Protein AF-R7L5X4-F1 (afdb_monomer)

Secondary structure (DSSP, 8-state):
--HHHHHHHHHHHHHTS-TTSHHHHHHHTTTS----EETT-GGG---TTS-SS--EEEEEEEE--SSSEEE--SEEEEEEEEE-TTTTSSS-EEEEEE-TT-STTSPPPEEEEEGGG-TTS--EEEEE-------S----EEEEEESSEEEEE-SS-TTS-EEEEEEE-----SS-EEEEEEE-TT-EEEESS-EEEEEEE-S-S-EEEEEEE-SEEEEB----SS--PBPPEEEEE--S-STTEEEEEEE---TT----EES-EEEESSEEEEESSEEEESS-EEEE-SSSSPEEEEE-TT-EEE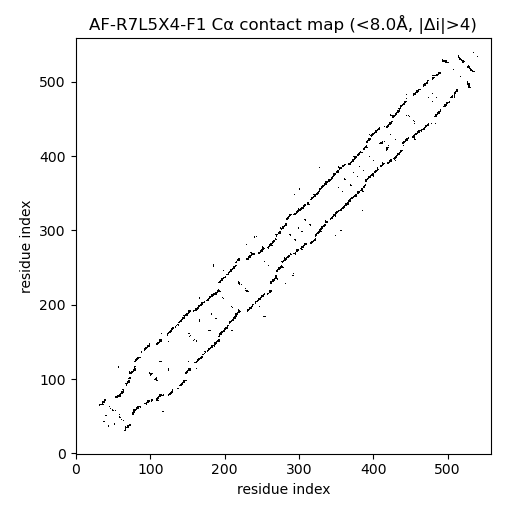EE-SSTT----EEEESEEEEESSEEEEEE-TT-SS-EEEEES-EEEE-TT-EEEEEESSS---EEEE-TT-EEEE-TT-EEEESSEEEE-STTEEEEE-STT-EEETTTTTPEEEEEESTTEEEEEEESS-EEEEEEEEES--TT---EEEEEEE-TT---EEEEESB-TT----TTEEEEEET--TTSEEEEE--TT--GGGEEETTEEEEEEEEETTEEEEEEEE---HHHHHHHHHHHHHHHHHHHHHH-

Foldseek 3Di:
DCPPVVVVVVVVVVVVDDPPCVVVVVVVCVVAPPDQAELQDPVQADDPVAPHSHADLDGEAADPPSDQEYEQQAEGEYQAYEYEQCRQVVHAGEYEHFQQLNHPVRHGHEYEHANQNVPVPALERYYYERDDDDDDDGEAEEYEYHADEYEYAHPNDLAREHEHEHEYQDADDPDEYEYEYEYALRYEYEYQYEYEYEYEYNHHAHYEYEYEQAHAYAAWHDDDDDATGFHEYEYYYYPCPHVHYEAEYENHHHPVDHAAEGAEYEYEDQYAYEFHAHHEYQAEYEYDYDDQDAHEYEQAANGEYEYHHSDAPDAYEAEHARHEYEFQEEYYYEAEPPDAPHEHEYHLYEYEFDANGEAEAEYPHQHPYEHEYAANYEYEYAANGAHEHQAAYEYEYANYEYHYQYELSYAYNVPHGAHEYEYEYFQHEYEYEDQEEYAHAEYEYYYDPPVVGAHEYEYEYHPPQQAHEYQEHYDPPDEADCRYAYEYEPDDWPHYWYLDYDPRHPCQSYHYPQWDDWDWDDDDRTTTTDTDGNDDVVVVVVVVVVVVVVVVVVVVVVD

pLDDT: mean 78.75, std 17.52, range [26.36, 97.94]

Solvent-accessible surface area (backbone atoms only — not comparable to full-atom values): 27121 Å² total; per-residue (Å²): 140,64,63,76,64,53,54,51,54,49,52,58,54,43,76,76,58,68,86,75,53,58,70,63,49,50,63,57,52,69,75,46,67,86,52,76,32,44,50,74,40,71,88,61,59,92,57,92,90,43,61,78,46,65,63,33,37,73,25,62,44,67,46,76,71,76,40,55,37,35,31,32,44,40,80,34,37,25,13,27,44,36,39,39,46,73,56,45,64,86,46,73,45,60,37,30,44,34,10,60,49,37,17,92,87,50,44,54,8,34,43,36,32,28,37,56,59,47,80,80,81,58,48,54,42,31,37,47,34,39,63,80,80,93,72,84,60,67,44,41,38,34,42,33,40,34,29,28,39,40,36,39,36,28,88,75,43,59,80,46,62,35,26,42,34,43,36,40,50,60,59,78,76,83,60,70,35,43,39,37,44,31,34,32,48,60,13,34,40,40,24,40,18,28,38,32,48,32,31,46,62,52,73,40,62,54,40,38,38,37,41,34,42,19,11,34,36,41,26,30,46,83,67,87,92,78,67,93,46,56,19,43,38,35,37,40,26,33,90,61,84,53,98,44,52,46,28,35,38,38,33,24,58,23,93,80,73,42,34,36,41,29,10,29,41,39,40,29,43,42,31,32,38,36,30,49,10,36,36,36,29,41,33,36,38,39,37,47,49,97,62,100,58,63,24,35,42,33,26,34,68,84,5,31,39,37,32,36,48,80,49,87,77,45,83,54,44,47,37,34,30,33,26,41,34,41,30,25,10,38,41,37,38,41,44,37,49,72,43,75,66,47,52,35,35,31,30,49,14,39,40,39,28,31,55,65,6,37,38,38,40,39,41,77,50,90,22,57,30,26,50,30,28,26,38,55,8,34,46,34,32,33,55,64,13,39,38,35,30,26,38,33,43,36,39,50,16,42,60,14,35,39,38,32,50,19,62,59,27,50,30,8,65,70,53,83,46,16,32,36,40,35,40,28,40,81,60,17,47,32,38,40,36,33,48,27,40,39,58,34,39,22,36,28,82,46,66,71,61,92,78,76,37,43,32,35,40,40,38,36,41,31,92,78,37,65,40,42,40,23,48,19,66,54,29,94,88,52,65,39,36,100,39,40,34,38,39,32,45,69,75,55,72,70,26,41,36,22,53,38,84,66,92,74,39,40,49,84,28,51,46,36,87,61,47,44,77,57,46,79,45,81,54,99,76,32,30,27,51,34,57,45,72,50,80,52,71,65,56,55,50,49,54,52,50,50,50,50,50,52,54,53,55,51,54,67,71,77,106

Radius of gyration: 30.6 Å; Cα contacts (8 Å, |Δi|>4): 1609; chains: 1; bounding box: 92×60×89 Å

Nearest PDB structures (foldseek):
  2iou-assembly1_H  TM=3.203E-01  e=4.215E+00  Bordetella bronchiseptica RB50
  5awf-assembly1_A  TM=1.779E-01  e=5.057E+00  Escherichia coli K-12

Sequence (559 aa):
MKYCASKYLFVIAYAAASSSLFAALEDVNKMYGNENILWSSSGSWQNKEVPLPPNSNTAYIANEWNSISMSVDGDYTVGKIGSNSDTGYNNNGVFTYNMSGTAADGANGSINIDAAQNDSGSNAAIDIGLQGRSKAEIYDQNVVFSGGTVTIFDSSNPDRQLGVFVNSNITDLTQDYTKSLTFDSQTTLNSYNDIEFGTNTGGAEYRTLCINLFGNTNVLKQGDDSSIEYKTVEFSGGDGSSAYTNAVINIGDSAAGTKFLSGSVKQYAAVDVNVLGTMNVMGDYFINQASGIRTKFNVASGGKFEMATPAAGTEIKFTANNADIEIAGNFIITHDTSTKGAADGLYNSKMTVKNGGNVLITSGNNGDVSLALGANSVLEVEEGGLVTVSKQLRIYGNNARVILHQENGLRSQEYNGKWKIIIGGVYSDVYVDLYANQDLYGISFWGDESAGNTTTLHLTLGENLTSLTLDTLVADGDTLTEYRLIDITGFKNNTIFVKSKNDEDLLSSISADGFKDFYWEETDGGWYLNAIAVPEPAFFASAFGLLALALALGRRRAS

Mean predicted aligned error: 11.63 Å

Structure (mmCIF, N/CA/C/O backbone):
data_AF-R7L5X4-F1
#
_entry.id   AF-R7L5X4-F1
#
loop_
_atom_site.group_PDB
_atom_site.id
_atom_site.type_symbol
_atom_site.label_atom_id
_atom_site.label_alt_id
_atom_site.label_comp_id
_atom_site.label_asym_id
_atom_site.label_entity_id
_atom_site.label_seq_id
_atom_site.pdbx_PDB_ins_code
_atom_site.Cartn_x
_atom_site.Cartn_y
_atom_site.Cartn_z
_atom_site.occupancy
_atom_site.B_iso_or_equiv
_atom_site.auth_seq_id
_atom_site.auth_comp_id
_atom_site.auth_asym_id
_atom_site.auth_atom_id
_atom_site.pdbx_PDB_model_num
ATOM 1 N N . MET A 1 1 ? 4.802 -15.191 11.061 1.00 34.78 1 MET A N 1
ATOM 2 C CA . MET A 1 1 ? 3.865 -14.240 10.414 1.00 34.78 1 MET A CA 1
ATOM 3 C C . MET A 1 1 ? 2.457 -14.787 10.113 1.00 34.78 1 MET A C 1
ATOM 5 O O . MET A 1 1 ? 1.611 -13.999 9.734 1.00 34.78 1 MET A O 1
ATOM 9 N N . LYS A 1 2 ? 2.126 -16.074 10.349 1.00 30.50 2 LYS A N 1
ATOM 10 C CA . LYS A 1 2 ? 0.755 -16.620 10.164 1.00 30.50 2 LYS A CA 1
ATOM 11 C C . LYS A 1 2 ? -0.125 -16.647 11.435 1.00 30.50 2 LYS A C 1
ATOM 13 O O . LYS A 1 2 ? -1.227 -17.177 11.382 1.00 30.50 2 LYS A O 1
ATOM 18 N N . TYR A 1 3 ? 0.322 -16.130 12.583 1.00 36.34 3 TYR A N 1
ATOM 19 C CA . TYR A 1 3 ? -0.271 -16.506 13.880 1.00 36.34 3 TYR A CA 1
ATOM 20 C C . TYR A 1 3 ? -1.573 -15.772 14.286 1.00 36.34 3 TYR A C 1
ATOM 22 O O . TYR A 1 3 ? -2.475 -16.463 14.751 1.00 36.34 3 TYR A O 1
ATOM 30 N N . CYS A 1 4 ? -1.745 -14.452 14.070 1.00 44.97 4 CYS A N 1
ATOM 31 C CA . CYS A 1 4 ? -2.979 -13.747 14.506 1.00 44.97 4 CYS A CA 1
ATOM 32 C C . CYS A 1 4 ? -4.217 -14.107 13.648 1.00 44.97 4 CYS A C 1
ATOM 34 O O . CYS A 1 4 ? -5.265 -14.424 14.202 1.00 44.97 4 CYS A O 1
ATOM 36 N N . ALA A 1 5 ? -4.099 -14.161 12.313 1.00 36.09 5 ALA A N 1
ATOM 37 C CA . ALA A 1 5 ? -5.235 -14.491 11.439 1.00 36.09 5 ALA A CA 1
ATOM 38 C C . ALA A 1 5 ? -5.557 -15.999 11.383 1.00 36.09 5 ALA A C 1
ATOM 40 O O . ALA A 1 5 ? -6.729 -16.366 11.367 1.00 36.09 5 ALA A O 1
ATOM 41 N N . SER A 1 6 ? -4.554 -16.896 11.388 1.00 32.44 6 SER A N 1
ATOM 42 C CA . SER A 1 6 ? -4.825 -18.343 11.265 1.00 32.44 6 SER A CA 1
ATOM 43 C C . SER A 1 6 ? -5.441 -18.958 12.520 1.00 32.44 6 SER A C 1
ATOM 45 O O . SER A 1 6 ? -6.264 -19.858 12.381 1.00 32.44 6 SER A O 1
ATOM 47 N N . LYS A 1 7 ? -5.124 -18.451 13.724 1.00 37.09 7 LYS A N 1
ATOM 48 C CA . LYS A 1 7 ? -5.811 -18.870 14.956 1.00 37.09 7 LYS A CA 1
ATOM 49 C C . LYS A 1 7 ? -7.262 -18.366 14.983 1.00 37.09 7 LYS A C 1
ATOM 51 O O . LYS A 1 7 ? -8.141 -19.145 15.326 1.00 37.09 7 LYS A O 1
ATOM 56 N N . TYR A 1 8 ? -7.539 -17.132 14.543 1.00 38.22 8 TYR A N 1
ATOM 57 C CA . TYR A 1 8 ? -8.913 -16.602 14.472 1.00 38.22 8 TYR A CA 1
ATOM 58 C C . TYR A 1 8 ? -9.770 -17.285 13.392 1.00 38.22 8 TYR A C 1
ATOM 60 O O . TYR A 1 8 ? -10.923 -17.618 13.658 1.00 38.22 8 TYR A O 1
ATOM 68 N N . LEU A 1 9 ? -9.210 -17.582 12.210 1.00 33.88 9 LEU A N 1
ATOM 69 C CA . LEU A 1 9 ? -9.925 -18.339 11.174 1.00 33.88 9 LEU A CA 1
ATOM 70 C C . LEU A 1 9 ? -10.199 -19.784 11.621 1.00 33.88 9 LEU A C 1
ATOM 72 O O . LEU A 1 9 ? -11.257 -20.322 11.308 1.00 33.88 9 LEU A O 1
ATOM 76 N N . PHE A 1 10 ? -9.293 -20.396 12.398 1.00 29.20 10 PHE A N 1
ATOM 77 C CA . PHE A 1 10 ? -9.545 -21.697 13.026 1.00 29.20 10 PHE A CA 1
ATOM 78 C C . PHE A 1 10 ? -10.659 -21.622 14.073 1.00 29.20 10 PHE A C 1
ATOM 80 O O . PHE A 1 10 ? -11.467 -22.538 14.120 1.00 29.20 10 PHE A O 1
ATOM 87 N N . VAL A 1 11 ? -10.756 -20.551 14.869 1.00 31.09 11 VAL A N 1
ATOM 88 C CA . VAL A 1 11 ? -11.808 -20.395 15.894 1.00 31.09 11 VAL A CA 1
ATOM 89 C C . VAL A 1 11 ? -13.184 -20.130 15.268 1.00 31.09 11 VAL A C 1
ATOM 91 O O . VAL A 1 11 ? -14.164 -20.738 15.694 1.00 31.09 11 VAL A O 1
ATOM 94 N N . ILE A 1 12 ? -13.271 -19.320 14.206 1.00 31.97 12 ILE A N 1
ATOM 95 C CA . ILE A 1 12 ? -14.538 -19.066 13.491 1.00 31.97 12 ILE A CA 1
ATOM 96 C C . ILE A 1 12 ? -14.971 -20.302 12.678 1.00 31.97 12 ILE A C 1
ATOM 98 O O . ILE A 1 12 ? -16.149 -20.655 12.676 1.00 31.97 12 ILE A O 1
ATOM 102 N N . ALA A 1 13 ? -14.030 -21.025 12.053 1.00 26.36 13 ALA A N 1
ATOM 103 C CA . ALA A 1 13 ? -14.335 -22.275 11.350 1.00 26.36 13 ALA A CA 1
ATOM 104 C C . ALA A 1 13 ? -14.674 -23.441 12.304 1.00 26.36 13 ALA A C 1
ATOM 106 O O . ALA A 1 13 ? -15.500 -24.283 11.954 1.00 26.36 13 ALA A O 1
ATOM 107 N N . TYR A 1 14 ? -14.104 -23.488 13.517 1.00 27.83 14 TYR A N 1
ATOM 108 C CA . TYR A 1 14 ? -14.447 -24.499 14.530 1.00 27.83 14 TYR A CA 1
ATOM 109 C C . TYR A 1 14 ? -15.771 -24.221 15.245 1.00 27.83 14 TYR A C 1
ATOM 111 O O . TYR A 1 14 ? -16.466 -25.172 15.598 1.00 27.83 14 TYR A O 1
ATOM 119 N N . ALA A 1 15 ? -16.170 -22.955 15.409 1.00 29.17 15 ALA A N 1
ATOM 120 C CA . ALA A 1 15 ? -17.496 -22.614 15.933 1.00 29.17 15 ALA A CA 1
ATOM 121 C C . ALA A 1 15 ? -18.631 -23.063 14.988 1.00 29.17 15 ALA A C 1
ATOM 123 O O . ALA A 1 15 ? -19.743 -23.329 15.439 1.00 29.17 15 ALA A O 1
ATOM 124 N N . ALA A 1 16 ? -18.338 -23.222 13.691 1.00 28.50 16 ALA A N 1
ATOM 125 C CA . ALA A 1 16 ? -19.276 -23.732 12.694 1.00 28.50 16 ALA A CA 1
ATOM 126 C C . ALA A 1 16 ? -19.252 -25.269 12.525 1.00 28.50 16 ALA A C 1
ATOM 128 O O . ALA A 1 16 ? -20.137 -25.819 11.868 1.00 28.50 16 ALA A O 1
ATOM 129 N N . ALA A 1 17 ? -18.279 -25.987 13.104 1.00 28.28 17 ALA A N 1
ATOM 130 C CA . ALA A 1 17 ? -18.142 -27.432 12.919 1.00 28.28 17 ALA A CA 1
ATOM 131 C C . ALA A 1 17 ? -17.491 -28.145 14.121 1.00 28.28 17 ALA A C 1
ATOM 133 O O . ALA A 1 17 ? -16.277 -28.313 14.178 1.00 28.28 17 ALA A O 1
ATOM 134 N N . SER A 1 18 ? -18.315 -28.640 15.053 1.00 28.30 18 SER A N 1
ATOM 135 C CA . SER A 1 18 ? -18.269 -30.007 15.622 1.00 28.30 18 SER A CA 1
ATOM 136 C C . SER A 1 18 ? -18.816 -30.068 17.054 1.00 28.30 18 SER A C 1
ATOM 138 O O . SER A 1 18 ? -18.429 -29.333 17.957 1.00 28.30 18 SER A O 1
ATOM 140 N N . SER A 1 19 ? -19.707 -31.030 17.275 1.00 31.62 19 SER A N 1
ATOM 141 C CA . SER A 1 19 ? -20.368 -31.347 18.544 1.00 31.62 19 SER A CA 1
ATOM 142 C C . SER A 1 19 ? -19.466 -32.041 19.579 1.00 31.62 19 SER A C 1
ATOM 144 O O . SER A 1 19 ? -19.928 -32.365 20.668 1.00 31.62 19 SER A O 1
ATOM 146 N N . SER A 1 20 ? -18.189 -32.290 19.271 1.00 30.72 20 SER A N 1
ATOM 147 C CA . SER A 1 20 ? -17.266 -33.059 20.122 1.00 30.72 20 SER A CA 1
ATOM 148 C C . SER A 1 20 ? -16.342 -32.209 21.003 1.00 30.72 20 SER A C 1
ATOM 150 O O . SER A 1 20 ? -15.672 -32.768 21.867 1.00 30.72 20 SER A O 1
ATOM 152 N N . LEU A 1 21 ? -16.321 -30.879 20.840 1.00 32.75 21 LEU A N 1
ATOM 153 C CA . LEU A 1 21 ? -15.585 -29.970 21.736 1.00 32.75 21 LEU A CA 1
ATOM 154 C C . LEU A 1 21 ? -16.393 -29.582 22.989 1.00 32.75 21 LEU A C 1
ATOM 156 O O . LEU A 1 21 ? -15.812 -29.147 23.979 1.00 32.75 21 LEU A O 1
ATOM 160 N N . PHE A 1 22 ? -17.715 -29.798 22.987 1.00 34.16 22 PHE A N 1
ATOM 161 C CA . PHE A 1 22 ? -18.585 -29.501 24.133 1.00 34.16 22 PHE A CA 1
ATOM 162 C C . PHE A 1 22 ? -18.187 -30.261 25.407 1.00 34.16 22 PHE A C 1
ATOM 164 O O . PHE A 1 22 ? -18.347 -29.721 26.493 1.00 34.16 22 PHE A O 1
ATOM 171 N N . ALA A 1 23 ? -17.585 -31.447 25.283 1.00 30.00 23 ALA A N 1
ATOM 172 C CA . ALA A 1 23 ? -17.114 -32.222 26.431 1.00 30.00 23 ALA A CA 1
ATOM 173 C C . ALA A 1 23 ? -15.812 -31.670 27.052 1.00 30.00 23 ALA A C 1
ATOM 175 O O . ALA A 1 23 ? -15.599 -31.808 28.250 1.00 30.00 23 ALA A O 1
ATOM 176 N N . ALA A 1 24 ? -14.951 -31.017 26.259 1.00 30.80 24 ALA A N 1
ATOM 177 C CA . ALA A 1 24 ? -13.729 -30.375 26.760 1.00 30.80 24 ALA A CA 1
ATOM 178 C C . ALA A 1 24 ? -13.989 -28.935 27.243 1.00 30.80 24 ALA A C 1
ATOM 180 O O . ALA A 1 24 ? -13.347 -28.476 28.185 1.00 30.80 24 ALA A O 1
ATOM 181 N N . LEU A 1 25 ? -14.974 -28.245 26.649 1.00 33.50 25 LEU A N 1
ATOM 182 C CA . LEU A 1 25 ? -15.497 -26.977 27.168 1.00 33.50 25 LEU A CA 1
ATOM 183 C C . LEU A 1 25 ? -16.270 -27.173 28.483 1.00 33.50 25 LEU A C 1
ATOM 185 O O . LEU A 1 25 ? -16.209 -26.307 29.347 1.00 33.50 25 LEU A O 1
ATOM 189 N N . GLU A 1 26 ? -16.955 -28.308 28.670 1.00 34.25 26 GLU A N 1
ATOM 190 C CA . GLU A 1 26 ? -17.659 -28.638 29.919 1.00 34.25 26 GLU A CA 1
ATOM 191 C C . GLU A 1 26 ? -16.733 -28.692 31.138 1.00 34.25 26 GLU A C 1
ATOM 193 O O . GLU A 1 26 ? -17.149 -28.302 32.226 1.00 34.25 26 GLU A O 1
ATOM 198 N N . ASP A 1 27 ? -15.486 -29.140 30.980 1.00 33.03 27 ASP A N 1
ATOM 199 C CA . ASP A 1 27 ? -14.544 -29.237 32.101 1.00 33.03 27 ASP A CA 1
ATOM 200 C C . ASP A 1 27 ? -13.803 -27.915 32.386 1.00 33.03 27 ASP A C 1
ATOM 202 O O . ASP A 1 27 ? -13.403 -27.680 33.526 1.00 33.03 27 ASP A O 1
ATOM 206 N N . VAL A 1 28 ? -13.722 -26.994 31.415 1.00 35.81 28 VAL A N 1
ATOM 207 C CA . VAL A 1 28 ? -13.279 -25.600 31.640 1.00 35.81 28 VAL A CA 1
ATOM 208 C C . VAL A 1 28 ? -14.408 -24.757 32.258 1.00 35.81 28 VAL A C 1
ATOM 210 O O . VAL A 1 28 ? -14.172 -24.020 33.216 1.00 35.81 28 VAL A O 1
ATOM 213 N N . ASN A 1 29 ? -15.653 -24.953 31.812 1.00 35.84 29 ASN A N 1
ATOM 214 C CA . ASN A 1 29 ? -16.861 -24.317 32.363 1.00 35.84 29 ASN A CA 1
ATOM 215 C C . ASN A 1 29 ? -17.212 -24.783 33.791 1.00 35.84 29 ASN A C 1
ATOM 217 O O . ASN A 1 29 ? -18.018 -24.151 34.471 1.00 35.84 29 ASN A O 1
ATOM 221 N N . LYS A 1 30 ? -16.625 -25.885 34.277 1.00 35.34 30 LYS A N 1
ATOM 222 C CA . LYS A 1 30 ? -16.788 -26.343 35.669 1.00 35.34 30 LYS A CA 1
ATOM 223 C C . LYS A 1 30 ? -15.853 -25.652 36.664 1.00 35.34 30 LYS A C 1
ATOM 225 O O . LYS A 1 30 ? -16.105 -25.759 37.863 1.00 35.34 30 LYS A O 1
ATOM 230 N N . MET A 1 31 ? -14.796 -24.967 36.214 1.00 36.47 31 MET A N 1
ATOM 231 C CA . MET A 1 31 ? -13.823 -24.321 37.113 1.00 36.47 31 MET A CA 1
ATOM 232 C C . MET A 1 31 ? -14.077 -22.826 37.357 1.00 36.47 31 MET A C 1
ATOM 234 O O . MET A 1 31 ? -13.592 -22.302 38.356 1.00 36.47 31 MET A O 1
ATOM 238 N N . TYR A 1 32 ? -14.878 -22.154 36.522 1.00 41.06 32 TYR A N 1
ATOM 239 C CA . TYR A 1 32 ? -15.247 -20.742 36.680 1.00 41.06 32 TYR A CA 1
ATOM 240 C C . TYR A 1 32 ? -16.728 -20.563 36.328 1.00 41.06 32 TYR A C 1
ATOM 242 O O . TYR A 1 32 ? -17.199 -21.141 35.355 1.00 41.06 32 TYR A O 1
ATOM 250 N N . GLY A 1 33 ? -17.478 -19.836 37.162 1.00 41.28 33 GLY A N 1
ATOM 251 C CA . GLY A 1 33 ? -18.939 -19.760 37.084 1.00 41.28 33 GLY A CA 1
ATOM 252 C C . GLY A 1 33 ? -19.455 -19.382 35.691 1.00 41.28 33 GLY A C 1
ATOM 253 O O . GLY A 1 33 ? -19.012 -18.401 35.104 1.00 41.28 33 GLY A O 1
ATOM 254 N N . ASN A 1 34 ? -20.435 -20.149 35.204 1.00 42.09 34 ASN A N 1
ATOM 255 C CA . ASN A 1 34 ? -21.217 -19.947 33.972 1.00 42.09 34 ASN A CA 1
ATOM 256 C C . ASN A 1 34 ? -22.073 -18.658 33.964 1.00 42.09 34 ASN A C 1
ATOM 258 O O . ASN A 1 34 ? -23.148 -18.623 33.363 1.00 42.09 34 ASN A O 1
ATOM 262 N N . GLU A 1 35 ? -21.681 -17.606 34.670 1.00 53.69 35 GLU A N 1
ATOM 263 C CA . GLU A 1 35 ? -22.516 -16.419 34.789 1.00 53.69 35 GLU A CA 1
ATOM 264 C C . GLU A 1 35 ? -22.191 -15.467 33.637 1.00 53.69 35 GLU A C 1
ATOM 266 O O . GLU A 1 35 ? -21.206 -14.737 33.664 1.00 53.69 35 GLU A O 1
ATOM 271 N N . ASN A 1 36 ? -23.032 -15.485 32.597 1.00 62.41 36 ASN A N 1
ATOM 272 C CA . ASN A 1 36 ? -23.214 -14.315 31.742 1.00 62.41 36 ASN A CA 1
ATOM 273 C C . ASN A 1 36 ? -23.693 -13.184 32.652 1.00 62.41 36 ASN A C 1
ATOM 275 O O . ASN A 1 36 ? -24.840 -13.183 33.105 1.00 62.41 36 ASN A O 1
ATOM 279 N N . ILE A 1 37 ? -22.800 -12.253 32.953 1.00 77.88 37 ILE A N 1
ATOM 280 C CA . ILE A 1 37 ? -23.093 -11.176 33.884 1.00 77.88 37 ILE A CA 1
ATOM 281 C C . ILE A 1 37 ? -23.734 -10.006 33.117 1.00 77.88 37 ILE A C 1
ATOM 283 O O . ILE A 1 37 ? -23.221 -9.604 32.077 1.00 77.88 37 ILE A O 1
ATOM 287 N N . LEU A 1 38 ? -24.844 -9.449 33.612 1.00 83.44 38 LEU A N 1
ATOM 288 C CA . LEU A 1 38 ? -25.488 -8.254 33.037 1.00 83.44 38 LEU A CA 1
ATOM 289 C C . LEU A 1 38 ? -24.774 -6.973 33.481 1.00 83.44 38 LEU A C 1
ATOM 291 O O . LEU A 1 38 ? -24.490 -6.821 34.669 1.00 83.44 38 LEU A O 1
ATOM 295 N N . TRP A 1 39 ? -24.546 -6.021 32.577 1.00 86.38 39 TRP A N 1
ATOM 296 C CA . TRP A 1 39 ? -23.937 -4.726 32.905 1.00 86.38 39 TRP A CA 1
ATOM 297 C C . TRP A 1 39 ? -24.727 -3.977 33.983 1.00 86.38 39 TRP A C 1
ATOM 299 O O . TRP A 1 39 ? -24.144 -3.416 34.911 1.00 86.38 39 TRP A O 1
ATOM 309 N N . SER A 1 40 ? -26.058 -4.010 33.918 1.00 85.19 40 SER A N 1
ATOM 310 C CA . SER A 1 40 ? -26.928 -3.351 34.898 1.00 85.19 40 SER A CA 1
ATOM 311 C C . SER A 1 40 ? -26.856 -3.924 36.323 1.00 85.19 40 SER A C 1
ATOM 313 O O . SER A 1 40 ? -27.265 -3.250 37.272 1.00 85.19 40 SER A O 1
ATOM 315 N N . SER A 1 41 ? -26.344 -5.146 36.511 1.00 79.38 41 SER A N 1
ATOM 316 C CA . SER A 1 41 ? -26.369 -5.819 37.813 1.00 79.38 41 SER A CA 1
ATOM 317 C C . SER A 1 41 ? -25.278 -5.302 38.759 1.00 79.38 41 SER A C 1
ATOM 319 O O . SER A 1 41 ? -24.108 -5.163 38.413 1.00 79.38 41 SER A O 1
ATOM 321 N N . SER A 1 42 ? -25.643 -5.047 40.019 1.00 67.75 42 SER A N 1
ATOM 322 C CA . SER A 1 42 ? -24.690 -4.600 41.046 1.00 67.75 42 SER A CA 1
ATOM 323 C C . SER A 1 42 ? -23.658 -5.672 41.415 1.00 67.75 42 SER A C 1
ATOM 325 O O . SER A 1 42 ? -22.623 -5.345 41.985 1.00 67.75 42 SER A O 1
ATOM 327 N N . GLY A 1 43 ? -23.940 -6.948 41.124 1.00 65.88 43 GLY A N 1
ATOM 328 C CA . GLY A 1 43 ? -23.006 -8.062 41.332 1.00 65.88 43 GLY A CA 1
ATOM 329 C C . GLY A 1 43 ? -21.903 -8.145 40.274 1.00 65.88 43 GLY A C 1
ATOM 330 O O . GLY A 1 43 ? -20.951 -8.901 40.441 1.00 65.88 43 GLY A O 1
ATOM 331 N N . SER A 1 44 ? -22.023 -7.362 39.203 1.00 68.56 44 SER A N 1
ATOM 332 C CA . SER A 1 44 ? -21.165 -7.431 38.019 1.00 68.56 44 SER A CA 1
ATOM 333 C C . SER A 1 44 ? -19.858 -6.671 38.142 1.00 68.56 44 SER A C 1
ATOM 335 O O . SER A 1 44 ? -18.946 -6.859 37.341 1.00 68.56 44 SER A O 1
ATOM 337 N N . TRP A 1 45 ? -19.768 -5.807 39.145 1.00 71.00 45 TRP A N 1
ATOM 338 C CA . TRP A 1 45 ? -18.715 -4.817 39.278 1.00 71.00 45 TRP A CA 1
ATOM 339 C C . TRP A 1 45 ? -18.051 -4.990 40.637 1.00 71.00 45 TRP A C 1
ATOM 341 O O . TRP A 1 45 ? -18.666 -4.785 41.682 1.00 71.00 45 TRP A O 1
ATOM 351 N N . GLN A 1 46 ? -16.787 -5.403 40.629 1.00 55.19 46 GLN A N 1
ATOM 352 C CA . GLN A 1 46 ? -16.065 -5.753 41.856 1.00 55.19 46 GLN A CA 1
ATOM 353 C C . GLN A 1 46 ? -15.395 -4.555 42.538 1.00 55.19 46 GLN A C 1
ATOM 355 O O . GLN A 1 46 ? -14.946 -4.669 43.679 1.00 55.19 46 GLN A O 1
ATOM 360 N N . ASN A 1 47 ? -15.357 -3.392 41.880 1.00 56.78 47 ASN A N 1
ATOM 361 C CA . ASN A 1 47 ? -14.559 -2.261 42.333 1.00 56.78 47 ASN A CA 1
ATOM 362 C C . ASN A 1 47 ? -15.406 -1.191 43.050 1.00 56.78 47 ASN A C 1
ATOM 364 O O . ASN A 1 47 ? -16.328 -0.621 42.472 1.00 56.78 47 ASN A O 1
ATOM 368 N N . LYS A 1 48 ? -15.080 -0.906 44.320 1.00 48.53 48 LYS A N 1
ATOM 369 C CA . LYS A 1 48 ? -15.842 0.002 45.209 1.00 48.53 48 LYS A CA 1
ATOM 370 C C . LYS A 1 48 ? -15.729 1.488 44.846 1.00 48.53 48 LYS A C 1
ATOM 372 O O . LYS A 1 48 ? -16.445 2.297 45.430 1.00 48.53 48 LYS A O 1
ATOM 377 N N . GLU A 1 49 ? -14.831 1.845 43.932 1.00 55.44 49 GLU A N 1
ATOM 378 C CA . GLU A 1 49 ? -14.581 3.233 43.517 1.00 55.44 49 GLU A CA 1
ATOM 379 C C . GLU A 1 49 ? -15.404 3.664 42.288 1.00 55.44 49 GLU A C 1
ATOM 381 O O . GLU A 1 49 ? -15.370 4.834 41.913 1.00 55.44 49 GLU A O 1
ATOM 386 N N . VAL A 1 50 ? -16.182 2.756 41.680 1.00 62.41 50 VAL A N 1
ATOM 387 C CA . VAL A 1 50 ? -17.006 3.035 40.491 1.00 62.41 50 VAL A CA 1
ATOM 388 C C . VAL A 1 50 ? -18.502 3.040 40.864 1.00 62.41 50 VAL A C 1
ATOM 390 O O . VAL A 1 50 ? -18.946 2.131 41.571 1.00 62.41 50 VAL A O 1
ATOM 393 N N . PRO A 1 51 ? -19.313 4.025 40.416 1.00 65.62 51 PRO A N 1
ATOM 394 C CA . PRO A 1 51 ? -20.767 4.005 40.609 1.00 65.62 51 PRO A CA 1
ATOM 395 C C . PRO A 1 51 ? -21.401 2.761 39.973 1.00 65.62 51 PRO A C 1
ATOM 397 O O . PRO A 1 51 ? -20.985 2.358 38.891 1.00 65.62 51 PRO A O 1
ATOM 400 N N . LEU A 1 52 ? -22.415 2.168 40.617 1.00 73.50 52 LEU A N 1
ATOM 401 C CA . LEU A 1 52 ? -23.092 0.962 40.121 1.00 73.50 52 LEU A CA 1
ATOM 402 C C . LEU A 1 52 ? -24.509 1.254 39.589 1.00 73.50 52 LEU A C 1
ATOM 404 O O . LEU A 1 52 ? -25.298 1.846 40.331 1.00 73.50 52 LEU A O 1
ATOM 408 N N . PRO A 1 53 ? -24.866 0.768 38.379 1.00 77.19 53 PRO A N 1
ATOM 409 C CA . PRO A 1 53 ? -23.943 0.343 37.320 1.00 77.19 53 PRO A CA 1
ATOM 410 C C . PRO A 1 53 ? -23.148 1.552 36.779 1.00 77.19 53 PRO A C 1
ATOM 412 O O . PRO A 1 53 ? -23.636 2.685 36.863 1.00 77.19 53 PRO A O 1
ATOM 415 N N . PRO A 1 54 ? -21.943 1.350 36.220 1.00 78.06 54 PRO A N 1
ATOM 416 C CA . PRO A 1 54 ? -21.158 2.437 35.655 1.00 78.06 54 PRO A CA 1
ATOM 417 C C . PRO A 1 54 ? -21.901 3.039 34.462 1.00 78.06 54 PRO A C 1
ATOM 419 O O . PRO A 1 54 ? -22.106 2.378 33.443 1.00 78.06 54 PRO A O 1
ATOM 422 N N . ASN A 1 55 ? -22.337 4.290 34.627 1.00 87.25 55 ASN A N 1
ATOM 423 C CA . ASN A 1 55 ? -23.009 5.084 33.600 1.00 87.25 55 ASN A CA 1
ATOM 424 C C . ASN A 1 55 ? -22.757 6.588 33.823 1.00 87.25 55 ASN A C 1
ATOM 426 O O . ASN A 1 55 ? -23.647 7.351 34.197 1.00 87.25 55 ASN A O 1
ATOM 430 N N . SER A 1 56 ? -21.497 6.989 33.705 1.00 85.62 56 SER A N 1
ATOM 431 C CA . SER A 1 56 ? -21.031 8.369 33.806 1.00 85.62 56 SER A CA 1
ATOM 432 C C . SER A 1 56 ? -19.723 8.518 33.036 1.00 85.62 56 SER A C 1
ATOM 434 O O . SER A 1 56 ? -18.873 7.634 33.101 1.00 85.62 56 SER A O 1
ATOM 436 N N . ASN A 1 57 ? -19.488 9.668 32.408 1.00 82.69 57 ASN A N 1
ATOM 437 C CA . ASN A 1 57 ? -18.199 9.990 31.781 1.00 82.69 57 ASN A CA 1
ATOM 438 C C . ASN A 1 57 ? -17.031 10.139 32.785 1.00 82.69 57 ASN A C 1
ATOM 440 O O . ASN A 1 57 ? -15.880 10.284 32.393 1.00 82.69 57 ASN A O 1
ATOM 444 N N . THR A 1 58 ? -17.306 10.051 34.089 1.00 83.44 58 THR A N 1
ATOM 445 C CA . THR A 1 58 ? -16.296 9.923 35.154 1.00 83.44 58 THR A CA 1
ATOM 446 C C . THR A 1 58 ? -15.984 8.471 35.528 1.00 83.44 58 THR A C 1
ATOM 448 O O . THR A 1 58 ? -15.051 8.215 36.287 1.00 83.44 58 THR A O 1
ATOM 451 N N . ALA A 1 59 ? -16.767 7.501 35.044 1.00 82.00 59 ALA A N 1
ATOM 452 C CA . ALA A 1 59 ? -16.598 6.098 35.398 1.00 82.00 59 ALA A CA 1
ATOM 453 C C . ALA A 1 59 ? -15.383 5.501 34.673 1.00 82.00 59 ALA A C 1
ATOM 455 O O . ALA A 1 59 ? -15.356 5.426 33.444 1.00 82.00 59 ALA A O 1
ATOM 456 N N . TYR A 1 60 ? -14.397 5.032 35.439 1.00 81.12 60 TYR A N 1
ATOM 457 C CA . TYR A 1 60 ? -13.304 4.211 34.924 1.00 81.12 60 TYR A CA 1
ATOM 458 C C . TYR A 1 60 ? -13.627 2.734 35.127 1.00 81.12 60 TYR A C 1
ATOM 460 O O . TYR A 1 60 ? -13.736 2.261 36.258 1.00 81.12 60 TYR A O 1
ATOM 468 N N . ILE A 1 61 ? -13.755 1.995 34.030 1.00 78.12 61 ILE A N 1
ATOM 469 C CA . ILE A 1 61 ? -14.002 0.559 34.089 1.00 78.12 61 ILE A CA 1
ATOM 470 C C . ILE A 1 61 ? -12.668 -0.169 34.079 1.00 78.12 61 ILE A C 1
ATOM 472 O O . ILE A 1 61 ? -12.067 -0.349 33.026 1.00 78.12 61 ILE A O 1
ATOM 476 N N . ALA A 1 62 ? -12.231 -0.627 35.249 1.00 71.25 62 ALA A N 1
ATOM 477 C CA . ALA A 1 62 ? -11.160 -1.606 35.372 1.00 71.25 62 ALA A CA 1
ATOM 478 C C . ALA A 1 62 ? -11.776 -2.998 35.495 1.00 71.25 62 ALA A C 1
ATOM 480 O O . ALA A 1 62 ? -12.356 -3.334 36.528 1.00 71.25 62 ALA A O 1
ATOM 481 N N . ASN A 1 63 ? -11.668 -3.808 34.446 1.00 63.69 63 ASN A N 1
ATOM 482 C CA . ASN A 1 63 ? -12.240 -5.145 34.497 1.00 63.69 63 ASN A CA 1
ATOM 483 C C . ASN A 1 63 ? -11.294 -6.126 35.186 1.00 63.69 63 ASN A C 1
ATOM 485 O O . ASN A 1 63 ? -10.191 -6.401 34.701 1.00 63.69 63 ASN A O 1
ATOM 489 N N . GLU A 1 64 ? -11.779 -6.683 36.290 1.00 59.72 64 GLU A N 1
ATOM 490 C CA . GLU A 1 64 ? -11.232 -7.868 36.942 1.00 59.72 64 GLU A CA 1
ATOM 491 C C . GLU A 1 64 ? -12.089 -9.058 36.498 1.00 59.72 64 GLU A C 1
ATOM 493 O O . GLU A 1 64 ? -13.212 -9.254 36.966 1.00 59.72 64 GLU A O 1
ATOM 498 N N . TRP A 1 65 ? -11.619 -9.795 35.488 1.00 57.59 65 TRP A N 1
ATOM 499 C CA . TRP A 1 65 ? -12.411 -10.854 34.859 1.00 57.59 65 TRP A CA 1
ATOM 500 C C . TRP A 1 65 ? -12.457 -12.108 35.732 1.00 57.59 65 TRP A C 1
ATOM 502 O O . TRP A 1 65 ? -11.613 -12.993 35.612 1.00 57.59 65 TRP A O 1
ATOM 512 N N . ASN A 1 66 ? -13.488 -12.209 36.569 1.00 55.78 66 ASN A N 1
ATOM 513 C CA . ASN A 1 66 ? -13.905 -13.487 37.161 1.00 55.78 66 ASN A CA 1
ATOM 514 C C . ASN A 1 66 ? -14.969 -14.204 36.303 1.00 55.78 66 ASN A C 1
ATOM 516 O O . ASN A 1 66 ? -15.427 -15.282 36.674 1.00 55.78 66 ASN A O 1
ATOM 520 N N . SER A 1 67 ? -15.349 -13.611 35.165 1.00 62.19 67 SER A N 1
ATOM 521 C CA . SER A 1 67 ? -16.254 -14.156 34.150 1.00 62.19 67 SER A CA 1
ATOM 522 C C . SER A 1 67 ? -15.606 -14.109 32.764 1.00 62.19 67 SER A C 1
ATOM 524 O O . SER A 1 67 ? -14.640 -13.383 32.537 1.00 62.19 67 SER A O 1
ATOM 526 N N . ILE A 1 68 ? -16.147 -14.886 31.825 1.00 71.38 68 ILE A N 1
ATOM 527 C CA . ILE A 1 68 ? -15.702 -14.917 30.419 1.00 71.38 68 ILE A CA 1
ATOM 528 C C . ILE A 1 68 ? -16.444 -13.899 29.535 1.00 71.38 68 ILE A C 1
ATOM 530 O O . ILE A 1 68 ? -16.059 -13.646 28.393 1.00 71.38 68 ILE A O 1
ATOM 534 N N . SER A 1 69 ? -17.522 -13.309 30.048 1.00 77.69 69 SER A N 1
ATOM 535 C CA . SER A 1 69 ? -18.397 -12.419 29.291 1.00 77.69 69 SER A CA 1
ATOM 536 C C . SER A 1 69 ? -19.178 -11.463 30.191 1.00 77.69 69 SER A C 1
ATOM 538 O O . SER A 1 69 ? -19.445 -11.736 31.366 1.00 77.69 69 SER A O 1
ATOM 540 N N . MET A 1 70 ? -19.577 -10.341 29.596 1.00 82.81 70 MET A N 1
ATOM 541 C CA . MET A 1 70 ? -20.511 -9.368 30.145 1.00 82.81 70 MET A CA 1
ATOM 542 C C . MET A 1 70 ? -21.516 -8.985 29.061 1.00 82.81 70 MET A C 1
ATOM 544 O O . MET A 1 70 ? -21.125 -8.609 27.959 1.00 82.81 70 MET A O 1
ATOM 548 N N . SER A 1 71 ? -22.806 -9.098 29.365 1.00 88.75 71 SER A N 1
ATOM 549 C CA . SER A 1 71 ? -23.889 -8.659 28.485 1.00 88.75 71 SER A CA 1
ATOM 550 C C . SER A 1 71 ? -24.189 -7.187 28.746 1.00 88.75 71 SER A C 1
ATOM 552 O O . SER A 1 71 ? -24.586 -6.824 29.851 1.00 88.75 71 SER A O 1
ATOM 554 N N . VAL A 1 72 ? -23.985 -6.346 27.738 1.00 90.19 72 VAL A N 1
ATOM 555 C CA . VAL A 1 72 ? -24.259 -4.907 27.777 1.00 90.19 72 VAL A CA 1
ATOM 556 C C . VAL A 1 72 ? -25.747 -4.713 27.493 1.00 90.19 72 VAL A C 1
ATOM 558 O O . VAL A 1 72 ? -26.172 -4.668 26.343 1.00 90.19 72 VAL A O 1
ATOM 561 N N . ASP A 1 73 ? -26.568 -4.684 28.536 1.00 89.56 73 ASP A N 1
ATOM 562 C CA . ASP A 1 73 ? -28.033 -4.766 28.460 1.00 89.56 73 ASP A CA 1
ATOM 563 C C . ASP A 1 73 ? -28.747 -3.411 28.291 1.00 89.56 73 ASP A C 1
ATOM 565 O O . ASP A 1 73 ? -29.933 -3.270 28.594 1.00 89.56 73 ASP A O 1
ATOM 569 N N . GLY A 1 74 ? -28.033 -2.415 27.767 1.00 90.44 74 GLY A N 1
ATOM 570 C CA . GLY A 1 74 ? -28.533 -1.068 27.518 1.00 90.44 74 GLY A CA 1
ATOM 571 C C . GLY A 1 74 ? -27.477 -0.168 26.878 1.00 90.44 74 GLY A C 1
ATOM 572 O O . GLY A 1 74 ? -26.471 -0.649 26.354 1.00 90.44 74 GLY A O 1
ATOM 573 N N . ASP A 1 75 ? -27.718 1.139 26.951 1.00 93.06 75 ASP A N 1
ATOM 574 C CA . ASP A 1 75 ? -26.806 2.177 26.477 1.00 93.06 75 ASP A CA 1
ATOM 575 C C . ASP A 1 75 ? -26.089 2.814 27.668 1.00 93.06 75 ASP A C 1
ATOM 577 O O . ASP A 1 75 ? -26.723 3.422 28.539 1.00 93.06 75 ASP A O 1
ATOM 581 N N . TYR A 1 76 ? -24.765 2.680 27.712 1.00 92.38 76 TYR A N 1
ATOM 582 C CA . TYR A 1 76 ? -23.962 3.130 28.847 1.00 92.38 76 TYR A CA 1
ATOM 583 C C . TYR A 1 76 ? -22.878 4.107 28.415 1.00 92.38 76 TYR A C 1
ATOM 585 O O . TYR A 1 76 ? -22.166 3.869 27.443 1.00 92.38 76 TYR A O 1
ATOM 593 N N . THR A 1 77 ? -22.718 5.188 29.174 1.00 92.62 77 THR A N 1
ATOM 594 C CA . THR A 1 77 ? -21.631 6.155 29.009 1.00 92.62 77 THR A CA 1
ATOM 595 C C . THR A 1 77 ? -20.592 5.962 30.104 1.00 92.62 77 THR A C 1
ATOM 597 O O . THR A 1 77 ? -20.929 5.902 31.282 1.00 92.62 77 THR A O 1
ATOM 600 N N . VAL A 1 78 ? -19.320 5.876 29.736 1.00 90.38 78 VAL A N 1
ATOM 601 C CA . VAL A 1 78 ? -18.175 5.685 30.637 1.00 90.38 78 VAL A CA 1
ATOM 602 C C . VAL A 1 78 ? -17.059 6.659 30.272 1.00 90.38 78 VAL A C 1
ATOM 604 O O . VAL A 1 78 ? -17.038 7.185 29.165 1.00 90.38 78 VAL A O 1
ATOM 607 N N . GLY A 1 79 ? -16.124 6.915 31.183 1.00 87.25 79 GLY A N 1
ATOM 608 C CA . GLY A 1 79 ? -14.973 7.784 30.914 1.00 87.25 79 GLY A CA 1
ATOM 609 C C . GLY A 1 79 ? -13.807 7.071 30.233 1.00 87.25 79 GLY A C 1
ATOM 610 O O . GLY A 1 79 ? -13.120 7.638 29.384 1.00 87.25 79 GLY A O 1
ATOM 611 N N . LYS A 1 80 ? -13.560 5.815 30.620 1.00 86.75 80 LYS A N 1
ATOM 612 C CA . LYS A 1 80 ? -12.474 4.977 30.090 1.00 86.75 80 LYS A CA 1
ATOM 613 C C . LYS A 1 80 ? -12.741 3.504 30.385 1.00 86.75 80 LYS A C 1
ATOM 615 O O . LYS A 1 80 ? -13.275 3.168 31.443 1.00 86.75 80 LYS A O 1
ATOM 620 N N . ILE A 1 81 ? -12.285 2.629 29.491 1.00 86.19 81 ILE A N 1
ATOM 621 C CA . ILE A 1 81 ? -12.213 1.181 29.720 1.00 86.19 81 ILE A CA 1
ATOM 622 C C . ILE A 1 81 ? -10.750 0.755 29.837 1.00 86.19 81 ILE A C 1
ATOM 624 O O . ILE A 1 81 ? -9.915 1.120 29.013 1.00 86.19 81 ILE A O 1
ATOM 628 N N . GLY A 1 82 ? -10.439 -0.054 30.843 1.00 79.69 82 GLY A N 1
ATOM 629 C CA . GLY A 1 82 ? -9.140 -0.682 31.018 1.00 79.69 82 GLY A CA 1
ATOM 630 C C . GLY A 1 82 ? -9.223 -2.133 31.495 1.00 79.69 82 GLY A C 1
ATOM 631 O O . GLY A 1 82 ? -10.250 -2.602 32.002 1.00 79.69 82 GLY A O 1
ATOM 632 N N . SER A 1 83 ? -8.117 -2.858 31.336 1.00 69.75 83 SER A N 1
ATOM 633 C CA . SER A 1 83 ? -7.886 -4.155 31.990 1.00 69.75 83 SER A CA 1
ATOM 634 C C . SER A 1 83 ? -6.850 -4.014 33.109 1.00 69.75 83 SER A C 1
ATOM 636 O O . SER A 1 83 ? -5.849 -3.318 32.935 1.00 69.75 83 SER A O 1
ATOM 638 N N . ASN A 1 84 ? -7.081 -4.663 34.255 1.00 55.62 84 ASN A N 1
ATOM 639 C CA . ASN A 1 84 ? -6.118 -4.694 35.362 1.00 55.62 84 ASN A CA 1
ATOM 640 C C . ASN A 1 84 ? -4.915 -5.623 35.043 1.00 55.62 84 ASN A C 1
ATOM 642 O O . ASN A 1 84 ? -4.935 -6.423 34.109 1.00 55.62 84 ASN A O 1
ATOM 646 N N . SER A 1 85 ? -3.838 -5.509 35.819 1.00 51.06 85 SER A N 1
ATOM 647 C CA . SER A 1 85 ? -2.595 -6.271 35.703 1.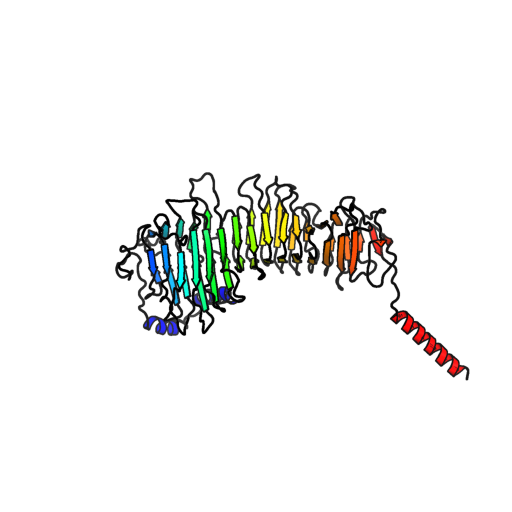00 51.06 85 SER A CA 1
ATOM 648 C C . SER A 1 85 ? -2.669 -7.733 36.121 1.00 51.06 85 SER A C 1
ATOM 650 O O . SER A 1 85 ? -1.831 -8.523 35.692 1.00 51.06 85 SER A O 1
ATOM 652 N N . ASP A 1 86 ? -3.652 -8.093 36.941 1.00 48.78 86 ASP A N 1
ATOM 653 C CA . ASP A 1 86 ? -3.856 -9.468 37.406 1.00 48.78 86 ASP A CA 1
ATOM 654 C C . ASP A 1 86 ? -4.767 -10.264 36.439 1.00 48.78 86 ASP A C 1
ATOM 656 O O . ASP A 1 86 ? -4.966 -11.475 36.579 1.00 48.78 86 ASP A O 1
ATOM 660 N N . THR A 1 87 ? -5.295 -9.599 35.407 1.00 49.53 87 THR A N 1
ATOM 661 C CA . THR A 1 87 ? -6.177 -10.189 34.404 1.00 49.53 87 THR A CA 1
ATOM 662 C C . THR A 1 87 ? -5.383 -11.146 33.506 1.00 49.53 87 THR A C 1
ATOM 664 O O . THR A 1 87 ? -4.444 -10.739 32.825 1.00 49.53 87 THR A O 1
ATOM 667 N N . GLY A 1 88 ? -5.735 -12.438 33.518 1.00 46.53 88 GLY A N 1
ATOM 668 C CA . GLY A 1 88 ? -5.066 -13.491 32.736 1.00 46.53 88 GLY A CA 1
ATOM 669 C C . GLY A 1 88 ? -3.840 -14.137 33.396 1.00 46.53 88 GLY A C 1
ATOM 670 O O . GLY A 1 88 ? -3.157 -14.922 32.745 1.00 46.53 88 GLY A O 1
ATOM 671 N N . TYR A 1 89 ? -3.573 -13.858 34.678 1.00 46.50 89 TYR A N 1
ATOM 672 C CA . TYR A 1 89 ? -2.513 -14.544 35.433 1.00 46.50 89 TYR A CA 1
ATOM 673 C C . TYR A 1 89 ? -2.809 -16.041 35.644 1.00 46.50 89 TYR A C 1
ATOM 675 O O . TYR A 1 89 ? -1.896 -16.843 35.795 1.00 46.50 89 TYR A O 1
ATOM 683 N N . ASN A 1 90 ? -4.092 -16.423 35.633 1.00 47.69 90 ASN A N 1
ATOM 684 C CA . ASN A 1 90 ? -4.520 -17.763 36.033 1.00 47.69 90 ASN A CA 1
ATOM 685 C C . ASN A 1 90 ? -5.076 -18.641 34.900 1.00 47.69 90 ASN A C 1
ATOM 687 O O . ASN A 1 90 ? -5.376 -19.785 35.208 1.00 47.69 90 ASN A O 1
ATOM 691 N N . ASN A 1 91 ? -5.248 -18.156 33.654 1.00 49.12 91 ASN A N 1
ATOM 692 C CA . ASN A 1 91 ? -5.689 -18.965 32.496 1.00 49.12 91 ASN A CA 1
ATOM 693 C C . ASN A 1 91 ? -5.587 -18.222 31.143 1.00 49.12 91 ASN A C 1
ATOM 695 O O . ASN A 1 91 ? -5.747 -17.002 31.088 1.00 49.12 91 ASN A O 1
ATOM 699 N N . ASN A 1 92 ? -5.435 -18.980 30.043 1.00 55.03 92 ASN A N 1
ATOM 700 C CA . ASN A 1 92 ? -5.754 -18.534 28.672 1.00 55.03 92 ASN A CA 1
ATOM 701 C C . ASN A 1 92 ? -7.222 -18.093 28.621 1.00 55.03 92 ASN A C 1
ATOM 703 O O . ASN A 1 92 ? -8.108 -18.907 28.885 1.00 55.03 92 ASN A O 1
ATOM 707 N N . GLY A 1 93 ? -7.490 -16.832 28.272 1.00 66.50 93 GLY A N 1
ATOM 708 C CA . GLY A 1 93 ? -8.838 -16.277 28.380 1.00 66.50 93 GLY A CA 1
ATOM 709 C C . GLY A 1 93 ? -9.220 -15.329 27.250 1.00 66.50 93 GLY A C 1
ATOM 710 O O . GLY A 1 93 ? -8.424 -14.505 26.793 1.00 66.50 93 GLY A O 1
ATOM 711 N N . VAL A 1 94 ? -10.478 -15.440 26.830 1.00 74.81 94 VAL A N 1
ATOM 712 C CA . VAL A 1 94 ? -11.180 -14.448 26.015 1.00 74.81 94 VAL A CA 1
ATOM 713 C C . VAL A 1 94 ? -12.247 -13.829 26.909 1.00 74.81 94 VAL A C 1
ATOM 715 O O . VAL A 1 94 ? -13.072 -14.562 27.452 1.00 74.81 94 VAL A O 1
ATOM 718 N N . PHE A 1 95 ? -12.233 -12.508 27.062 1.00 78.50 95 PHE A N 1
ATOM 719 C CA . PHE A 1 95 ? -13.324 -11.773 27.690 1.00 78.50 95 PHE A CA 1
ATOM 720 C C . PHE A 1 95 ? -14.144 -11.056 26.629 1.00 78.50 95 PHE A C 1
ATOM 722 O O . PHE A 1 95 ? -13.588 -10.351 25.785 1.00 78.50 95 PHE A O 1
ATOM 729 N N . THR A 1 96 ? -15.463 -11.220 26.692 1.00 84.00 96 THR A N 1
ATOM 730 C CA . THR A 1 96 ? -16.376 -10.669 25.687 1.00 84.00 96 THR A CA 1
ATOM 731 C C . THR A 1 96 ? -17.346 -9.663 26.296 1.00 84.00 96 THR A C 1
ATOM 733 O O . THR A 1 96 ? -18.167 -10.026 27.137 1.00 84.00 96 THR A O 1
ATOM 736 N N . TYR A 1 97 ? -17.320 -8.423 25.813 1.00 87.81 97 TYR A N 1
ATOM 737 C CA . TYR A 1 97 ? -18.458 -7.513 25.914 1.00 87.81 97 TYR A CA 1
ATOM 738 C C . TYR A 1 97 ? -19.470 -7.898 24.842 1.00 87.81 97 TYR A C 1
ATOM 740 O O . TYR A 1 97 ? -19.321 -7.538 23.674 1.00 87.81 97 TYR A O 1
ATOM 748 N N . ASN A 1 98 ? -20.474 -8.674 25.234 1.00 89.38 98 ASN A N 1
ATOM 749 C CA . ASN A 1 98 ? -21.565 -9.046 24.355 1.00 89.38 98 ASN A CA 1
ATOM 750 C C . ASN A 1 98 ? -22.606 -7.923 24.353 1.00 89.38 98 ASN A C 1
ATOM 752 O O . ASN A 1 98 ? -23.250 -7.674 25.367 1.00 89.38 98 ASN A O 1
ATOM 756 N N . MET A 1 99 ? -22.760 -7.251 23.222 1.00 92.81 99 MET A N 1
ATOM 757 C CA . MET A 1 99 ? -23.773 -6.225 22.990 1.00 92.81 99 MET A CA 1
ATOM 758 C C . MET A 1 99 ? -24.868 -6.722 22.039 1.00 92.81 99 MET A C 1
ATOM 760 O O . MET A 1 99 ? -25.797 -5.979 21.749 1.00 92.81 99 MET A O 1
ATOM 764 N N . SER A 1 100 ? -24.771 -7.937 21.491 1.00 88.81 100 SER A N 1
ATOM 765 C CA . SER A 1 100 ? -25.716 -8.401 20.474 1.00 88.81 100 SER A CA 1
ATOM 766 C C . SER A 1 100 ? -27.027 -8.881 21.095 1.00 88.81 100 SER A C 1
ATOM 768 O O . SER A 1 100 ? -27.052 -9.880 21.813 1.00 88.81 100 SER A O 1
ATOM 770 N N . GLY A 1 101 ? -28.124 -8.180 20.795 1.00 85.88 101 GLY A N 1
ATOM 771 C CA . GLY A 1 101 ? -29.469 -8.533 21.260 1.00 85.88 101 GLY A CA 1
ATOM 772 C C . GLY A 1 101 ? -29.619 -8.602 22.782 1.00 85.88 101 GLY A C 1
ATOM 773 O O . GLY A 1 101 ? -30.454 -9.354 23.283 1.00 85.88 101 GLY A O 1
ATOM 774 N N . THR A 1 102 ? -28.767 -7.890 23.519 1.00 84.38 102 THR A N 1
ATOM 775 C CA . THR A 1 102 ? -28.670 -7.967 24.981 1.00 84.38 102 THR A CA 1
ATOM 776 C C . THR A 1 102 ? -29.581 -6.987 25.710 1.00 84.38 102 THR A C 1
ATOM 778 O O . THR A 1 102 ? -29.809 -7.175 26.905 1.00 84.38 102 THR A O 1
ATOM 781 N N . ALA A 1 103 ? -30.113 -5.964 25.035 1.00 83.38 103 ALA A N 1
ATOM 782 C CA . ALA A 1 103 ? -31.079 -5.049 25.634 1.00 83.38 103 ALA A CA 1
ATOM 783 C C . ALA A 1 103 ? -32.417 -5.754 25.925 1.00 83.38 103 ALA A C 1
ATOM 785 O O . ALA A 1 103 ? -32.758 -6.771 25.319 1.00 83.38 103 ALA A O 1
ATOM 786 N N . ALA A 1 104 ? -33.208 -5.205 26.853 1.00 81.81 104 ALA A N 1
ATOM 787 C CA . ALA A 1 104 ? -34.461 -5.823 27.305 1.00 81.81 104 ALA A CA 1
ATOM 788 C C . ALA A 1 104 ? -35.512 -6.022 26.191 1.00 81.81 104 ALA A C 1
ATOM 790 O O . ALA A 1 104 ? -36.359 -6.910 26.287 1.00 81.81 104 ALA A O 1
ATOM 791 N N . ASP A 1 105 ? -35.467 -5.200 25.143 1.00 83.44 105 ASP A N 1
ATOM 792 C CA . ASP A 1 105 ? -36.315 -5.276 23.949 1.00 83.44 105 ASP A CA 1
ATOM 793 C C . ASP A 1 105 ? -35.709 -6.137 22.822 1.00 83.44 105 ASP A C 1
ATOM 795 O O . ASP A 1 105 ? -36.305 -6.265 21.751 1.00 83.44 105 ASP A O 1
ATOM 799 N N . GLY A 1 106 ? -34.548 -6.754 23.064 1.00 82.75 106 GLY A N 1
ATOM 800 C CA . GLY A 1 106 ? -33.796 -7.535 22.086 1.00 82.75 106 GLY A CA 1
ATOM 801 C C . GLY A 1 106 ? -32.948 -6.691 21.132 1.00 82.75 106 GLY A C 1
ATOM 802 O O . GLY A 1 106 ? -32.403 -7.245 20.176 1.00 82.75 106 GLY A O 1
ATOM 803 N N . ALA A 1 107 ? -32.828 -5.376 21.354 1.00 88.06 107 ALA A N 1
ATOM 804 C CA . ALA A 1 107 ? -31.896 -4.533 20.616 1.00 88.06 107 ALA A CA 1
ATOM 805 C C . ALA A 1 107 ? -30.437 -4.799 21.029 1.00 88.06 107 ALA A C 1
ATOM 807 O O . ALA A 1 107 ? -30.146 -5.409 22.063 1.00 88.06 107 ALA A O 1
ATOM 808 N N . ASN A 1 108 ? -29.501 -4.335 20.200 1.00 89.69 108 ASN A N 1
ATOM 809 C CA . ASN A 1 108 ? -28.094 -4.354 20.573 1.00 89.69 108 ASN A CA 1
ATOM 810 C C . ASN A 1 108 ? -27.808 -3.275 21.629 1.00 89.69 108 ASN A C 1
ATOM 812 O O . ASN A 1 108 ? -28.294 -2.156 21.491 1.00 89.69 108 ASN A O 1
ATOM 816 N N . GLY A 1 109 ? -26.987 -3.591 22.629 1.00 91.31 109 GLY A N 1
ATOM 817 C CA . GLY A 1 109 ? -26.461 -2.602 23.571 1.00 91.31 109 GLY A CA 1
ATOM 818 C C . GLY A 1 109 ? -25.403 -1.687 22.947 1.00 91.31 109 GLY A C 1
ATOM 819 O O . GLY A 1 109 ? -24.879 -1.953 21.855 1.00 91.31 109 GLY A O 1
ATOM 820 N N . SER A 1 110 ? -25.054 -0.617 23.662 1.00 94.25 110 SER A N 1
ATOM 821 C CA . SER A 1 110 ? -23.997 0.304 23.246 1.00 94.25 110 SER A CA 1
ATOM 822 C C . SER A 1 110 ? -23.136 0.795 24.407 1.00 94.25 110 SER A C 1
ATOM 824 O O . SER A 1 110 ? -23.584 0.914 25.551 1.00 94.25 110 SER A O 1
ATOM 826 N N . ILE A 1 111 ? -21.871 1.086 24.095 1.00 95.12 111 ILE A N 1
ATOM 827 C CA . ILE A 1 111 ? -20.928 1.696 25.030 1.00 95.12 111 ILE A CA 1
ATOM 828 C C . ILE A 1 111 ? -20.393 2.997 24.431 1.00 95.12 111 ILE A C 1
ATOM 830 O O . ILE A 1 111 ? -19.725 3.005 23.398 1.00 95.12 111 ILE A O 1
ATOM 834 N N . ASN A 1 112 ? -20.644 4.102 25.120 1.00 95.06 112 ASN A N 1
ATOM 835 C CA . ASN A 1 112 ? -20.116 5.422 24.811 1.00 95.06 112 ASN A CA 1
ATOM 836 C C . ASN A 1 112 ? -18.951 5.726 25.759 1.00 95.06 112 ASN A C 1
ATOM 838 O O . ASN A 1 112 ? -19.116 5.691 26.973 1.00 95.06 112 ASN A O 1
ATOM 842 N N . ILE A 1 113 ? -17.776 6.027 25.222 1.00 93.81 113 ILE A N 1
ATOM 843 C CA . ILE A 1 113 ? -16.586 6.411 25.979 1.00 93.81 113 ILE A CA 1
ATOM 844 C C . ILE A 1 113 ? -16.379 7.912 25.777 1.00 93.81 113 ILE A C 1
ATOM 846 O O . ILE A 1 113 ? -15.888 8.329 24.729 1.00 93.81 113 ILE A O 1
ATOM 850 N N . ASP A 1 114 ? -16.784 8.702 26.771 1.00 92.69 114 ASP A N 1
ATOM 851 C CA . ASP A 1 114 ? -16.627 10.157 26.805 1.00 92.69 114 ASP A CA 1
ATOM 852 C C . ASP A 1 114 ? -15.436 10.541 27.696 1.00 92.69 114 ASP A C 1
ATOM 854 O O . ASP A 1 114 ? -15.527 10.548 28.923 1.00 92.69 114 ASP A O 1
ATOM 858 N N . ALA A 1 115 ? -14.306 10.880 27.078 1.00 89.25 115 ALA A N 1
ATOM 859 C CA . ALA A 1 115 ? -13.046 11.160 27.765 1.00 89.25 115 ALA A CA 1
ATOM 860 C C . ALA A 1 115 ? -12.970 12.554 28.427 1.00 89.25 115 ALA A C 1
ATOM 862 O O . ALA A 1 115 ? -11.932 12.890 29.007 1.00 89.25 115 ALA A O 1
ATOM 863 N N . ALA A 1 116 ? -14.047 13.347 28.390 1.00 87.94 116 ALA A N 1
ATOM 864 C CA . ALA A 1 116 ? -14.087 14.734 28.861 1.00 87.94 116 ALA A CA 1
ATOM 865 C C . ALA A 1 116 ? -13.721 14.951 30.333 1.00 87.94 116 ALA A C 1
ATOM 867 O O . ALA A 1 116 ? -13.340 16.052 30.720 1.00 87.94 116 ALA A O 1
ATOM 868 N N . GLN A 1 117 ? -13.888 13.933 31.176 1.00 78.81 117 GLN A N 1
ATOM 869 C CA . GLN A 1 117 ? -13.554 13.988 32.606 1.00 78.81 117 GLN A CA 1
ATOM 870 C C . GLN A 1 117 ? -12.382 13.067 32.961 1.00 78.81 117 GLN A C 1
ATOM 872 O O . GLN A 1 117 ? -12.128 12.767 34.128 1.00 78.81 117 GLN A O 1
ATOM 877 N N . ASN A 1 118 ? -11.654 12.588 31.950 1.00 70.69 118 ASN A N 1
ATOM 878 C CA . ASN A 1 118 ? -10.468 11.772 32.140 1.00 70.69 118 ASN A CA 1
ATOM 879 C C . ASN A 1 118 ? -9.260 12.690 32.419 1.00 70.69 118 ASN A C 1
ATOM 881 O O . ASN A 1 118 ? -8.383 12.884 31.575 1.00 70.69 118 ASN A O 1
ATOM 885 N N . ASP A 1 119 ? -9.242 13.271 33.623 1.00 55.53 119 ASP A N 1
ATOM 886 C CA . ASP A 1 119 ? -8.302 14.305 34.100 1.00 55.53 119 ASP A CA 1
ATOM 887 C C . ASP A 1 119 ? -6.857 13.807 34.315 1.00 55.53 119 ASP A C 1
ATOM 889 O O . ASP A 1 119 ? -5.969 14.561 34.713 1.00 55.53 119 ASP A O 1
ATOM 893 N N . SER A 1 120 ? -6.581 12.527 34.054 1.00 53.44 120 SER A N 1
ATOM 894 C CA . SER A 1 120 ? -5.300 11.882 34.376 1.00 53.44 120 SER A CA 1
ATOM 895 C C . SER A 1 120 ? -4.144 12.216 33.417 1.00 53.44 120 SER A C 1
ATOM 897 O O . SER A 1 120 ? -3.055 11.659 33.551 1.00 53.44 120 SER A O 1
ATOM 899 N N . GLY A 1 121 ? -4.355 13.091 32.426 1.00 56.69 121 GLY A N 1
ATOM 900 C CA . GLY A 1 121 ? -3.368 13.393 31.379 1.00 56.69 121 GLY A CA 1
ATOM 901 C C . GLY A 1 121 ? -3.113 12.236 30.400 1.00 56.69 121 GLY A C 1
ATOM 902 O O . GLY A 1 121 ? -2.275 12.360 29.511 1.00 56.69 121 GLY A O 1
ATOM 903 N N . SER A 1 122 ? -3.831 11.114 30.537 1.00 69.06 122 SER A N 1
ATOM 904 C CA . SER A 1 122 ? -3.789 9.980 29.612 1.00 69.06 122 SER A CA 1
ATOM 905 C C . SER A 1 122 ? -4.795 10.183 28.484 1.00 69.06 122 SER A C 1
ATOM 907 O O . SER A 1 122 ? -5.973 10.404 28.743 1.00 69.06 122 SER A O 1
ATOM 909 N N . ASN A 1 123 ? -4.356 10.054 27.232 1.00 78.06 123 ASN A N 1
ATOM 910 C CA . ASN A 1 123 ? -5.244 10.079 26.064 1.00 78.06 123 ASN A CA 1
ATOM 911 C C . ASN A 1 123 ? -5.993 8.754 25.843 1.00 78.06 123 ASN A C 1
ATOM 913 O O . ASN A 1 123 ? -6.781 8.650 24.913 1.00 78.06 123 ASN A O 1
ATOM 917 N N . ALA A 1 124 ? -5.774 7.731 26.673 1.00 81.12 124 ALA A N 1
ATOM 918 C CA . ALA A 1 124 ? -6.347 6.407 26.464 1.00 81.12 124 ALA A CA 1
ATOM 919 C C . ALA A 1 124 ? -7.850 6.354 26.800 1.00 81.12 124 ALA A C 1
ATOM 921 O O . ALA A 1 124 ? -8.233 6.452 27.969 1.00 81.12 124 ALA A O 1
ATOM 922 N N . ALA A 1 125 ? -8.679 6.119 25.783 1.00 81.56 125 ALA A N 1
ATOM 923 C CA . ALA A 1 125 ? -10.099 5.791 25.908 1.00 81.56 125 ALA A CA 1
ATOM 924 C C . ALA A 1 125 ? -10.305 4.293 26.200 1.00 81.56 125 ALA A C 1
ATOM 926 O O . ALA A 1 125 ? -11.125 3.921 27.043 1.00 81.56 125 ALA A O 1
ATOM 927 N N . ILE A 1 126 ? -9.510 3.435 25.550 1.00 84.38 126 ILE A N 1
ATOM 928 C CA . ILE A 1 126 ? -9.427 1.996 25.828 1.00 84.38 126 ILE A CA 1
ATOM 929 C C . ILE A 1 126 ? -7.962 1.644 26.077 1.00 84.38 126 ILE A C 1
ATOM 931 O O . ILE A 1 126 ? -7.095 1.984 25.276 1.00 84.38 126 ILE A O 1
ATOM 935 N N . ASP A 1 127 ? -7.680 0.962 27.182 1.00 84.38 127 ASP A N 1
ATOM 936 C CA . ASP A 1 127 ? -6.318 0.607 27.587 1.00 84.38 127 ASP A CA 1
ATOM 937 C C . ASP A 1 127 ? -6.253 -0.831 28.105 1.00 84.38 127 ASP A C 1
ATOM 939 O O . ASP A 1 127 ? -6.532 -1.122 29.272 1.00 84.38 127 ASP A O 1
ATOM 943 N N . ILE A 1 128 ? -5.901 -1.756 27.217 1.00 76.38 128 ILE A N 1
ATOM 944 C CA . ILE A 1 128 ? -5.751 -3.167 27.563 1.00 76.38 128 ILE A CA 1
ATOM 945 C C . ILE A 1 128 ? -4.289 -3.425 27.934 1.00 76.38 128 ILE A C 1
ATOM 947 O O . ILE A 1 128 ? -3.472 -3.827 27.102 1.00 76.38 128 ILE A O 1
ATOM 951 N N . GLY A 1 129 ? -3.945 -3.159 29.194 1.00 67.62 129 GLY A N 1
ATOM 952 C CA . GLY A 1 129 ? -2.590 -3.281 29.731 1.00 67.62 129 GLY A CA 1
ATOM 953 C C . GLY A 1 129 ? -2.391 -4.451 30.699 1.00 67.62 129 GLY A C 1
ATOM 954 O O . GLY A 1 129 ? -3.328 -4.921 31.334 1.00 67.62 129 GLY A O 1
ATOM 955 N N . LEU A 1 130 ? -1.136 -4.899 30.840 1.00 58.19 130 LEU A N 1
ATOM 956 C CA . LEU A 1 130 ? -0.644 -5.587 32.045 1.00 58.19 130 LEU A CA 1
ATOM 957 C C . LEU A 1 130 ? 0.308 -4.644 32.787 1.00 58.19 130 LEU A C 1
ATOM 959 O O . LEU A 1 130 ? 1.367 -4.297 32.257 1.00 58.19 130 LEU A O 1
ATOM 963 N N . GLN A 1 131 ? -0.050 -4.241 34.007 1.00 53.16 131 GLN A N 1
ATOM 964 C CA . GLN A 1 131 ? 0.793 -3.409 34.870 1.00 53.16 131 GLN A CA 1
ATOM 965 C C . GLN A 1 131 ? 1.420 -4.213 36.019 1.00 53.16 131 GLN A C 1
ATOM 967 O O . GLN A 1 131 ? 0.856 -4.326 37.095 1.00 53.16 131 GLN A O 1
ATOM 972 N N . GLY A 1 132 ? 2.627 -4.735 35.805 1.00 49.03 132 GLY A N 1
ATOM 973 C CA . GLY A 1 132 ? 3.556 -5.084 36.884 1.00 49.03 132 GLY A CA 1
ATOM 974 C C . GLY A 1 132 ? 3.106 -6.141 37.903 1.00 49.03 132 GLY A C 1
ATOM 975 O O . GLY A 1 132 ? 2.611 -5.796 38.969 1.00 49.03 132 GLY A O 1
ATOM 976 N N . ARG A 1 133 ? 3.491 -7.402 37.663 1.00 48.78 133 ARG A N 1
ATOM 977 C CA . ARG A 1 133 ? 4.068 -8.318 38.670 1.00 48.78 133 ARG A CA 1
ATOM 978 C C . ARG A 1 133 ? 5.048 -9.265 37.974 1.00 48.78 133 ARG A C 1
ATOM 980 O O . ARG A 1 133 ? 4.819 -9.672 36.839 1.00 48.78 133 ARG A O 1
ATOM 987 N N . SER A 1 134 ? 6.139 -9.626 38.646 1.00 51.69 134 SER A N 1
ATOM 988 C CA . SER A 1 134 ? 7.039 -10.685 38.183 1.00 51.69 134 SER A CA 1
ATOM 989 C C . SER A 1 134 ? 6.430 -12.057 38.496 1.00 51.69 134 SER A C 1
ATOM 991 O O . SER A 1 134 ? 6.112 -12.308 39.659 1.00 51.69 134 SER A O 1
ATOM 993 N N . LYS A 1 135 ? 6.256 -12.930 37.481 1.00 54.91 135 LYS A N 1
ATOM 994 C CA . LYS A 1 135 ? 6.580 -14.384 37.506 1.00 54.91 135 LYS A CA 1
ATOM 995 C C . LYS A 1 135 ? 5.911 -15.236 36.404 1.00 54.91 135 LYS A C 1
ATOM 997 O O . LYS A 1 135 ? 4.704 -15.192 36.221 1.00 54.91 135 LYS A O 1
ATOM 1002 N N . ALA A 1 136 ? 6.764 -16.099 35.841 1.00 50.72 136 ALA A N 1
ATOM 1003 C CA . ALA A 1 136 ? 6.647 -17.501 35.403 1.00 50.72 136 ALA A CA 1
ATOM 1004 C C . ALA A 1 136 ? 5.649 -17.966 34.321 1.00 50.72 136 ALA A C 1
ATOM 1006 O O . ALA A 1 136 ? 6.073 -18.793 33.516 1.00 50.72 136 ALA A O 1
ATOM 1007 N N . GLU A 1 137 ? 4.401 -17.496 34.254 1.00 56.38 137 GLU A N 1
ATOM 1008 C CA . GLU A 1 137 ? 3.415 -18.026 33.287 1.00 56.38 137 GLU A CA 1
ATOM 1009 C C . GLU A 1 137 ? 2.503 -16.908 32.764 1.00 56.38 137 GLU A C 1
ATOM 1011 O O . GLU A 1 137 ? 1.719 -16.335 33.515 1.00 56.38 137 GLU A O 1
ATOM 1016 N N . ILE A 1 138 ? 2.622 -16.565 31.475 1.00 63.97 138 ILE A N 1
ATOM 1017 C CA . ILE A 1 138 ? 1.786 -15.546 30.817 1.00 63.97 138 ILE A CA 1
ATOM 1018 C C . ILE A 1 138 ? 1.043 -16.192 29.658 1.00 63.97 138 ILE A C 1
ATOM 1020 O O . ILE A 1 138 ? 1.653 -16.710 28.725 1.00 63.97 138 ILE A O 1
ATOM 1024 N N . TYR A 1 139 ? -0.279 -16.153 29.741 1.00 69.25 139 TYR A N 1
ATOM 1025 C CA . TYR A 1 139 ? -1.207 -16.767 28.801 1.00 69.25 139 TYR A CA 1
ATOM 1026 C C . TYR A 1 139 ? -1.641 -15.791 27.690 1.00 69.25 139 TYR A C 1
ATOM 1028 O O . TYR A 1 139 ? -1.467 -14.577 27.817 1.00 69.25 139 TYR A O 1
ATOM 1036 N N . ASP A 1 140 ? -2.227 -16.315 26.607 1.00 74.19 140 ASP A N 1
ATOM 1037 C CA . ASP A 1 140 ? -2.877 -15.496 25.575 1.00 74.19 140 ASP A CA 1
ATOM 1038 C C . ASP A 1 140 ? -4.061 -14.726 26.208 1.00 74.19 140 ASP A C 1
ATOM 1040 O O . ASP A 1 140 ? -4.863 -15.299 26.954 1.00 74.19 140 ASP A O 1
ATOM 1044 N N . GLN A 1 141 ? -4.190 -13.431 25.899 1.00 75.00 141 GLN A N 1
ATOM 1045 C CA . GLN A 1 141 ? -5.216 -12.547 26.469 1.00 75.00 141 GLN A CA 1
ATOM 1046 C C . GLN A 1 141 ? -5.977 -11.807 25.383 1.00 75.00 141 GLN A C 1
ATOM 1048 O O . GLN A 1 141 ? -5.386 -11.069 24.596 1.00 75.00 141 GLN A O 1
ATOM 1053 N N . ASN A 1 142 ? -7.297 -11.956 25.361 1.00 79.56 142 ASN A N 1
ATOM 1054 C CA . ASN A 1 142 ? -8.109 -11.389 24.293 1.00 79.56 142 ASN A CA 1
ATOM 1055 C C . ASN A 1 142 ? -9.330 -10.668 24.863 1.00 79.56 142 ASN A C 1
ATOM 1057 O O . ASN A 1 142 ? -10.099 -11.258 25.618 1.00 79.56 142 ASN A O 1
ATOM 1061 N N . VAL A 1 143 ? -9.514 -9.410 24.469 1.00 84.06 143 VAL A N 1
ATOM 1062 C CA . VAL A 1 143 ? -10.744 -8.645 24.697 1.00 84.06 143 VAL A CA 1
ATOM 1063 C C . VAL A 1 143 ? -11.517 -8.590 23.399 1.00 84.06 143 VAL A C 1
ATOM 1065 O O . VAL A 1 143 ? -10.957 -8.224 22.366 1.00 84.06 143 VAL A O 1
ATOM 1068 N N . VAL A 1 144 ? -12.799 -8.923 23.460 1.00 87.06 144 VAL A N 1
ATOM 1069 C CA . VAL A 1 144 ? -13.700 -8.886 22.313 1.00 87.06 144 VAL A CA 1
ATOM 1070 C C . VAL A 1 144 ? -14.884 -7.988 22.644 1.00 87.06 144 VAL A C 1
ATOM 1072 O O . VAL A 1 144 ? -15.602 -8.222 23.611 1.00 87.06 144 VAL A O 1
ATOM 1075 N N . PHE A 1 145 ? -15.096 -6.963 21.831 1.00 90.88 145 PHE A N 1
ATOM 1076 C CA . PHE A 1 145 ? -16.381 -6.293 21.703 1.00 90.88 145 PHE A CA 1
ATOM 1077 C C . PHE A 1 145 ? -17.153 -7.035 20.614 1.00 90.88 145 PHE A C 1
ATOM 1079 O O . PHE A 1 145 ? -16.612 -7.247 19.523 1.00 90.88 145 PHE A O 1
ATOM 1086 N N . SER A 1 146 ? -18.350 -7.516 20.955 1.00 89.94 146 SER A N 1
ATOM 1087 C CA . SER A 1 146 ? -19.156 -8.362 20.079 1.00 89.94 146 SER A CA 1
ATOM 1088 C C . SER A 1 146 ? -20.565 -7.818 19.893 1.00 89.94 146 SER A C 1
ATOM 1090 O O . SER A 1 146 ? -21.321 -7.687 20.858 1.00 89.94 146 SER A O 1
ATOM 1092 N N . GLY A 1 147 ? -20.921 -7.523 18.642 1.00 87.00 147 GLY A N 1
ATOM 1093 C CA . GLY A 1 147 ? -22.173 -6.854 18.291 1.00 87.00 147 GLY A CA 1
ATOM 1094 C C . GLY A 1 147 ? -22.239 -5.384 18.723 1.00 87.00 147 GLY A C 1
ATOM 1095 O O . GLY A 1 147 ? -21.311 -4.844 19.313 1.00 87.00 147 GLY A O 1
ATOM 1096 N N . GLY A 1 148 ? -23.366 -4.728 18.442 1.00 91.12 148 GLY A N 1
ATOM 1097 C CA . GLY A 1 148 ? -23.658 -3.377 18.938 1.00 91.12 148 GLY A CA 1
ATOM 1098 C C . GLY A 1 148 ? -22.689 -2.283 18.492 1.00 91.12 148 GLY A C 1
ATOM 1099 O O . GLY A 1 148 ? -22.066 -2.369 17.429 1.00 91.12 148 GLY A O 1
ATOM 1100 N N . THR A 1 149 ? -22.612 -1.220 19.296 1.00 93.50 149 THR A N 1
ATOM 1101 C CA . THR A 1 149 ? -21.862 -0.002 18.963 1.00 93.50 149 THR A CA 1
ATOM 1102 C C . THR A 1 149 ? -20.960 0.428 20.115 1.00 93.50 149 THR A C 1
ATOM 1104 O O . THR A 1 149 ? -21.408 0.556 21.253 1.00 93.50 149 THR A O 1
ATOM 1107 N N . VAL A 1 150 ? -19.703 0.725 19.796 1.00 95.62 150 VAL A N 1
ATOM 1108 C CA . VAL A 1 150 ? -18.752 1.414 20.669 1.00 95.62 150 VAL A CA 1
ATOM 1109 C C . VAL A 1 150 ? -18.476 2.793 20.077 1.00 95.62 150 VAL A C 1
ATOM 1111 O O . VAL A 1 150 ? -18.081 2.894 18.919 1.00 95.62 150 VAL A O 1
ATOM 1114 N N . THR A 1 151 ? -18.659 3.858 20.850 1.00 95.31 151 THR A N 1
ATOM 1115 C CA . THR A 1 151 ? -18.422 5.238 20.394 1.00 95.31 151 THR A CA 1
ATOM 1116 C C . THR A 1 151 ? -17.381 5.904 21.281 1.00 95.31 151 THR A C 1
ATOM 1118 O O . THR A 1 151 ? -17.537 5.900 22.495 1.00 95.31 151 THR A O 1
ATOM 1121 N N . ILE A 1 152 ? -16.339 6.498 20.700 1.00 94.88 152 ILE A N 1
ATOM 1122 C CA . ILE A 1 152 ? -15.247 7.165 21.423 1.00 94.88 152 ILE A CA 1
ATOM 1123 C C . ILE A 1 152 ? -15.228 8.656 21.087 1.00 94.88 152 ILE A C 1
ATOM 1125 O O . ILE A 1 152 ? -15.088 9.031 19.921 1.00 94.88 152 ILE A O 1
ATOM 1129 N N . PHE A 1 153 ? -15.326 9.511 22.100 1.00 93.12 153 PHE A N 1
ATOM 1130 C CA . PHE A 1 153 ? -15.275 10.960 21.931 1.00 93.12 153 PHE A CA 1
ATOM 1131 C C . PHE A 1 153 ? -14.813 11.670 23.206 1.00 93.12 153 PHE A C 1
ATOM 1133 O O . PHE A 1 153 ? -14.717 11.070 24.272 1.00 93.12 153 PHE A O 1
ATOM 1140 N N . ASP A 1 154 ? -14.513 12.958 23.098 1.00 91.31 154 ASP A N 1
ATOM 1141 C CA . ASP A 1 154 ? -14.306 13.851 24.234 1.00 91.31 154 ASP A CA 1
ATOM 1142 C C . ASP A 1 154 ? -15.277 15.028 24.088 1.00 91.31 154 ASP A C 1
ATOM 1144 O O . ASP A 1 154 ? -15.102 15.901 23.233 1.00 91.31 154 ASP A O 1
ATOM 1148 N N . SER A 1 155 ? -16.333 15.034 24.908 1.00 90.44 155 SER A N 1
ATOM 1149 C CA . SER A 1 155 ? -17.378 16.065 24.863 1.00 90.44 155 SER A CA 1
ATOM 1150 C C . SER A 1 155 ? -16.889 17.457 25.279 1.00 90.44 155 SER A C 1
ATOM 1152 O O . SER A 1 155 ? -17.554 18.451 24.981 1.00 90.44 155 SER A O 1
ATOM 1154 N N . SER A 1 156 ? -15.725 17.549 25.932 1.00 89.94 156 SER A N 1
ATOM 1155 C CA . SER A 1 156 ? -15.097 18.813 26.329 1.00 89.94 156 SER A CA 1
ATOM 1156 C C . SER A 1 156 ? -14.070 19.322 25.317 1.00 89.94 156 SER A C 1
ATOM 1158 O O . SER A 1 156 ? -13.854 20.531 25.226 1.00 89.94 156 SER A O 1
ATOM 1160 N N . ASN A 1 157 ? -13.446 18.419 24.553 1.00 88.44 157 ASN A N 1
ATOM 1161 C CA . ASN A 1 157 ? -12.406 18.737 23.582 1.00 88.44 157 ASN A CA 1
ATOM 1162 C C . ASN A 1 157 ? -12.479 17.837 22.324 1.00 88.44 157 ASN A C 1
ATOM 1164 O O . ASN A 1 157 ? -11.776 16.825 22.241 1.00 88.44 157 ASN A O 1
ATOM 1168 N N . PRO A 1 158 ? -13.248 18.238 21.294 1.00 85.75 158 PRO A N 1
ATOM 1169 C CA . PRO A 1 158 ? -13.395 17.490 20.035 1.00 85.75 158 PRO A CA 1
ATOM 1170 C C . PRO A 1 158 ? -12.117 17.344 19.188 1.00 85.75 158 PRO A C 1
ATOM 1172 O O . PRO A 1 158 ? -12.099 16.581 18.219 1.00 85.75 158 PRO A O 1
ATOM 1175 N N . ASP A 1 159 ? -11.059 18.089 19.516 1.00 86.50 159 ASP A N 1
ATOM 1176 C CA . ASP A 1 159 ? -9.781 18.075 18.793 1.00 86.50 159 ASP A CA 1
ATOM 1177 C C . ASP A 1 159 ? -8.695 17.283 19.534 1.00 86.50 159 ASP A C 1
ATOM 1179 O O . ASP A 1 159 ? -7.574 17.138 19.048 1.00 86.50 159 ASP A O 1
ATOM 1183 N N . ARG A 1 160 ? -9.006 16.742 20.717 1.00 88.06 160 ARG A N 1
ATOM 1184 C CA . ARG A 1 160 ? -8.098 15.848 21.436 1.00 88.06 160 ARG A CA 1
ATOM 1185 C C . ARG A 1 160 ? -7.921 14.546 20.657 1.00 88.06 160 ARG A C 1
ATOM 1187 O O . ARG A 1 160 ? -8.916 13.931 20.290 1.00 88.06 160 ARG A O 1
ATOM 1194 N N . GLN A 1 161 ? -6.682 14.085 20.487 1.00 90.25 161 GLN A N 1
ATOM 1195 C CA . GLN A 1 161 ? -6.411 12.719 20.035 1.00 90.25 161 GLN A CA 1
ATOM 1196 C C . GLN A 1 161 ? -6.684 11.735 21.181 1.00 90.25 161 GLN A C 1
ATOM 1198 O O . GLN A 1 161 ? -6.157 11.901 22.285 1.00 90.25 161 GLN A O 1
ATOM 1203 N N . LEU A 1 162 ? -7.506 10.720 20.924 1.00 92.31 162 LEU A N 1
ATOM 1204 C CA . LEU A 1 162 ? -7.850 9.663 21.876 1.00 92.31 162 LEU A CA 1
ATOM 1205 C C . LEU A 1 162 ? -7.219 8.338 21.457 1.00 92.31 162 LEU A C 1
ATOM 1207 O O . LEU A 1 162 ? -7.036 8.074 20.280 1.00 92.31 162 LEU A O 1
ATOM 1211 N N . GLY A 1 163 ? -6.889 7.489 22.420 1.00 90.62 163 GLY A N 1
ATOM 1212 C CA . GLY A 1 163 ? -6.122 6.277 22.177 1.00 90.62 163 GLY A CA 1
ATOM 1213 C C . GLY A 1 163 ? -6.866 4.992 22.517 1.00 90.62 163 GLY A C 1
ATOM 1214 O O . GLY A 1 163 ? -7.546 4.891 23.542 1.00 90.62 163 GLY A O 1
ATOM 1215 N N . VAL A 1 164 ? -6.687 3.991 21.665 1.00 92.06 164 VAL A N 1
ATOM 1216 C CA . VAL A 1 164 ? -7.077 2.598 21.859 1.00 92.06 164 VAL A CA 1
ATOM 1217 C C . VAL A 1 164 ? -5.796 1.783 21.887 1.00 92.06 164 VAL A C 1
ATOM 1219 O O . VAL A 1 164 ? -5.153 1.567 20.860 1.00 92.06 164 VAL A O 1
ATOM 1222 N N . PHE A 1 165 ? -5.416 1.348 23.083 1.00 87.31 165 PHE A N 1
ATOM 1223 C CA . PHE A 1 165 ? -4.108 0.764 23.315 1.00 87.31 165 PHE A CA 1
ATOM 1224 C C . PHE A 1 165 ? -4.172 -0.693 23.743 1.00 87.31 165 PHE A C 1
ATOM 1226 O O . PHE A 1 165 ? -4.972 -1.085 24.597 1.00 87.31 165 PHE A O 1
ATOM 1233 N N . VAL A 1 166 ? -3.246 -1.480 23.199 1.00 83.44 166 VAL A N 1
ATOM 1234 C CA . VAL A 1 166 ? -2.895 -2.802 23.721 1.00 83.44 166 VAL A CA 1
ATOM 1235 C C . VAL A 1 166 ? -1.462 -2.737 24.232 1.00 83.44 166 VAL A C 1
ATOM 1237 O O . VAL A 1 166 ? -0.513 -2.614 23.462 1.00 83.44 166 VAL A O 1
ATOM 1240 N N . ASN A 1 167 ? -1.302 -2.828 25.548 1.00 78.56 167 ASN A N 1
ATOM 1241 C CA . ASN A 1 167 ? -0.047 -2.535 26.227 1.00 78.56 167 ASN A CA 1
ATOM 1242 C C . ASN A 1 167 ? 0.514 -3.763 26.952 1.00 78.56 167 ASN A C 1
ATOM 1244 O O . ASN A 1 167 ? -0.207 -4.573 27.546 1.00 78.56 167 ASN A O 1
ATOM 1248 N N . SER A 1 168 ? 1.842 -3.876 26.965 1.00 71.94 168 SER A N 1
ATOM 1249 C CA . SER A 1 168 ? 2.553 -4.836 27.809 1.00 71.94 168 SER A CA 1
ATOM 1250 C C . SER A 1 168 ? 3.846 -4.253 28.360 1.00 71.94 168 SER A C 1
ATOM 1252 O O . SER A 1 168 ? 4.808 -4.062 27.607 1.00 71.94 168 SER A O 1
ATOM 1254 N N . ASN A 1 169 ? 3.919 -4.170 29.689 1.00 67.81 169 ASN A N 1
ATOM 1255 C CA . ASN A 1 169 ? 5.106 -3.750 30.437 1.00 67.81 169 ASN A CA 1
ATOM 1256 C C . ASN A 1 169 ? 5.861 -4.915 31.094 1.00 67.81 169 ASN A C 1
ATOM 1258 O O . ASN A 1 169 ? 6.588 -4.722 32.063 1.00 67.81 169 ASN A O 1
ATOM 1262 N N . ILE A 1 170 ? 5.676 -6.136 30.591 1.00 66.12 170 ILE A N 1
ATOM 1263 C CA . ILE A 1 170 ? 6.424 -7.298 31.072 1.00 66.12 170 ILE A CA 1
ATOM 1264 C C . ILE A 1 170 ? 7.840 -7.262 30.491 1.00 66.12 170 ILE A C 1
ATOM 1266 O O . ILE A 1 170 ? 8.001 -7.098 29.279 1.00 66.12 170 ILE A O 1
ATOM 1270 N N . THR A 1 171 ? 8.838 -7.429 31.359 1.00 63.84 171 THR A N 1
ATOM 1271 C CA . THR A 1 171 ? 10.272 -7.434 31.027 1.00 63.84 171 THR A CA 1
ATOM 1272 C C . THR A 1 171 ? 10.884 -8.837 31.019 1.00 63.84 171 THR A C 1
ATOM 1274 O O . THR A 1 171 ? 11.794 -9.082 30.239 1.00 63.84 171 THR A O 1
ATOM 1277 N N . ASP A 1 172 ? 10.342 -9.772 31.811 1.00 63.91 172 ASP A N 1
ATOM 1278 C CA . ASP A 1 172 ? 10.889 -11.124 31.993 1.00 63.91 172 ASP A CA 1
ATOM 1279 C C . ASP A 1 172 ? 9.877 -12.187 31.534 1.00 63.91 172 ASP A C 1
ATOM 1281 O O . ASP A 1 172 ? 9.026 -12.634 32.308 1.00 63.91 172 ASP A O 1
ATOM 1285 N N . LEU A 1 173 ? 9.943 -12.573 30.256 1.00 64.62 173 LEU A N 1
ATOM 1286 C CA . LEU A 1 173 ? 9.090 -13.615 29.674 1.00 64.62 173 LEU A CA 1
ATOM 1287 C C . LEU A 1 173 ? 9.785 -14.980 29.702 1.00 64.62 173 LEU A C 1
ATOM 1289 O O . LEU A 1 173 ? 10.952 -15.102 29.342 1.00 64.62 173 LEU A O 1
ATOM 1293 N N . THR A 1 174 ? 9.043 -16.016 30.091 1.00 64.25 174 THR A N 1
ATOM 1294 C CA . THR A 1 174 ? 9.447 -17.431 29.994 1.00 64.25 174 THR A CA 1
ATOM 1295 C C . THR A 1 174 ? 8.869 -18.126 28.756 1.00 64.25 174 THR A C 1
ATOM 1297 O O . THR A 1 174 ? 9.319 -19.220 28.420 1.00 64.25 174 THR A O 1
ATOM 1300 N N . GLN A 1 175 ? 7.890 -17.506 28.081 1.00 68.06 175 GLN A N 1
ATOM 1301 C CA . GLN A 1 175 ? 7.210 -18.024 26.889 1.00 68.06 175 GLN A CA 1
ATOM 1302 C C . GLN A 1 175 ? 6.599 -16.902 26.030 1.00 68.06 175 GLN A C 1
ATOM 1304 O O . GLN A 1 175 ? 6.320 -15.811 26.535 1.00 68.06 175 GLN A O 1
ATOM 1309 N N . ASP A 1 176 ? 6.351 -17.206 24.753 1.00 75.31 176 ASP A N 1
ATOM 1310 C CA . ASP A 1 176 ? 5.621 -16.343 23.818 1.00 75.31 176 ASP A CA 1
ATOM 1311 C C . ASP A 1 176 ? 4.140 -16.250 24.200 1.00 75.31 176 ASP A C 1
ATOM 1313 O O . ASP A 1 176 ? 3.526 -17.241 24.602 1.00 75.31 176 ASP A O 1
ATOM 1317 N N . TYR A 1 177 ? 3.533 -15.083 23.988 1.00 73.81 177 TYR A N 1
ATOM 1318 C CA . TYR A 1 177 ? 2.091 -14.904 24.149 1.00 73.81 177 TYR A CA 1
ATOM 1319 C C . TYR A 1 177 ? 1.533 -13.846 23.187 1.00 73.81 177 TYR A C 1
ATOM 1321 O O . TYR A 1 177 ? 2.257 -13.002 22.639 1.00 73.81 177 TYR A O 1
ATOM 1329 N N . THR A 1 178 ? 0.218 -13.895 22.987 1.00 78.19 178 THR A N 1
ATOM 1330 C CA . THR A 1 178 ? -0.551 -12.944 22.181 1.00 78.19 178 THR A CA 1
ATOM 1331 C C . THR A 1 178 ? -1.503 -12.151 23.066 1.00 78.19 178 THR A C 1
ATOM 1333 O O . THR A 1 178 ? -2.249 -12.720 23.861 1.00 78.19 178 THR A O 1
ATOM 1336 N N . LYS A 1 179 ? -1.524 -10.831 22.885 1.00 80.50 179 LYS A N 1
ATOM 1337 C CA . LYS A 1 179 ? -2.599 -9.968 23.375 1.00 80.50 179 LYS A CA 1
ATOM 1338 C C . LYS A 1 179 ? -3.405 -9.457 22.204 1.00 80.50 179 LYS A C 1
ATOM 1340 O O . LYS A 1 179 ? -2.813 -8.972 21.240 1.00 80.50 179 LYS A O 1
ATOM 1345 N N . SER A 1 180 ? -4.727 -9.506 22.301 1.00 83.50 180 SER A N 1
ATOM 1346 C CA . SER A 1 180 ? -5.573 -8.857 21.313 1.00 83.50 180 SER A CA 1
ATOM 1347 C C . SER A 1 180 ? -6.716 -8.044 21.900 1.00 83.50 180 SER A C 1
ATOM 1349 O O . SER A 1 180 ? -7.305 -8.395 22.922 1.00 83.50 180 SER A O 1
ATOM 1351 N N . LEU A 1 181 ? -7.032 -6.958 21.206 1.00 88.38 181 LEU A N 1
ATOM 1352 C CA . LEU A 1 181 ? -8.287 -6.235 21.318 1.00 88.38 181 LEU A CA 1
ATOM 1353 C C . LEU A 1 181 ? -9.019 -6.387 19.988 1.00 88.38 181 LEU A C 1
ATOM 1355 O O . LEU A 1 181 ? -8.458 -6.088 18.936 1.00 88.38 181 LEU A O 1
ATOM 1359 N N . THR A 1 182 ? -10.250 -6.877 20.030 1.00 89.81 182 THR A N 1
ATOM 1360 C CA . THR A 1 182 ? -11.032 -7.198 18.839 1.00 89.81 182 THR A CA 1
ATOM 1361 C C . THR A 1 182 ? -12.382 -6.508 18.887 1.00 89.81 182 THR A C 1
ATOM 1363 O O . THR A 1 182 ? -13.126 -6.667 19.848 1.00 89.81 182 THR A O 1
ATOM 1366 N N . PHE A 1 183 ? -12.700 -5.787 17.820 1.00 91.12 183 PHE A N 1
ATOM 1367 C CA . PHE A 1 183 ? -14.050 -5.368 17.472 1.00 91.12 183 PHE A CA 1
ATOM 1368 C C . PHE A 1 183 ? -14.515 -6.325 16.383 1.00 91.12 183 PHE A C 1
ATOM 1370 O O . PHE A 1 183 ? -13.971 -6.314 15.273 1.00 91.12 183 PHE A O 1
ATOM 1377 N N . ASP A 1 184 ? -15.423 -7.234 16.731 1.00 88.81 184 ASP A N 1
ATOM 1378 C CA . ASP A 1 184 ? -15.816 -8.311 15.828 1.00 88.81 184 ASP A CA 1
ATOM 1379 C C . ASP A 1 184 ? -16.590 -7.804 14.603 1.00 88.81 184 ASP A C 1
ATOM 1381 O O . ASP A 1 184 ? -16.971 -6.641 14.518 1.00 88.81 184 ASP A O 1
ATOM 1385 N N . SER A 1 185 ? -16.864 -8.704 13.657 1.00 86.06 185 SER A N 1
ATOM 1386 C CA . SER A 1 185 ? -17.554 -8.371 12.401 1.00 86.06 185 SER A CA 1
ATOM 1387 C C . SER A 1 185 ? -18.959 -7.764 12.550 1.00 86.06 185 SER A C 1
ATOM 1389 O O . SER A 1 185 ? -19.506 -7.282 11.560 1.00 86.06 185 SER A O 1
ATOM 1391 N N . GLN A 1 186 ? -19.559 -7.823 13.744 1.00 86.56 186 GLN A N 1
ATOM 1392 C CA . GLN A 1 186 ? -20.895 -7.297 14.045 1.00 86.56 186 GLN A CA 1
ATOM 1393 C C . GLN A 1 186 ? -20.846 -6.016 14.893 1.00 86.56 186 GLN A C 1
ATOM 1395 O O . GLN A 1 186 ? -21.891 -5.433 15.178 1.00 86.56 186 GLN A O 1
ATOM 1400 N N . THR A 1 187 ? -19.656 -5.579 15.303 1.00 88.88 187 THR A N 1
ATOM 1401 C CA . THR A 1 187 ? -19.456 -4.391 16.131 1.00 88.88 187 THR A CA 1
ATOM 1402 C C . THR A 1 187 ? -19.239 -3.163 15.254 1.00 88.88 187 THR A C 1
ATOM 1404 O O . THR A 1 187 ? -18.493 -3.207 14.278 1.00 88.88 187 THR A O 1
ATOM 1407 N N . THR A 1 188 ? -19.852 -2.035 15.604 1.00 91.75 188 THR A N 1
ATOM 1408 C CA . THR A 1 188 ? -19.519 -0.733 15.010 1.00 91.75 188 THR A CA 1
ATOM 1409 C C . THR A 1 188 ? -18.700 0.091 15.995 1.00 91.75 188 THR A C 1
ATOM 1411 O O . THR A 1 188 ? -19.186 0.424 17.068 1.00 91.75 188 THR A O 1
ATOM 1414 N N . LEU A 1 189 ? -17.468 0.436 15.632 1.00 93.50 189 LEU A N 1
ATOM 1415 C CA . LEU A 1 189 ? -16.622 1.391 16.336 1.00 93.50 189 LEU A CA 1
ATOM 1416 C C . LEU A 1 189 ? -16.726 2.762 15.660 1.00 93.50 189 LEU A C 1
ATOM 1418 O O . LEU A 1 189 ? -16.340 2.926 14.505 1.00 93.50 189 LEU A O 1
ATOM 1422 N N . ASN A 1 190 ? -17.198 3.760 16.391 1.00 93.44 190 ASN A N 1
ATOM 1423 C CA . ASN A 1 190 ? -17.193 5.152 15.961 1.00 93.44 190 ASN A CA 1
ATOM 1424 C C . ASN A 1 190 ? -16.186 5.949 16.792 1.00 93.44 190 ASN A C 1
ATOM 1426 O O . ASN A 1 190 ? -16.068 5.736 18.000 1.00 93.44 190 ASN A O 1
ATOM 1430 N N . SER A 1 191 ? -15.514 6.915 16.175 1.00 93.19 191 SER A N 1
ATOM 1431 C CA . SER A 1 191 ? -14.802 7.965 16.893 1.00 93.19 191 SER A CA 1
ATOM 1432 C C . SER A 1 191 ? -15.085 9.336 16.297 1.00 93.19 191 SER A C 1
ATOM 1434 O O . SER A 1 191 ? -15.017 9.504 15.080 1.00 93.19 191 SER A O 1
ATOM 1436 N N . TYR A 1 192 ? -15.390 10.300 17.172 1.00 91.75 192 TYR A N 1
ATOM 1437 C CA . TYR A 1 192 ? -15.633 11.704 16.808 1.00 91.75 192 TYR A CA 1
ATOM 1438 C C . TYR A 1 192 ? -14.418 12.618 17.000 1.00 91.75 192 TYR A C 1
ATOM 1440 O O . TYR A 1 192 ? -14.460 13.807 16.677 1.00 91.75 192 TYR A O 1
ATOM 1448 N N . ASN A 1 193 ? -13.328 12.035 17.481 1.00 91.69 193 ASN A N 1
ATOM 1449 C CA . ASN A 1 193 ? -12.037 12.656 17.706 1.00 91.69 193 ASN A CA 1
ATOM 1450 C C . ASN A 1 193 ? -11.009 12.041 16.746 1.00 91.69 193 ASN A C 1
ATOM 1452 O O . ASN A 1 193 ? -11.276 11.025 16.101 1.00 91.69 193 ASN A O 1
ATOM 1456 N N . ASP A 1 194 ? -9.820 12.637 16.664 1.00 92.00 194 ASP A N 1
ATOM 1457 C CA . ASP A 1 194 ? -8.676 11.905 16.115 1.00 92.00 194 ASP A CA 1
ATOM 1458 C C . ASP A 1 194 ? -8.398 10.692 17.012 1.00 92.00 194 ASP A C 1
ATOM 1460 O O . ASP A 1 194 ? -8.496 10.791 18.240 1.00 92.00 194 ASP A O 1
ATOM 1464 N N . ILE A 1 195 ? -8.058 9.551 16.414 1.00 92.81 195 ILE A N 1
ATOM 1465 C CA . ILE A 1 195 ? -7.841 8.309 17.160 1.00 92.81 195 ILE A CA 1
ATOM 1466 C C . ILE A 1 195 ? -6.466 7.714 16.878 1.00 92.81 195 ILE A C 1
ATOM 1468 O O . ILE A 1 195 ? -6.001 7.669 15.743 1.00 92.81 195 ILE A O 1
ATOM 1472 N N . GLU A 1 196 ? -5.822 7.224 17.924 1.00 92.38 196 GLU A N 1
ATOM 1473 C CA . GLU A 1 196 ? -4.603 6.435 17.860 1.00 92.38 196 GLU A CA 1
ATOM 1474 C C . GLU A 1 196 ? -4.934 4.982 18.212 1.00 92.38 196 GLU A C 1
ATOM 1476 O O . GLU A 1 196 ? -5.457 4.698 19.289 1.00 92.38 196 GLU A O 1
ATOM 1481 N N . PHE A 1 197 ? -4.616 4.047 17.323 1.00 91.19 197 PHE A N 1
ATOM 1482 C CA . PHE A 1 197 ? -4.551 2.628 17.649 1.00 91.19 197 PHE A CA 1
ATOM 1483 C C . PHE A 1 197 ? -3.094 2.277 17.895 1.00 91.19 197 PHE A C 1
ATOM 1485 O O . PHE A 1 197 ? -2.299 2.161 16.958 1.00 91.19 197 PHE A O 1
ATOM 1492 N N . GLY A 1 198 ? -2.756 2.137 19.170 1.00 85.50 198 GLY A N 1
ATOM 1493 C CA . GLY A 1 198 ? -1.377 1.998 19.595 1.00 85.50 198 GLY A CA 1
ATOM 1494 C C . GLY A 1 198 ? -1.088 0.675 20.281 1.00 85.50 198 GLY A C 1
ATOM 1495 O O . GLY A 1 198 ? -1.937 0.063 20.936 1.00 85.50 198 GLY A O 1
ATOM 1496 N N . THR A 1 199 ? 0.161 0.248 20.185 1.00 75.00 199 THR A N 1
ATOM 1497 C CA . THR A 1 199 ? 0.678 -0.868 20.974 1.00 75.00 199 THR A CA 1
ATOM 1498 C C . THR A 1 199 ? 1.952 -0.440 21.690 1.00 75.00 199 THR A C 1
ATOM 1500 O O . THR A 1 199 ? 2.904 -0.007 21.049 1.00 75.00 199 THR A O 1
ATOM 1503 N N . ASN A 1 200 ? 1.996 -0.533 23.022 1.00 70.88 200 ASN A N 1
ATOM 1504 C CA . ASN A 1 200 ? 3.176 -0.122 23.793 1.00 70.88 200 ASN A CA 1
ATOM 1505 C C . ASN A 1 200 ? 3.883 -1.312 24.456 1.00 70.88 200 ASN A C 1
ATOM 1507 O O . ASN A 1 200 ? 3.266 -2.281 24.921 1.00 70.88 200 ASN A O 1
ATOM 1511 N N . THR A 1 201 ? 5.211 -1.224 24.513 1.00 65.00 201 THR A N 1
ATOM 1512 C CA . THR A 1 201 ? 6.113 -2.270 24.973 1.00 65.00 201 THR A CA 1
ATOM 1513 C C . THR A 1 201 ? 7.082 -1.773 26.046 1.00 65.00 201 THR A C 1
ATOM 1515 O O . THR A 1 201 ? 7.938 -0.944 25.766 1.00 65.00 201 THR A O 1
ATOM 1518 N N . GLY A 1 202 ? 7.065 -2.383 27.232 1.00 59.41 202 GLY A N 1
ATOM 1519 C CA . GLY A 1 202 ? 8.066 -2.159 28.285 1.00 59.41 202 GLY A CA 1
ATOM 1520 C C . GLY A 1 202 ? 9.367 -2.972 28.170 1.00 59.41 202 GLY A C 1
ATOM 1521 O O . GLY A 1 202 ? 10.035 -3.132 29.180 1.00 59.41 202 GLY A O 1
ATOM 1522 N N . GLY A 1 203 ? 9.728 -3.512 26.992 1.00 54.75 203 GLY A N 1
ATOM 1523 C CA . GLY A 1 203 ? 11.101 -4.007 26.744 1.00 54.75 203 GLY A CA 1
ATOM 1524 C C . GLY A 1 203 ? 11.386 -5.518 26.600 1.00 54.75 203 GLY A C 1
ATOM 1525 O O . GLY A 1 203 ? 12.522 -5.840 26.279 1.00 54.75 203 GLY A O 1
ATOM 1526 N N . ALA A 1 204 ? 10.441 -6.456 26.781 1.00 56.03 204 ALA A N 1
ATOM 1527 C CA . ALA A 1 204 ? 10.728 -7.894 26.554 1.00 56.03 204 ALA A CA 1
ATOM 1528 C C . ALA A 1 204 ? 10.743 -8.323 25.071 1.00 56.03 204 ALA A C 1
ATOM 1530 O O . ALA A 1 204 ? 10.087 -7.698 24.238 1.00 56.03 204 ALA A O 1
ATOM 1531 N N . GLU A 1 205 ? 11.423 -9.436 24.770 1.00 55.84 205 GLU A N 1
ATOM 1532 C CA . GLU A 1 205 ? 11.789 -9.829 23.403 1.00 55.84 205 GLU A CA 1
ATOM 1533 C C . GLU A 1 205 ? 10.778 -10.702 22.636 1.00 55.84 205 GLU A C 1
ATOM 1535 O O . GLU A 1 205 ? 10.951 -10.817 21.444 1.00 55.84 205 GLU A O 1
ATOM 1540 N N . TYR A 1 206 ? 9.703 -11.284 23.181 1.00 60.31 206 TYR A N 1
ATOM 1541 C CA . TYR A 1 206 ? 8.844 -12.162 22.346 1.00 60.31 206 TYR A CA 1
ATOM 1542 C C . TYR A 1 206 ? 7.352 -12.081 22.691 1.00 60.31 206 TYR A C 1
ATOM 1544 O O . TYR A 1 206 ? 6.846 -12.790 23.558 1.00 60.31 206 TYR A O 1
ATOM 1552 N N . ARG A 1 207 ? 6.620 -11.187 22.007 1.00 71.00 207 ARG A N 1
ATOM 1553 C CA . ARG A 1 207 ? 5.152 -11.065 22.111 1.00 71.00 207 ARG A CA 1
ATOM 1554 C C . ARG A 1 207 ? 4.514 -10.533 20.833 1.00 71.00 207 ARG A C 1
ATOM 1556 O O . ARG A 1 207 ? 5.147 -9.802 20.071 1.00 71.00 207 ARG A O 1
ATOM 1563 N N . THR A 1 208 ? 3.236 -10.861 20.643 1.00 77.50 208 THR A N 1
ATOM 1564 C CA . THR A 1 208 ? 2.404 -10.291 19.573 1.00 77.50 208 THR A CA 1
ATOM 1565 C C . THR A 1 208 ? 1.281 -9.449 20.179 1.00 77.50 208 THR A C 1
ATOM 1567 O O . THR A 1 208 ? 0.510 -9.951 20.998 1.00 77.50 208 THR A O 1
ATOM 1570 N N . LEU A 1 209 ? 1.189 -8.176 19.789 1.00 82.44 209 LEU A N 1
ATOM 1571 C CA . LEU A 1 209 ? 0.124 -7.256 20.202 1.00 82.44 209 LEU A CA 1
ATOM 1572 C C . LEU A 1 209 ? -0.762 -6.985 18.982 1.00 82.44 209 LEU A C 1
ATOM 1574 O O . LEU A 1 209 ? -0.278 -6.460 17.984 1.00 82.44 209 LEU A O 1
ATOM 1578 N N . CYS A 1 210 ? -2.030 -7.388 19.045 1.00 85.06 210 CYS A N 1
ATOM 1579 C CA . CYS A 1 210 ? -2.961 -7.345 17.917 1.00 85.06 210 CYS A CA 1
ATOM 1580 C C . CYS A 1 210 ? -4.154 -6.414 18.225 1.00 85.06 210 CYS A C 1
ATOM 1582 O O . CYS A 1 210 ? -4.830 -6.573 19.241 1.00 85.06 210 CYS A O 1
ATOM 1584 N N . ILE A 1 211 ? -4.454 -5.472 17.331 1.00 90.25 211 ILE A N 1
ATOM 1585 C CA . ILE A 1 211 ? -5.745 -4.767 17.293 1.00 90.25 211 ILE A CA 1
ATOM 1586 C C . ILE A 1 211 ? -6.489 -5.252 16.049 1.00 90.25 211 ILE A C 1
ATOM 1588 O O . ILE A 1 211 ? -5.986 -5.153 14.932 1.00 90.25 211 ILE A O 1
ATOM 1592 N N . ASN A 1 212 ? -7.679 -5.812 16.244 1.00 90.62 212 ASN A N 1
ATOM 1593 C CA . ASN A 1 212 ? -8.501 -6.371 15.179 1.00 90.62 212 ASN A CA 1
ATOM 1594 C C . ASN A 1 212 ? -9.755 -5.512 15.000 1.00 90.62 212 ASN A C 1
ATOM 1596 O O . ASN A 1 212 ? -10.636 -5.496 15.860 1.00 90.62 212 ASN A O 1
ATOM 1600 N N . LEU A 1 213 ? -9.831 -4.818 13.871 1.00 91.56 213 LEU A N 1
ATOM 1601 C CA . LEU A 1 213 ? -10.953 -3.992 13.441 1.00 91.56 213 LEU A CA 1
ATOM 1602 C C . LEU A 1 213 ? -11.733 -4.773 12.377 1.00 91.56 213 LEU A C 1
ATOM 1604 O O . LEU A 1 213 ? -11.579 -4.532 11.183 1.00 91.56 213 LEU A O 1
ATOM 1608 N N . PHE A 1 214 ? -12.477 -5.799 12.795 1.00 89.12 214 PHE A N 1
ATOM 1609 C CA . PHE A 1 214 ? -13.223 -6.667 11.872 1.00 89.12 214 PHE A CA 1
ATOM 1610 C C . PHE A 1 214 ? -14.632 -6.154 11.590 1.00 89.12 214 PHE A C 1
ATOM 1612 O O . PHE A 1 214 ? -15.215 -6.476 10.559 1.00 89.12 214 PHE A O 1
ATOM 1619 N N . GLY A 1 215 ? -15.171 -5.367 12.512 1.00 86.50 215 GLY A N 1
ATOM 1620 C CA . GLY A 1 215 ? -16.414 -4.642 12.334 1.00 86.50 215 GLY A CA 1
ATOM 1621 C C . GLY A 1 215 ? -16.241 -3.303 11.627 1.00 86.50 215 GLY A C 1
ATOM 1622 O O . GLY A 1 215 ? -15.168 -2.937 11.139 1.00 86.50 215 GLY A O 1
ATOM 1623 N N . ASN A 1 216 ? -17.321 -2.534 11.603 1.00 89.56 216 ASN A N 1
ATOM 1624 C CA . ASN A 1 216 ? -17.336 -1.212 10.993 1.00 89.56 216 ASN A CA 1
ATOM 1625 C C . ASN A 1 216 ? -16.505 -0.258 11.859 1.00 89.56 216 ASN A C 1
ATOM 1627 O O . ASN A 1 216 ? -16.762 -0.157 13.050 1.00 89.56 216 ASN A O 1
ATOM 1631 N N . THR A 1 217 ? -15.533 0.453 11.286 1.00 91.75 217 THR A N 1
ATOM 1632 C CA . THR A 1 217 ? -14.777 1.498 11.998 1.00 91.75 217 THR A CA 1
ATOM 1633 C C . THR A 1 217 ? -14.946 2.826 11.275 1.00 91.75 217 THR A C 1
ATOM 1635 O O . THR A 1 217 ? -14.591 2.921 10.100 1.00 91.75 217 THR A O 1
ATOM 1638 N N . ASN A 1 218 ? -15.479 3.837 11.958 1.00 91.19 218 ASN A N 1
ATOM 1639 C CA . ASN A 1 218 ? -15.745 5.161 11.401 1.00 91.19 218 ASN A CA 1
ATOM 1640 C C . ASN A 1 218 ? -15.065 6.234 12.256 1.00 91.19 218 ASN A C 1
ATOM 1642 O O . ASN A 1 218 ? -15.371 6.366 13.439 1.00 91.19 218 ASN A O 1
ATOM 1646 N N . VAL A 1 219 ? -14.167 7.011 11.657 1.00 90.88 219 VAL A N 1
ATOM 1647 C CA . VAL A 1 219 ? -13.398 8.067 12.328 1.00 90.88 219 VAL A CA 1
ATOM 1648 C C . VAL A 1 219 ? -13.691 9.387 11.622 1.00 90.88 219 VAL A C 1
ATOM 1650 O O . VAL A 1 219 ? -13.083 9.751 10.612 1.00 90.88 219 VAL A O 1
ATOM 1653 N N . LEU A 1 220 ? -14.722 10.069 12.109 1.00 85.62 220 LEU A N 1
ATOM 1654 C CA . LEU A 1 220 ? -15.342 11.223 11.462 1.00 85.62 220 LEU A CA 1
ATOM 1655 C C . LEU A 1 220 ? -15.890 12.167 12.517 1.00 85.62 220 LEU A C 1
ATOM 1657 O O . LEU A 1 220 ? -16.304 11.725 13.573 1.00 85.62 220 LEU A O 1
ATOM 1661 N N . LYS A 1 221 ? -15.915 13.467 12.254 1.00 76.50 221 LYS A N 1
ATOM 1662 C CA . LYS A 1 221 ? -16.497 14.447 13.168 1.00 76.50 221 LYS A CA 1
ATOM 1663 C C . LYS A 1 221 ? -18.007 14.235 13.284 1.00 76.50 221 LYS A C 1
ATOM 1665 O O . LYS A 1 221 ? -18.684 13.962 12.296 1.00 76.50 221 LYS A O 1
ATOM 1670 N N . GLN A 1 222 ? -18.545 14.436 14.481 1.00 67.12 222 GLN A N 1
ATOM 1671 C CA . GLN A 1 222 ? -19.988 14.496 14.689 1.00 67.12 222 GLN A CA 1
ATOM 1672 C C . GLN A 1 222 ? -20.560 15.755 14.007 1.00 67.12 222 GLN A C 1
ATOM 1674 O O . GLN A 1 222 ? -20.124 16.866 14.314 1.00 67.12 222 GLN A O 1
ATOM 1679 N N . GLY A 1 223 ? -21.514 15.614 13.083 1.00 59.00 223 GLY A N 1
ATOM 1680 C CA . GLY A 1 223 ? -22.097 16.765 12.388 1.00 59.00 223 GLY A CA 1
ATOM 1681 C C . GLY A 1 223 ? -23.454 16.493 11.739 1.00 59.00 223 GLY A C 1
ATOM 1682 O O . GLY A 1 223 ? -23.709 15.397 11.248 1.00 59.00 223 GLY A O 1
ATOM 1683 N N . ASP A 1 224 ? -24.299 17.527 11.739 1.00 50.72 224 ASP A N 1
ATOM 1684 C CA . ASP A 1 224 ? -25.659 17.534 11.195 1.00 50.72 224 ASP A CA 1
ATOM 1685 C C . ASP A 1 224 ? -25.635 17.526 9.648 1.00 50.72 224 ASP A C 1
ATOM 1687 O O . ASP A 1 224 ? -25.518 18.567 8.997 1.00 50.72 224 ASP A O 1
ATOM 1691 N N . ASP A 1 225 ? -25.693 16.325 9.065 1.00 51.84 225 ASP A N 1
ATOM 1692 C CA . ASP A 1 225 ? -26.162 15.944 7.714 1.00 51.84 225 ASP A CA 1
ATOM 1693 C C . ASP A 1 225 ? -25.680 16.700 6.449 1.00 51.84 225 ASP A C 1
ATOM 1695 O O . ASP A 1 225 ? -26.096 16.344 5.346 1.00 51.84 225 ASP A O 1
ATOM 1699 N N . SER A 1 226 ? -24.793 17.699 6.521 1.00 53.88 226 SER A N 1
ATOM 1700 C CA . SER A 1 226 ? -24.445 18.520 5.339 1.00 53.88 226 SER A CA 1
ATOM 1701 C C . SER A 1 226 ? -22.957 18.673 5.009 1.00 53.88 226 SER A C 1
ATOM 1703 O O . SER A 1 226 ? -22.636 19.061 3.885 1.00 53.88 226 SER A O 1
ATOM 1705 N N . SER A 1 227 ? -22.035 18.287 5.897 1.00 59.88 227 SER A N 1
ATOM 1706 C CA . SER A 1 227 ? -20.614 18.140 5.546 1.00 59.88 227 SER A CA 1
ATOM 1707 C C . SER A 1 227 ? -19.951 17.043 6.380 1.00 59.88 227 SER A C 1
ATOM 1709 O O . SER A 1 227 ? -19.719 17.236 7.573 1.00 59.88 227 SER A O 1
ATOM 1711 N N . ILE A 1 228 ? -19.640 15.898 5.765 1.00 66.50 228 ILE A N 1
ATOM 1712 C CA . ILE A 1 228 ? -18.849 14.850 6.421 1.00 66.50 228 ILE A CA 1
ATOM 1713 C C . ILE A 1 228 ? -17.407 15.360 6.525 1.00 66.50 228 ILE A C 1
ATOM 1715 O O . ILE A 1 228 ? -16.714 15.481 5.517 1.00 66.50 228 ILE A O 1
ATOM 1719 N N . GLU A 1 229 ? -16.965 15.685 7.738 1.00 77.44 229 GLU A N 1
ATOM 1720 C CA . GLU A 1 229 ? -15.567 16.004 8.037 1.00 77.44 229 GLU A CA 1
ATOM 1721 C C . GLU A 1 229 ? -14.907 14.756 8.628 1.00 77.44 229 GLU A C 1
ATOM 1723 O O . GLU A 1 229 ? -15.384 14.202 9.617 1.00 77.44 229 GLU A O 1
ATOM 1728 N N . TYR A 1 230 ? -13.829 14.283 8.009 1.00 83.50 230 TYR A N 1
ATOM 1729 C CA . TYR A 1 230 ? -13.145 13.061 8.425 1.00 83.50 230 TYR A CA 1
ATOM 1730 C C . TYR A 1 230 ? -11.997 13.366 9.394 1.00 83.50 230 TYR A C 1
ATOM 1732 O O . TYR A 1 230 ? -11.296 14.364 9.228 1.00 83.50 230 TYR A O 1
ATOM 1740 N N . LYS A 1 231 ? -11.792 12.502 10.394 1.00 89.19 231 LYS A N 1
ATOM 1741 C CA . LYS A 1 231 ? -10.753 12.661 11.425 1.00 89.19 231 LYS A CA 1
ATOM 1742 C C . LYS A 1 231 ? -9.532 11.785 11.126 1.00 89.19 231 LYS A C 1
ATOM 1744 O O . LYS A 1 231 ? -9.590 10.872 10.297 1.00 89.19 231 LYS A O 1
ATOM 1749 N N . THR A 1 232 ? -8.407 12.088 11.758 1.00 90.94 232 THR A N 1
ATOM 1750 C CA . THR A 1 232 ? -7.136 11.391 11.530 1.00 90.94 232 THR A CA 1
ATOM 1751 C C . THR A 1 232 ? -7.072 10.101 12.338 1.00 90.94 232 THR A C 1
ATOM 1753 O O . THR A 1 232 ? -7.472 10.066 13.502 1.00 90.94 232 THR A O 1
ATOM 1756 N N . VAL A 1 233 ? -6.515 9.052 11.729 1.00 93.38 233 VAL A N 1
ATOM 1757 C CA . VAL A 1 233 ? -6.110 7.834 12.432 1.00 93.38 233 VAL A CA 1
ATOM 1758 C C . VAL A 1 233 ? -4.593 7.743 12.490 1.00 93.38 233 VAL A C 1
ATOM 1760 O O . VAL A 1 233 ? -3.898 7.933 11.493 1.00 93.38 233 VAL A O 1
ATOM 1763 N N . GLU A 1 234 ? -4.081 7.398 13.659 1.00 92.31 234 GLU A N 1
ATOM 1764 C CA . GLU A 1 234 ? -2.689 7.035 13.858 1.00 92.31 234 GLU A CA 1
ATOM 1765 C C . GLU A 1 234 ? -2.578 5.558 14.238 1.00 92.31 234 GLU A C 1
ATOM 1767 O O . GLU A 1 234 ? -3.301 5.062 15.097 1.00 92.31 234 GLU A O 1
ATOM 1772 N N . PHE A 1 235 ? -1.677 4.847 13.575 1.00 90.44 235 PHE A N 1
ATOM 1773 C CA . PHE A 1 235 ? -1.268 3.493 13.905 1.00 90.44 235 PHE A CA 1
ATOM 1774 C C . PHE A 1 235 ? 0.133 3.563 14.490 1.00 90.44 235 PHE A C 1
ATOM 1776 O O . PHE A 1 235 ? 1.076 3.931 13.785 1.00 90.44 235 PHE A O 1
ATOM 1783 N N . SER A 1 236 ? 0.265 3.223 15.770 1.00 84.25 236 SER A N 1
ATOM 1784 C CA . SER A 1 236 ? 1.518 3.368 16.506 1.00 84.25 236 SER A CA 1
ATOM 1785 C C . SER A 1 236 ? 1.934 2.074 17.208 1.00 84.25 236 SER A C 1
ATOM 1787 O O . SER A 1 236 ? 1.137 1.218 17.607 1.00 84.25 236 SER A O 1
ATOM 1789 N N . GLY A 1 237 ? 3.242 1.896 17.314 1.00 75.81 237 GLY A N 1
ATOM 1790 C CA . GLY A 1 237 ? 3.878 0.767 17.977 1.00 75.81 237 GLY A CA 1
ATOM 1791 C C . GLY A 1 237 ? 4.999 1.263 18.873 1.00 75.81 237 GLY A C 1
ATOM 1792 O O . GLY A 1 237 ? 5.470 2.387 18.713 1.00 75.81 237 GLY A O 1
ATOM 1793 N N . GLY A 1 238 ? 5.439 0.425 19.809 1.00 65.56 238 GLY A N 1
ATOM 1794 C CA . GLY A 1 238 ? 6.565 0.749 20.682 1.00 65.56 238 GLY A CA 1
ATOM 1795 C C . GLY A 1 238 ? 7.848 1.050 19.895 1.00 65.56 238 GLY A C 1
ATOM 1796 O O . GLY A 1 238 ? 7.988 0.632 18.745 1.00 65.56 238 GLY A O 1
ATOM 1797 N N . ASP A 1 239 ? 8.791 1.739 20.547 1.00 55.03 239 ASP A N 1
ATOM 1798 C CA . ASP A 1 239 ? 9.975 2.435 19.995 1.00 55.03 239 ASP A CA 1
ATOM 1799 C C . ASP A 1 239 ? 10.994 1.595 19.182 1.00 55.03 239 ASP A C 1
ATOM 1801 O O . ASP A 1 239 ? 12.120 2.034 18.942 1.00 55.03 239 ASP A O 1
ATOM 1805 N N . GLY A 1 240 ? 10.659 0.381 18.739 1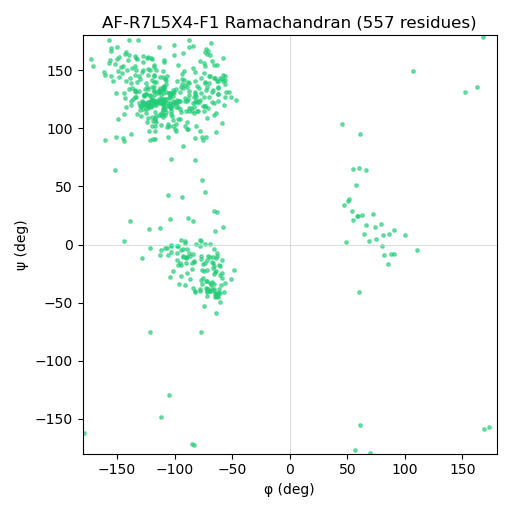.00 49.19 240 GLY A N 1
ATOM 1806 C CA . GLY A 1 240 ? 11.457 -0.401 17.788 1.00 49.19 240 GLY A CA 1
ATOM 1807 C C . GLY A 1 240 ? 12.837 -0.824 18.302 1.00 49.19 240 GLY A C 1
ATOM 1808 O O . GLY A 1 240 ? 13.641 -1.340 17.532 1.00 49.19 240 GLY A O 1
ATOM 1809 N N . SER A 1 241 ? 13.129 -0.621 19.591 1.00 49.69 241 SER A N 1
ATOM 1810 C CA . SER A 1 241 ? 14.418 -0.963 20.204 1.00 49.69 241 SER A CA 1
ATOM 1811 C C . SER A 1 241 ? 14.598 -2.466 20.437 1.00 49.69 241 SER A C 1
ATOM 1813 O O . SER A 1 241 ? 15.726 -2.923 20.607 1.00 49.69 241 SER A O 1
ATOM 1815 N N . SER A 1 242 ? 13.511 -3.247 20.397 1.00 51.00 242 SER A N 1
ATOM 1816 C CA . SER A 1 242 ? 13.549 -4.711 20.447 1.00 51.00 242 SER A CA 1
ATOM 1817 C C . SER A 1 242 ? 13.178 -5.279 19.077 1.00 51.00 242 SER A C 1
ATOM 1819 O O . SER A 1 242 ? 12.069 -5.073 18.589 1.00 51.00 242 SER A O 1
ATOM 1821 N N . ALA A 1 243 ? 14.100 -6.006 18.446 1.00 48.72 243 ALA A N 1
ATOM 1822 C CA . ALA A 1 243 ? 13.976 -6.560 17.090 1.00 48.72 243 ALA A CA 1
ATOM 1823 C C . ALA A 1 243 ? 12.876 -7.637 16.915 1.00 48.72 243 ALA A C 1
ATOM 1825 O O . ALA A 1 243 ? 12.849 -8.336 15.904 1.00 48.72 243 ALA A O 1
ATOM 1826 N N . TYR A 1 244 ? 11.995 -7.811 17.903 1.00 52.34 244 TYR A N 1
ATOM 1827 C CA . TYR A 1 244 ? 11.215 -9.033 18.080 1.00 52.34 244 TYR A CA 1
ATOM 1828 C C . TYR A 1 244 ? 9.776 -8.823 18.601 1.00 52.34 244 TYR A C 1
ATOM 1830 O O . TYR A 1 244 ? 9.049 -9.799 18.795 1.00 52.34 244 TYR A O 1
ATOM 1838 N N . THR A 1 245 ? 9.316 -7.577 18.795 1.00 61.09 245 THR A N 1
ATOM 1839 C CA . THR A 1 245 ? 7.885 -7.326 19.063 1.00 61.09 245 THR A CA 1
ATOM 1840 C C . THR A 1 245 ? 7.123 -7.142 17.751 1.00 61.09 245 THR A C 1
ATOM 1842 O O . THR A 1 245 ? 7.466 -6.267 16.963 1.00 61.09 245 THR A O 1
ATOM 1845 N N . ASN A 1 246 ? 6.061 -7.931 17.544 1.00 70.38 246 ASN A N 1
ATOM 1846 C CA . ASN A 1 246 ? 5.156 -7.777 16.401 1.00 70.38 246 ASN A CA 1
ATOM 1847 C C . ASN A 1 246 ? 3.893 -7.027 16.845 1.00 70.38 246 ASN A C 1
ATOM 1849 O O . ASN A 1 246 ? 2.991 -7.623 17.444 1.00 70.38 246 ASN A O 1
ATOM 1853 N N . ALA A 1 247 ? 3.839 -5.728 16.565 1.00 80.75 247 ALA A N 1
ATOM 1854 C CA . ALA A 1 247 ? 2.608 -4.954 16.638 1.00 80.75 247 ALA A CA 1
ATOM 1855 C C . ALA A 1 247 ? 1.831 -5.147 15.336 1.00 80.75 247 ALA A C 1
ATOM 1857 O O . ALA A 1 247 ? 2.392 -4.967 14.258 1.00 80.75 247 ALA A O 1
ATOM 1858 N N . VAL A 1 248 ? 0.564 -5.546 15.421 1.00 84.88 248 VAL A N 1
ATOM 1859 C CA . VAL A 1 248 ? -0.248 -5.848 14.240 1.00 84.88 248 VAL A CA 1
ATOM 1860 C C . VAL A 1 248 ? -1.613 -5.188 14.352 1.00 84.88 248 VAL A C 1
ATOM 1862 O O . VAL A 1 248 ? -2.313 -5.352 15.352 1.00 84.88 248 VAL A O 1
ATOM 1865 N N . ILE A 1 249 ? -2.027 -4.507 13.289 1.00 89.12 249 ILE A N 1
ATOM 1866 C CA . ILE A 1 249 ? -3.382 -3.985 13.135 1.00 89.12 249 ILE A CA 1
ATOM 1867 C C . ILE A 1 249 ? -4.024 -4.682 11.942 1.00 89.12 249 ILE A C 1
ATOM 1869 O O . ILE A 1 249 ? -3.524 -4.618 10.820 1.00 89.12 249 ILE A O 1
ATOM 1873 N N . ASN A 1 250 ? -5.131 -5.376 12.186 1.00 90.19 250 ASN A N 1
ATOM 1874 C CA . ASN A 1 250 ? -5.879 -6.071 11.147 1.00 90.19 250 ASN A CA 1
ATOM 1875 C C . ASN A 1 250 ? -7.185 -5.329 10.870 1.00 90.19 250 ASN A C 1
ATOM 1877 O O . ASN A 1 250 ? -7.987 -5.128 11.780 1.00 90.19 250 ASN A O 1
ATOM 1881 N N . ILE A 1 251 ? -7.411 -4.983 9.607 1.00 89.75 251 ILE A N 1
ATOM 1882 C CA . ILE A 1 251 ? -8.642 -4.367 9.113 1.00 89.75 251 ILE A CA 1
ATOM 1883 C C . ILE A 1 251 ? -9.410 -5.456 8.367 1.00 89.75 251 ILE A C 1
ATOM 1885 O O . ILE A 1 251 ? -9.022 -5.867 7.274 1.00 89.75 251 ILE A O 1
ATOM 1889 N N . GLY A 1 252 ? -10.427 -6.005 9.022 1.00 82.56 252 GLY A N 1
ATOM 1890 C CA . GLY A 1 252 ? -11.152 -7.191 8.575 1.00 82.56 252 GLY A CA 1
ATOM 1891 C C . GLY A 1 252 ? -12.303 -6.908 7.631 1.00 82.56 252 GLY A C 1
ATOM 1892 O O . GLY A 1 252 ? -12.636 -5.765 7.333 1.00 82.56 252 GLY A O 1
ATOM 1893 N N . ASP A 1 253 ? -12.897 -8.001 7.169 1.00 68.38 253 ASP A N 1
ATOM 1894 C CA . ASP A 1 253 ? -14.132 -7.991 6.399 1.00 68.38 253 ASP A CA 1
ATOM 1895 C C . ASP A 1 253 ? -15.343 -8.066 7.343 1.00 68.38 253 ASP A C 1
ATOM 1897 O O . ASP A 1 253 ? -15.354 -8.866 8.285 1.00 68.38 253 ASP A O 1
ATOM 1901 N N . SER A 1 254 ? -16.360 -7.243 7.084 1.00 59.28 254 SER A N 1
ATOM 1902 C CA . SER A 1 254 ? -17.620 -7.242 7.829 1.00 59.28 254 SER A CA 1
ATOM 1903 C C . SER A 1 254 ? -18.738 -7.798 6.951 1.00 59.28 254 SER A C 1
ATOM 1905 O O . SER A 1 254 ? -18.893 -7.416 5.792 1.00 59.28 254 SER A O 1
ATOM 1907 N N . ALA A 1 255 ? -19.593 -8.659 7.514 1.00 55.19 255 ALA A N 1
ATOM 1908 C CA . ALA A 1 255 ? -20.732 -9.231 6.783 1.00 55.19 255 ALA A CA 1
ATOM 1909 C C . ALA A 1 255 ? -21.748 -8.169 6.300 1.00 55.19 255 ALA A C 1
ATOM 1911 O O . ALA A 1 255 ? -22.566 -8.448 5.425 1.00 55.19 255 ALA A O 1
ATOM 1912 N N . ALA A 1 256 ? -21.700 -6.960 6.873 1.00 49.25 256 ALA A N 1
ATOM 1913 C CA . ALA A 1 256 ? -22.590 -5.838 6.580 1.00 49.25 256 ALA A CA 1
ATOM 1914 C C . ALA A 1 256 ? -22.010 -4.823 5.575 1.00 49.25 256 ALA A C 1
ATOM 1916 O O . ALA A 1 256 ? -22.691 -3.858 5.233 1.00 49.25 256 ALA A O 1
ATOM 1917 N N . GLY A 1 257 ? -20.777 -5.017 5.094 1.00 53.75 257 GLY A N 1
ATOM 1918 C CA . GLY A 1 257 ? -20.152 -4.102 4.145 1.00 53.75 257 GLY A CA 1
ATOM 1919 C C . GLY A 1 257 ? -19.860 -2.719 4.736 1.00 53.75 257 GLY A C 1
ATOM 1920 O O . GLY A 1 257 ? -20.387 -1.721 4.258 1.00 53.75 257 GLY A O 1
ATOM 1921 N N . THR A 1 258 ? -18.980 -2.628 5.737 1.00 53.19 258 THR A N 1
ATOM 1922 C CA . THR A 1 258 ? -18.248 -1.382 6.058 1.00 53.19 258 THR A CA 1
ATOM 1923 C C . THR A 1 258 ? -16.755 -1.638 6.255 1.00 53.19 258 THR A C 1
ATOM 1925 O O . THR A 1 258 ? -16.309 -2.766 6.453 1.00 53.19 258 THR A O 1
ATOM 1928 N N . LYS A 1 259 ? -15.999 -0.547 6.110 1.00 70.31 259 LYS A N 1
ATOM 1929 C CA . LYS A 1 259 ? -14.821 -0.455 5.255 1.00 70.31 259 LYS A CA 1
ATOM 1930 C C . LYS A 1 259 ? -13.642 0.320 5.871 1.00 70.31 259 LYS A C 1
ATOM 1932 O O . LYS A 1 259 ? -12.853 0.823 5.090 1.00 70.31 259 LYS A O 1
ATOM 1937 N N . PHE A 1 260 ? -13.562 0.505 7.191 1.00 80.31 260 PHE A N 1
ATOM 1938 C CA . PHE A 1 260 ? -12.619 1.431 7.857 1.00 80.31 260 PHE A CA 1
ATOM 1939 C C . PHE A 1 260 ? -12.551 2.816 7.180 1.00 80.31 260 PHE A C 1
ATOM 1941 O O . PHE A 1 260 ? -11.945 2.987 6.128 1.00 80.31 260 PHE A O 1
ATOM 1948 N N . LEU A 1 261 ? -13.183 3.824 7.769 1.00 83.56 261 LEU A N 1
ATOM 1949 C CA . LEU A 1 261 ? -13.277 5.155 7.175 1.00 83.56 261 LEU A CA 1
ATOM 1950 C C . LEU A 1 261 ? -12.546 6.186 8.029 1.00 83.56 261 LEU A C 1
ATOM 1952 O O . LEU A 1 261 ? -12.894 6.374 9.194 1.00 83.56 261 LEU A O 1
ATOM 1956 N N . SER A 1 262 ? -11.575 6.872 7.434 1.00 84.50 262 SER A N 1
ATOM 1957 C CA . SER A 1 262 ? -10.800 7.938 8.076 1.00 84.50 262 SER A CA 1
ATOM 1958 C C . SER A 1 262 ? -10.497 9.074 7.104 1.00 84.50 262 SER A C 1
ATOM 1960 O O . SER A 1 262 ? -10.615 8.906 5.892 1.00 84.50 262 SER A O 1
ATOM 1962 N N . GLY A 1 263 ? -10.058 10.216 7.630 1.00 79.69 263 GLY A N 1
ATOM 1963 C CA . GLY A 1 263 ? -9.576 11.351 6.844 1.00 79.69 263 GLY A CA 1
ATOM 1964 C C . GLY A 1 263 ? -8.174 11.068 6.352 1.00 79.69 263 GLY A C 1
ATOM 1965 O O . GLY A 1 263 ? -7.999 10.669 5.212 1.00 79.69 263 GLY A O 1
ATOM 1966 N N . SER A 1 264 ? -7.197 11.162 7.246 1.00 84.81 264 SER A N 1
ATOM 1967 C CA . SER A 1 264 ? -5.814 10.778 6.959 1.00 84.81 264 SER A CA 1
ATOM 1968 C C . SER A 1 264 ? -5.370 9.638 7.867 1.00 84.81 264 SER A C 1
ATOM 1970 O O . SER A 1 264 ? -5.886 9.488 8.976 1.00 84.81 264 SER A O 1
ATOM 1972 N N . VAL A 1 265 ? -4.395 8.851 7.416 1.00 88.06 265 VAL A N 1
ATOM 1973 C CA . VAL A 1 265 ? -3.779 7.783 8.208 1.00 88.06 265 VAL A CA 1
ATOM 1974 C C . VAL A 1 265 ? -2.281 7.997 8.300 1.00 88.06 265 VAL A C 1
ATOM 1976 O O . VAL A 1 265 ? -1.605 8.254 7.303 1.00 88.06 265 VAL A O 1
ATOM 1979 N N . LYS A 1 266 ? -1.756 7.856 9.512 1.00 88.69 266 LYS A N 1
ATOM 1980 C CA . LYS A 1 266 ? -0.324 7.851 9.781 1.00 88.69 266 LYS A CA 1
ATOM 1981 C C . LYS A 1 266 ? 0.065 6.524 10.405 1.00 88.69 266 LYS A C 1
ATOM 1983 O O . LYS A 1 266 ? -0.492 6.141 11.425 1.00 88.69 266 LYS A O 1
ATOM 1988 N N . GLN A 1 267 ? 1.022 5.838 9.803 1.00 86.56 267 GLN A N 1
ATOM 1989 C CA . GLN A 1 267 ? 1.569 4.586 10.299 1.00 86.56 267 GLN A CA 1
ATOM 1990 C C . GLN A 1 267 ? 3.010 4.822 10.743 1.00 86.56 267 GLN A C 1
ATOM 1992 O O . GLN A 1 267 ? 3.889 5.109 9.924 1.00 86.56 267 GLN A O 1
ATOM 1997 N N . TYR A 1 268 ? 3.228 4.711 12.049 1.00 76.69 268 TYR A N 1
ATOM 1998 C CA . TYR A 1 268 ? 4.510 4.925 12.705 1.00 76.69 268 TYR A CA 1
ATOM 1999 C C . TYR A 1 268 ? 4.971 3.668 13.438 1.00 76.69 268 TYR A C 1
ATOM 2001 O O . TYR A 1 268 ? 4.177 2.795 13.789 1.00 76.69 268 TYR A O 1
ATOM 2009 N N . ALA A 1 269 ? 6.278 3.617 13.712 1.00 67.75 269 ALA A N 1
ATOM 2010 C CA . ALA A 1 269 ? 6.940 2.508 14.396 1.00 67.75 269 ALA A CA 1
ATOM 2011 C C . ALA A 1 269 ? 6.742 1.146 13.691 1.00 67.75 269 ALA A C 1
ATOM 2013 O O . ALA A 1 269 ? 6.210 1.061 12.584 1.00 67.75 269 ALA A O 1
ATOM 2014 N N . ALA A 1 270 ? 7.250 0.065 14.285 1.00 71.81 270 ALA A N 1
ATOM 2015 C CA . ALA A 1 270 ? 7.222 -1.284 13.710 1.00 71.81 270 ALA A CA 1
ATOM 2016 C C . ALA A 1 270 ? 5.824 -1.945 13.813 1.00 71.81 270 ALA A C 1
ATOM 2018 O O . ALA A 1 270 ? 5.682 -3.018 14.399 1.00 71.81 270 ALA A O 1
ATOM 2019 N N . VAL A 1 271 ? 4.785 -1.279 13.295 1.00 80.25 271 VAL A N 1
ATOM 2020 C CA . VAL A 1 271 ? 3.406 -1.792 13.233 1.00 80.25 271 VAL A CA 1
ATOM 2021 C C . VAL A 1 271 ? 3.112 -2.366 11.859 1.00 80.25 271 VAL A C 1
ATOM 2023 O O . VAL A 1 271 ? 3.074 -1.634 10.875 1.00 80.25 271 VAL A O 1
ATOM 2026 N N . ASP A 1 272 ? 2.804 -3.653 11.794 1.00 85.75 272 ASP A N 1
ATOM 2027 C CA . ASP A 1 272 ? 2.324 -4.287 10.573 1.00 85.75 272 ASP A CA 1
ATOM 2028 C C . ASP A 1 272 ? 0.813 -4.034 10.416 1.00 85.75 272 ASP A C 1
ATOM 2030 O O . ASP A 1 272 ? 0.016 -4.399 11.282 1.00 85.75 272 ASP A O 1
ATOM 2034 N N . VAL A 1 273 ? 0.398 -3.437 9.298 1.00 89.31 273 VAL A N 1
ATOM 2035 C CA . VAL A 1 273 ? -1.020 -3.215 8.968 1.00 89.31 273 VAL A CA 1
ATOM 2036 C C . VAL A 1 273 ? -1.455 -4.203 7.890 1.00 89.31 273 VAL A C 1
ATOM 2038 O O . VAL A 1 273 ? -0.849 -4.272 6.821 1.00 89.31 273 VAL A O 1
ATOM 2041 N N . ASN A 1 274 ? -2.524 -4.956 8.157 1.00 90.81 274 ASN A N 1
ATOM 2042 C CA . ASN A 1 274 ? -3.110 -5.912 7.220 1.00 90.81 274 ASN A CA 1
ATOM 2043 C C . ASN A 1 274 ? -4.538 -5.506 6.849 1.00 90.81 274 ASN A C 1
ATOM 2045 O O . ASN A 1 274 ? -5.447 -5.588 7.676 1.00 90.81 274 ASN A O 1
ATOM 2049 N N . VAL A 1 275 ? -4.752 -5.154 5.586 1.00 91.44 275 VAL A N 1
ATOM 2050 C CA . VAL A 1 275 ? -6.071 -4.920 4.996 1.00 91.44 275 VAL A CA 1
ATOM 2051 C C . VAL A 1 275 ? -6.602 -6.246 4.451 1.00 91.44 275 VAL A C 1
ATOM 2053 O O . VAL A 1 275 ? -6.198 -6.708 3.383 1.00 91.44 275 VAL A O 1
ATOM 2056 N N . LEU A 1 276 ? -7.471 -6.886 5.231 1.00 88.88 276 LEU A N 1
ATOM 2057 C CA . LEU A 1 276 ? -8.133 -8.156 4.916 1.00 88.88 276 LEU A CA 1
ATOM 2058 C C . LEU A 1 276 ? -9.531 -7.939 4.315 1.00 88.88 276 LEU A C 1
ATOM 2060 O O . LEU A 1 276 ? -9.950 -8.723 3.471 1.00 88.88 276 LEU A O 1
ATOM 2064 N N . GLY A 1 277 ? -10.234 -6.893 4.759 1.00 87.81 277 GLY A N 1
ATOM 2065 C CA . GLY A 1 277 ? -11.498 -6.427 4.187 1.00 87.81 277 GLY A CA 1
ATOM 2066 C C . GLY A 1 277 ? -11.296 -5.161 3.364 1.00 87.81 277 GLY A C 1
ATOM 2067 O O . GLY A 1 277 ? -10.411 -5.104 2.516 1.00 87.81 277 GLY A O 1
ATOM 2068 N N . THR A 1 278 ? -12.097 -4.124 3.611 1.00 90.75 278 THR A N 1
ATOM 2069 C CA . THR A 1 278 ? -11.920 -2.823 2.945 1.00 90.75 278 THR A CA 1
ATOM 2070 C C . THR A 1 278 ? -11.380 -1.774 3.917 1.00 90.75 278 THR A C 1
ATOM 2072 O O . THR A 1 278 ? -11.791 -1.759 5.073 1.00 90.75 278 THR A O 1
ATOM 2075 N N . MET A 1 279 ? -10.496 -0.901 3.431 1.00 92.31 279 MET A N 1
ATOM 2076 C CA . MET A 1 279 ? -9.992 0.303 4.091 1.00 92.31 279 MET A CA 1
ATOM 2077 C C . MET A 1 279 ? -10.168 1.505 3.154 1.00 92.31 279 MET A C 1
ATOM 2079 O O . MET A 1 279 ? -9.539 1.509 2.096 1.00 92.31 279 MET A O 1
ATOM 2083 N N . ASN A 1 280 ? -10.972 2.513 3.520 1.00 91.25 280 ASN A N 1
ATOM 2084 C CA . ASN A 1 280 ? -11.037 3.779 2.777 1.00 91.25 280 ASN A CA 1
ATOM 2085 C C . ASN A 1 280 ? -10.468 4.963 3.559 1.00 91.25 280 ASN A C 1
ATOM 2087 O O . ASN A 1 280 ? -10.866 5.243 4.690 1.00 91.25 280 ASN A O 1
ATOM 2091 N N . VAL A 1 281 ? -9.622 5.732 2.889 1.00 91.06 281 VAL A N 1
ATOM 2092 C CA . VAL A 1 281 ? -8.979 6.920 3.444 1.00 91.06 281 VAL A CA 1
ATOM 2093 C C . VAL A 1 281 ? -9.321 8.121 2.568 1.00 91.06 281 VAL A C 1
ATOM 2095 O O . VAL A 1 281 ? -9.037 8.145 1.373 1.00 91.06 281 VAL A O 1
ATOM 2098 N N . MET A 1 282 ? -9.974 9.114 3.161 1.00 87.62 282 MET A N 1
ATOM 2099 C CA . MET A 1 282 ? -10.498 10.301 2.482 1.00 87.62 282 MET A CA 1
ATOM 2100 C C . MET A 1 282 ? -9.498 11.464 2.539 1.00 87.62 282 MET A C 1
ATOM 2102 O O . MET A 1 282 ? -9.866 12.601 2.831 1.00 87.62 282 MET A O 1
ATOM 2106 N N . GLY A 1 283 ? -8.216 11.167 2.346 1.00 86.25 283 GLY A N 1
ATOM 2107 C CA . GLY A 1 283 ? -7.109 12.060 2.672 1.00 86.25 283 GLY A CA 1
ATOM 2108 C C . GLY A 1 283 ? -5.758 11.371 2.504 1.00 86.25 283 GLY A C 1
ATOM 2109 O O . GLY A 1 283 ? -5.630 10.407 1.748 1.00 86.25 283 GLY A O 1
ATOM 2110 N N . ASP A 1 284 ? -4.743 11.877 3.200 1.00 87.75 284 ASP A N 1
ATOM 2111 C CA . ASP A 1 284 ? -3.366 11.394 3.072 1.00 87.75 284 ASP A CA 1
ATOM 2112 C C . ASP A 1 284 ? -3.153 10.044 3.763 1.00 87.75 284 ASP A C 1
ATOM 2114 O O . ASP A 1 284 ? -3.715 9.773 4.826 1.00 87.75 284 ASP A O 1
ATOM 2118 N N . TYR A 1 285 ? -2.255 9.229 3.210 1.00 89.38 285 TYR A N 1
ATOM 2119 C CA . TYR A 1 285 ? -1.745 8.033 3.876 1.00 89.38 285 TYR A CA 1
ATOM 2120 C C . TYR A 1 285 ? -0.223 8.090 3.937 1.00 89.38 285 TYR A C 1
ATOM 2122 O O . TYR A 1 285 ? 0.468 8.065 2.915 1.00 89.38 285 TYR A O 1
ATOM 2130 N N . PHE A 1 286 ? 0.309 8.138 5.153 1.00 87.62 286 PHE A N 1
ATOM 2131 C CA . PHE A 1 286 ? 1.735 8.270 5.402 1.00 87.62 286 PHE A CA 1
ATOM 2132 C C . PHE A 1 286 ? 2.259 7.086 6.208 1.00 87.62 286 PHE A C 1
ATOM 2134 O O . PHE A 1 286 ? 1.859 6.892 7.353 1.00 87.62 286 PHE A O 1
ATOM 2141 N N . ILE A 1 287 ? 3.193 6.327 5.636 1.00 85.81 287 ILE A N 1
ATOM 2142 C CA . ILE A 1 287 ? 4.002 5.344 6.362 1.00 85.81 287 ILE A CA 1
ATOM 2143 C C . ILE A 1 287 ? 5.360 5.971 6.597 1.00 85.81 287 ILE A C 1
ATOM 2145 O O . ILE A 1 287 ? 6.057 6.324 5.642 1.00 85.81 287 ILE A O 1
ATOM 2149 N N . ASN A 1 288 ? 5.753 6.098 7.858 1.00 78.25 288 ASN A N 1
ATOM 2150 C CA . ASN A 1 288 ? 7.048 6.663 8.179 1.00 78.25 288 ASN A CA 1
ATOM 2151 C C . ASN A 1 288 ? 7.685 5.992 9.369 1.00 78.25 288 ASN A C 1
ATOM 2153 O O . ASN A 1 288 ? 7.148 5.978 10.477 1.00 78.25 288 ASN A O 1
ATOM 2157 N N . GLN A 1 289 ? 8.903 5.531 9.139 1.00 69.50 289 GLN A N 1
ATOM 2158 C CA . GLN A 1 289 ? 9.718 4.957 10.176 1.00 69.50 289 GLN A CA 1
ATOM 2159 C C . GLN A 1 289 ? 11.083 5.639 10.254 1.00 69.50 289 GLN A C 1
ATOM 2161 O O . GLN A 1 289 ? 11.760 5.837 9.249 1.00 69.50 289 GLN A O 1
ATOM 2166 N N . ALA A 1 290 ? 11.496 5.961 11.481 1.00 56.31 290 ALA A N 1
ATOM 2167 C CA . ALA A 1 290 ? 12.764 6.622 11.775 1.00 56.31 290 ALA A CA 1
ATOM 2168 C C . ALA A 1 290 ? 13.935 5.659 12.082 1.00 56.31 290 ALA A C 1
ATOM 2170 O O . ALA A 1 290 ? 15.074 6.112 12.170 1.00 56.31 290 ALA A O 1
ATOM 2171 N N . SER A 1 291 ? 13.700 4.350 12.259 1.00 56.59 291 SER A N 1
ATOM 2172 C CA . SER A 1 291 ? 14.728 3.366 12.650 1.00 56.59 291 SER A CA 1
ATOM 2173 C C . SER A 1 291 ? 14.631 2.060 11.846 1.00 56.59 291 SER A C 1
ATOM 2175 O O . SER A 1 291 ? 13.571 1.711 11.350 1.00 56.59 291 SER A O 1
ATOM 2177 N N . GLY A 1 292 ? 15.758 1.361 11.664 1.00 57.72 292 GLY A N 1
ATOM 2178 C CA . GLY A 1 292 ? 16.033 0.398 10.579 1.00 57.72 292 GLY A CA 1
ATOM 2179 C C . GLY A 1 292 ? 15.248 -0.926 10.476 1.00 57.72 292 GLY A C 1
ATOM 2180 O O . GLY A 1 292 ? 15.812 -1.877 9.938 1.00 57.72 292 GLY A O 1
ATOM 2181 N N . ILE A 1 293 ? 13.994 -1.030 10.934 1.00 66.75 293 ILE A N 1
ATOM 2182 C CA . ILE A 1 293 ? 13.156 -2.246 10.800 1.00 66.75 293 ILE A CA 1
ATOM 2183 C C . ILE A 1 293 ? 11.923 -1.961 9.941 1.00 66.75 293 ILE A C 1
ATOM 2185 O O . ILE A 1 293 ? 10.892 -1.622 10.496 1.00 66.75 293 ILE A O 1
ATOM 2189 N N . ARG A 1 294 ? 11.973 -2.151 8.620 1.00 72.19 294 ARG A N 1
ATOM 2190 C CA . ARG A 1 294 ? 10.867 -1.742 7.731 1.00 72.19 294 ARG A CA 1
ATOM 2191 C C . ARG A 1 294 ? 9.472 -2.154 8.225 1.00 72.19 294 ARG A C 1
ATOM 2193 O O . ARG A 1 294 ? 9.205 -3.334 8.454 1.00 72.19 294 ARG A O 1
ATOM 2200 N N . THR A 1 295 ? 8.592 -1.166 8.348 1.00 80.38 295 THR A N 1
ATOM 2201 C CA . THR A 1 295 ? 7.183 -1.342 8.717 1.00 80.38 295 THR A CA 1
ATOM 2202 C C . THR A 1 295 ? 6.417 -2.014 7.574 1.00 80.38 295 THR A C 1
ATOM 2204 O O . THR A 1 295 ? 6.639 -1.655 6.415 1.00 80.38 295 THR A O 1
ATOM 2207 N N . LYS A 1 296 ? 5.512 -2.967 7.854 1.00 87.69 296 LYS A N 1
ATOM 2208 C CA . LYS A 1 296 ? 4.753 -3.642 6.786 1.00 87.69 296 LYS A CA 1
ATOM 2209 C C . LYS A 1 296 ? 3.362 -3.072 6.566 1.00 87.69 296 LYS A C 1
ATOM 2211 O O . LYS A 1 296 ? 2.623 -2.788 7.508 1.00 87.69 296 LYS A O 1
ATOM 2216 N N . PHE A 1 297 ? 2.977 -2.993 5.301 1.00 92.44 297 PHE A N 1
ATOM 2217 C CA . PHE A 1 297 ? 1.610 -2.716 4.883 1.00 92.44 297 PHE A CA 1
ATOM 2218 C C . PHE A 1 297 ? 1.181 -3.754 3.847 1.00 92.44 297 PHE A C 1
ATOM 2220 O O . PHE A 1 297 ? 1.795 -3.891 2.794 1.00 92.44 297 PHE A O 1
ATOM 2227 N N . ASN A 1 298 ? 0.138 -4.517 4.149 1.00 93.88 298 ASN A N 1
ATOM 2228 C CA . ASN A 1 298 ? -0.301 -5.625 3.314 1.00 93.88 298 ASN A CA 1
ATOM 2229 C C . ASN A 1 298 ? -1.773 -5.466 2.935 1.00 93.88 298 ASN A C 1
ATOM 2231 O O . ASN A 1 298 ? -2.628 -5.320 3.807 1.00 93.88 298 ASN A O 1
ATOM 2235 N N . VAL A 1 299 ? -2.071 -5.573 1.644 1.00 94.44 299 VAL A N 1
ATOM 2236 C CA . VAL A 1 299 ? -3.434 -5.716 1.127 1.00 94.44 299 VAL A CA 1
ATOM 2237 C C . VAL A 1 299 ? -3.611 -7.162 0.695 1.00 94.44 299 VAL A C 1
ATOM 2239 O O . VAL A 1 299 ? -3.104 -7.579 -0.347 1.00 94.44 299 VAL A O 1
ATOM 2242 N N . ALA A 1 300 ? -4.318 -7.941 1.510 1.00 91.12 300 ALA A N 1
ATOM 2243 C CA . ALA A 1 300 ? -4.492 -9.368 1.280 1.00 91.12 300 ALA A CA 1
ATOM 2244 C C . ALA A 1 300 ? -5.382 -9.654 0.061 1.00 91.12 300 ALA A C 1
ATOM 2246 O O . ALA A 1 300 ? -6.145 -8.803 -0.391 1.00 91.12 300 ALA A O 1
ATOM 2247 N N . SER A 1 301 ? -5.329 -10.888 -0.446 1.00 88.88 301 SER A N 1
ATOM 2248 C CA . SER A 1 301 ? -6.262 -11.363 -1.475 1.00 88.88 301 SER A CA 1
ATOM 2249 C C . SER A 1 301 ? -7.710 -11.204 -1.004 1.00 88.88 301 SER A C 1
ATOM 2251 O O . SER A 1 301 ? -8.066 -11.698 0.063 1.00 88.88 301 SER A O 1
ATOM 2253 N N . GLY A 1 302 ? -8.541 -10.539 -1.809 1.00 86.75 302 GLY A N 1
ATOM 2254 C CA . GLY A 1 302 ? -9.918 -10.162 -1.453 1.00 86.75 302 GLY A CA 1
ATOM 2255 C C . GLY A 1 302 ? -10.032 -8.842 -0.680 1.00 86.75 302 GLY A C 1
ATOM 2256 O O . GLY A 1 302 ? -11.102 -8.240 -0.676 1.00 86.75 302 GLY A O 1
ATOM 2257 N N . GLY A 1 303 ? -8.927 -8.353 -0.111 1.00 90.31 303 GLY A N 1
ATOM 2258 C CA . GLY A 1 303 ? -8.849 -7.053 0.538 1.00 90.31 303 GLY A CA 1
ATOM 2259 C C . GLY A 1 303 ? -8.834 -5.893 -0.461 1.00 90.31 303 GLY A C 1
ATOM 2260 O O . GLY A 1 303 ? -8.445 -6.037 -1.628 1.00 90.31 303 GLY A O 1
ATOM 2261 N N . LYS A 1 304 ? -9.255 -4.717 0.004 1.00 93.31 304 LYS A N 1
ATOM 2262 C CA . LYS A 1 304 ? -9.274 -3.470 -0.762 1.00 93.31 304 LYS A CA 1
ATOM 2263 C C . LYS A 1 304 ? -8.795 -2.297 0.091 1.00 93.31 304 LYS A C 1
ATOM 2265 O O . LYS A 1 304 ? -9.431 -1.945 1.074 1.00 93.31 304 LYS A O 1
ATOM 2270 N N . PHE A 1 305 ? -7.725 -1.646 -0.335 1.00 94.44 305 PHE A N 1
ATOM 2271 C CA . PHE A 1 305 ? -7.322 -0.323 0.123 1.00 94.44 305 PHE A CA 1
ATOM 2272 C C . PHE A 1 305 ? -7.746 0.720 -0.914 1.00 94.44 305 PHE A C 1
ATOM 2274 O O . PHE A 1 305 ? -7.505 0.534 -2.108 1.00 94.44 305 PHE A O 1
ATOM 2281 N N . GLU A 1 306 ? -8.390 1.796 -0.476 1.00 93.06 306 GLU A N 1
ATOM 2282 C CA . GLU A 1 306 ? -8.887 2.860 -1.345 1.00 93.06 306 GLU A CA 1
ATOM 2283 C C . GLU A 1 306 ? -8.622 4.237 -0.734 1.00 93.06 306 GLU A C 1
ATOM 2285 O O . GLU A 1 306 ? -9.065 4.538 0.369 1.00 93.06 306 GLU A O 1
ATOM 2290 N N . MET A 1 307 ? -7.925 5.095 -1.471 1.00 90.75 307 MET A N 1
ATOM 2291 C CA . MET A 1 307 ? -7.768 6.508 -1.147 1.00 90.75 307 MET A CA 1
ATOM 2292 C C . MET A 1 307 ? -8.543 7.361 -2.143 1.00 90.75 307 MET A C 1
ATOM 2294 O O . MET A 1 307 ? -8.468 7.127 -3.354 1.00 90.75 307 MET A O 1
ATOM 2298 N N . ALA A 1 308 ? -9.260 8.366 -1.647 1.00 85.31 308 ALA A N 1
ATOM 2299 C CA . ALA A 1 308 ? -9.982 9.322 -2.478 1.00 85.31 308 ALA A CA 1
ATOM 2300 C C . ALA A 1 308 ? -10.011 10.713 -1.836 1.00 85.31 308 ALA A C 1
ATOM 2302 O O . ALA A 1 308 ? -9.958 10.861 -0.619 1.00 85.31 308 ALA A O 1
ATOM 2303 N N . THR A 1 309 ? -10.118 11.753 -2.657 1.00 74.56 309 THR A N 1
ATOM 2304 C CA . THR A 1 309 ? -10.262 13.129 -2.170 1.00 74.56 309 THR A CA 1
ATOM 2305 C C . THR A 1 309 ? -11.669 13.354 -1.595 1.00 74.56 309 THR A C 1
ATOM 2307 O O . THR A 1 309 ? -12.647 13.032 -2.277 1.00 74.56 309 THR A O 1
ATOM 2310 N N . PRO A 1 310 ? -11.818 13.966 -0.406 1.00 69.75 310 PRO A N 1
ATOM 2311 C CA . PRO A 1 310 ? -13.129 14.222 0.197 1.00 69.75 310 PRO A CA 1
ATOM 2312 C C . PRO A 1 310 ? -13.868 15.379 -0.490 1.00 69.75 310 PRO A C 1
ATOM 2314 O O . PRO A 1 310 ? -15.092 15.471 -0.421 1.00 69.75 310 PRO A O 1
ATOM 2317 N N . ALA A 1 311 ? -13.123 16.268 -1.149 1.00 71.94 311 ALA A N 1
ATOM 2318 C CA . ALA A 1 311 ? -13.630 17.428 -1.858 1.00 71.94 311 ALA A CA 1
ATOM 2319 C C . ALA A 1 311 ? -12.794 17.693 -3.114 1.00 71.94 311 ALA A C 1
ATOM 2321 O O . ALA A 1 311 ? -11.609 17.356 -3.176 1.00 71.94 311 ALA A O 1
ATOM 2322 N N . ALA A 1 312 ? -13.419 18.331 -4.102 1.00 72.69 312 ALA A N 1
ATOM 2323 C CA . ALA A 1 312 ? -12.717 18.767 -5.299 1.00 72.69 312 ALA A CA 1
ATOM 2324 C C . ALA A 1 312 ? -11.642 19.814 -4.950 1.00 72.69 312 ALA A C 1
ATOM 2326 O O . ALA A 1 312 ? -11.868 20.696 -4.118 1.00 72.69 312 ALA A O 1
ATOM 2327 N N . GLY A 1 313 ? -10.480 19.739 -5.592 1.00 69.38 313 GLY A N 1
ATOM 2328 C CA . GLY A 1 313 ? -9.338 20.617 -5.353 1.00 69.38 313 GLY A CA 1
ATOM 2329 C C . GLY A 1 313 ? -8.385 20.165 -4.248 1.00 69.38 313 GLY A C 1
ATOM 2330 O O . GLY A 1 313 ? -7.326 20.774 -4.099 1.00 69.38 313 GLY A O 1
ATOM 2331 N N . THR A 1 314 ? -8.718 19.124 -3.478 1.00 73.38 314 THR A N 1
ATOM 2332 C CA . THR A 1 314 ? -7.837 18.606 -2.423 1.00 73.38 314 THR A CA 1
ATOM 2333 C C . THR A 1 314 ? -6.766 17.693 -3.016 1.00 73.38 314 THR A C 1
ATOM 2335 O O . THR A 1 314 ? -7.072 16.753 -3.742 1.00 73.38 314 THR A O 1
ATOM 2338 N N . GLU A 1 315 ? -5.500 17.959 -2.696 1.00 76.88 315 GLU A N 1
ATOM 2339 C CA . GLU A 1 315 ? -4.406 17.028 -2.978 1.00 76.88 315 GLU A CA 1
ATOM 2340 C C . GLU A 1 315 ? -4.356 15.965 -1.879 1.00 76.88 315 GLU A C 1
ATOM 2342 O O . GLU A 1 315 ? -4.389 16.311 -0.701 1.00 76.88 315 GLU A O 1
ATOM 2347 N N . ILE A 1 316 ? -4.279 14.694 -2.275 1.00 81.88 316 ILE A N 1
ATOM 2348 C CA . ILE A 1 316 ? -3.968 13.581 -1.376 1.00 81.88 316 ILE A CA 1
ATOM 2349 C C . ILE A 1 316 ? -2.645 12.954 -1.795 1.00 81.88 316 ILE A C 1
ATOM 2351 O O . ILE A 1 316 ? -2.286 12.985 -2.975 1.00 81.88 316 ILE A O 1
ATOM 2355 N N . LYS A 1 317 ? -1.909 12.391 -0.839 1.00 85.75 317 LYS A N 1
ATOM 2356 C CA . LYS A 1 317 ? -0.635 11.712 -1.094 1.00 85.75 317 LYS A CA 1
ATOM 2357 C C . LYS A 1 317 ? -0.566 10.391 -0.359 1.00 85.75 317 LYS A C 1
ATOM 2359 O O . LYS A 1 317 ? -0.781 10.326 0.853 1.00 85.75 317 LYS A O 1
ATOM 2364 N N . PHE A 1 318 ? -0.172 9.353 -1.086 1.00 90.56 318 PHE A N 1
ATOM 2365 C CA . PHE A 1 318 ? 0.408 8.161 -0.497 1.00 90.56 318 PHE A CA 1
ATOM 2366 C C . PHE A 1 318 ? 1.924 8.326 -0.441 1.00 90.56 318 PHE A C 1
ATOM 2368 O O . PHE A 1 318 ? 2.590 8.578 -1.447 1.00 90.56 318 PHE A O 1
ATOM 2375 N N . THR A 1 319 ? 2.500 8.203 0.746 1.00 91.12 319 THR A N 1
ATOM 2376 C CA . THR A 1 319 ? 3.953 8.245 0.915 1.00 91.12 319 THR A CA 1
ATOM 2377 C C . THR A 1 319 ? 4.386 7.145 1.860 1.00 91.12 319 THR A C 1
ATOM 2379 O O . THR A 1 319 ? 3.921 7.074 2.996 1.00 91.12 319 THR A O 1
ATOM 2382 N N . ALA A 1 320 ? 5.308 6.311 1.391 1.00 91.50 320 ALA A N 1
ATOM 2383 C CA . ALA A 1 320 ? 5.914 5.257 2.178 1.00 91.50 320 ALA A CA 1
ATOM 2384 C C . ALA A 1 320 ? 7.415 5.489 2.313 1.00 91.50 320 ALA A C 1
ATOM 2386 O O . ALA A 1 320 ? 8.134 5.572 1.317 1.00 91.50 320 ALA A O 1
ATOM 2387 N N . ASN A 1 321 ? 7.881 5.588 3.553 1.00 89.00 321 ASN A N 1
ATOM 2388 C CA . ASN A 1 321 ? 9.287 5.710 3.887 1.00 89.00 321 ASN A CA 1
ATOM 2389 C C . ASN A 1 321 ? 9.716 4.551 4.789 1.00 89.00 321 ASN A C 1
ATOM 2391 O O . ASN A 1 321 ? 9.168 4.383 5.880 1.00 89.00 321 ASN A O 1
ATOM 2395 N N . ASN A 1 322 ? 10.716 3.792 4.338 1.00 87.75 322 ASN A N 1
ATOM 2396 C CA . ASN A 1 322 ? 11.237 2.614 5.025 1.00 87.75 322 ASN A CA 1
ATOM 2397 C C . ASN A 1 322 ? 10.159 1.541 5.290 1.00 87.75 322 ASN A C 1
ATOM 2399 O O . ASN A 1 322 ? 10.000 1.075 6.416 1.00 87.75 322 ASN A O 1
ATOM 2403 N N . ALA A 1 323 ? 9.413 1.154 4.252 1.00 88.81 323 ALA A N 1
ATOM 2404 C CA . ALA A 1 323 ? 8.296 0.215 4.350 1.00 88.81 323 ALA A CA 1
ATOM 2405 C C . ALA A 1 323 ? 8.447 -1.012 3.433 1.00 88.81 323 ALA A C 1
ATOM 2407 O O . ALA A 1 323 ? 9.044 -0.934 2.357 1.00 88.81 323 ALA A O 1
ATOM 2408 N N . ASP A 1 324 ? 7.857 -2.131 3.852 1.00 91.00 324 ASP A N 1
ATOM 2409 C CA . ASP A 1 324 ? 7.628 -3.321 3.030 1.00 91.00 324 ASP A CA 1
ATOM 2410 C C . ASP A 1 324 ? 6.124 -3.431 2.725 1.00 91.00 324 ASP A C 1
ATOM 2412 O O . ASP A 1 324 ? 5.301 -3.666 3.610 1.00 91.00 324 ASP A O 1
ATOM 2416 N N . ILE A 1 325 ? 5.754 -3.234 1.462 1.00 95.12 325 ILE A N 1
ATOM 2417 C CA . ILE A 1 325 ? 4.374 -3.203 0.983 1.00 95.12 325 ILE A CA 1
ATOM 2418 C C . ILE A 1 325 ? 4.093 -4.455 0.150 1.00 95.12 325 ILE A C 1
ATOM 2420 O O . ILE A 1 325 ? 4.777 -4.709 -0.840 1.00 95.12 325 ILE A O 1
ATOM 2424 N N . GLU A 1 326 ? 3.058 -5.213 0.503 1.00 96.44 326 GLU A N 1
ATOM 2425 C CA . GLU A 1 326 ? 2.616 -6.387 -0.257 1.00 96.44 326 GLU A CA 1
ATOM 2426 C C . GLU A 1 326 ? 1.169 -6.223 -0.727 1.00 96.44 326 GLU A C 1
ATOM 2428 O O . GLU A 1 326 ? 0.265 -6.022 0.081 1.00 96.44 326 GLU A O 1
ATOM 2433 N N . ILE A 1 327 ? 0.931 -6.338 -2.034 1.00 97.56 327 ILE A N 1
ATOM 2434 C CA . ILE A 1 327 ? -0.395 -6.165 -2.633 1.00 97.56 327 ILE A CA 1
ATOM 2435 C C . ILE A 1 327 ? -0.814 -7.462 -3.325 1.00 97.56 327 ILE A C 1
ATOM 2437 O O . ILE A 1 327 ? -0.319 -7.789 -4.398 1.00 97.56 327 ILE A O 1
ATOM 2441 N N . ALA A 1 328 ? -1.745 -8.191 -2.714 1.00 95.00 328 ALA A N 1
ATOM 2442 C CA . ALA A 1 328 ? -2.434 -9.347 -3.296 1.00 95.00 328 ALA A CA 1
ATOM 2443 C C . ALA A 1 328 ? -3.934 -9.083 -3.550 1.00 95.00 328 ALA A C 1
ATOM 2445 O O . ALA A 1 328 ? -4.607 -9.909 -4.161 1.00 95.00 328 ALA A O 1
ATOM 2446 N N . GLY A 1 329 ? -4.464 -7.956 -3.063 1.00 94.19 329 GLY A N 1
ATOM 2447 C CA . GLY A 1 329 ? -5.821 -7.468 -3.324 1.00 94.19 329 GLY A CA 1
ATOM 2448 C C . GLY A 1 329 ? -5.837 -6.191 -4.168 1.00 94.19 329 GLY A C 1
ATOM 2449 O O . GLY A 1 329 ? -4.968 -5.975 -5.010 1.00 94.19 329 GLY A O 1
ATOM 2450 N N . ASN A 1 330 ? -6.827 -5.327 -3.940 1.00 95.81 330 ASN A N 1
ATOM 2451 C CA . ASN A 1 330 ? -6.960 -4.057 -4.660 1.00 95.81 330 ASN A CA 1
ATOM 2452 C C . ASN A 1 330 ? -6.340 -2.904 -3.867 1.00 95.81 330 ASN A C 1
ATOM 2454 O O . ASN A 1 330 ? -6.762 -2.637 -2.747 1.00 95.81 330 ASN A O 1
ATOM 2458 N N . PHE A 1 331 ? -5.397 -2.184 -4.461 1.00 96.69 331 PHE A N 1
ATOM 2459 C CA . PHE A 1 331 ? -4.826 -0.953 -3.923 1.00 96.69 331 PHE A CA 1
ATOM 2460 C C . PHE A 1 331 ? -5.173 0.189 -4.875 1.00 96.69 331 PHE A C 1
ATOM 2462 O O . PHE A 1 331 ? -4.698 0.218 -6.008 1.00 96.69 331 PHE A O 1
ATOM 2469 N N . ILE A 1 332 ? -6.040 1.100 -4.448 1.00 93.81 332 ILE A N 1
ATOM 2470 C CA . ILE A 1 332 ? -6.624 2.121 -5.317 1.00 93.81 332 ILE A CA 1
ATOM 2471 C C . ILE A 1 332 ? -6.353 3.500 -4.731 1.00 93.81 332 ILE A C 1
ATOM 2473 O O . ILE A 1 332 ? -6.661 3.752 -3.572 1.00 93.81 332 ILE A O 1
ATOM 2477 N N . ILE A 1 333 ? -5.830 4.409 -5.545 1.00 91.00 333 ILE A N 1
ATOM 2478 C CA . ILE A 1 333 ? -5.708 5.828 -5.219 1.00 91.00 333 ILE A CA 1
ATOM 2479 C C . ILE A 1 333 ? -6.382 6.613 -6.339 1.00 91.00 333 ILE A C 1
ATOM 2481 O O . ILE A 1 333 ? -6.021 6.484 -7.511 1.00 91.00 333 ILE A O 1
ATOM 2485 N N . THR A 1 334 ? -7.376 7.421 -5.980 1.00 88.19 334 THR A N 1
ATOM 2486 C CA . THR A 1 334 ? -8.088 8.292 -6.917 1.00 88.19 334 THR A CA 1
ATOM 2487 C C . THR A 1 334 ? -7.873 9.746 -6.530 1.00 88.19 334 THR A C 1
ATOM 2489 O O . THR A 1 334 ? -8.439 10.243 -5.557 1.00 88.19 334 THR A O 1
ATOM 2492 N N . HIS A 1 335 ? -7.056 10.427 -7.324 1.00 81.75 335 HIS A N 1
ATOM 2493 C CA . HIS A 1 335 ? -6.815 11.861 -7.225 1.00 81.75 335 HIS A CA 1
ATOM 2494 C C . HIS A 1 335 ? -7.922 12.647 -7.934 1.00 81.75 335 HIS A C 1
ATOM 2496 O O . HIS A 1 335 ? -8.462 12.210 -8.959 1.00 81.75 335 HIS A O 1
ATOM 2502 N N . ASP A 1 336 ? -8.224 13.844 -7.434 1.00 74.62 336 ASP A N 1
ATOM 2503 C CA . ASP A 1 336 ? -9.125 14.757 -8.133 1.00 74.62 336 ASP A CA 1
ATOM 2504 C C . ASP A 1 336 ? -8.461 15.398 -9.368 1.00 74.62 336 ASP A C 1
ATOM 2506 O O . ASP A 1 336 ? -7.253 15.581 -9.479 1.00 74.62 336 ASP A O 1
ATOM 2510 N N . THR A 1 337 ? -9.318 15.759 -10.310 1.00 61.59 337 THR A N 1
ATOM 2511 C CA . THR A 1 337 ? -9.114 16.358 -11.627 1.00 61.59 337 THR A CA 1
ATOM 2512 C C . THR A 1 337 ? -8.190 17.581 -11.693 1.00 61.59 337 THR A C 1
ATOM 2514 O O . THR A 1 337 ? -7.681 17.879 -12.772 1.00 61.59 337 THR A O 1
ATOM 2517 N N . SER A 1 338 ? -7.959 18.310 -10.596 1.00 59.31 338 SER A N 1
ATOM 2518 C CA . SER A 1 338 ? -7.178 19.557 -10.612 1.00 59.31 338 SER A CA 1
ATOM 2519 C C . SER A 1 338 ? -5.745 19.438 -10.086 1.00 59.31 338 SER A C 1
ATOM 2521 O O . SER A 1 338 ? -5.000 20.420 -10.155 1.00 59.31 338 SER A O 1
ATOM 2523 N N . THR A 1 339 ? -5.332 18.291 -9.539 1.00 54.81 339 THR A N 1
ATOM 2524 C CA . THR A 1 339 ? -4.009 18.154 -8.912 1.00 54.81 339 THR A CA 1
ATOM 2525 C C . THR A 1 339 ? -2.930 17.903 -9.969 1.00 54.81 339 THR A C 1
ATOM 2527 O O . THR A 1 339 ? -2.757 16.813 -10.512 1.00 54.81 339 THR A O 1
ATOM 2530 N N . LYS A 1 340 ? -2.166 18.951 -10.297 1.00 55.44 340 LYS A N 1
ATOM 2531 C CA . LYS A 1 340 ? -0.945 18.814 -11.101 1.00 55.44 340 LYS A CA 1
ATOM 2532 C C . LYS A 1 340 ? 0.221 18.431 -10.194 1.00 55.44 340 LYS A C 1
ATOM 25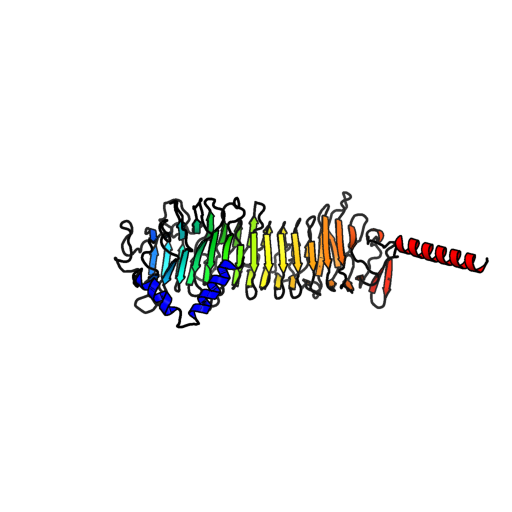34 O O . LYS A 1 340 ? 0.569 19.196 -9.303 1.00 55.44 340 LYS A O 1
ATOM 2539 N N . GLY A 1 341 ? 0.857 17.292 -10.470 1.00 55.50 341 GLY A N 1
ATOM 2540 C CA . GLY A 1 341 ? 2.127 16.908 -9.845 1.00 55.50 341 GLY A CA 1
ATOM 2541 C C . GLY A 1 341 ? 2.034 16.086 -8.557 1.00 55.50 341 GLY A C 1
ATOM 2542 O O . GLY A 1 341 ? 3.068 15.906 -7.915 1.00 55.50 341 GLY A O 1
ATOM 2543 N N . ALA A 1 342 ? 0.860 15.555 -8.200 1.00 58.91 342 ALA A N 1
ATOM 2544 C CA . ALA A 1 342 ? 0.752 14.589 -7.111 1.00 58.91 342 ALA A CA 1
ATOM 2545 C C . ALA A 1 342 ? 1.488 13.297 -7.509 1.00 58.91 342 ALA A C 1
ATOM 2547 O O . ALA A 1 342 ? 1.107 12.606 -8.458 1.00 58.91 342 ALA A O 1
ATOM 2548 N N . ALA A 1 343 ? 2.595 13.015 -6.828 1.00 63.53 343 ALA A N 1
ATOM 2549 C CA . ALA A 1 343 ? 3.347 11.782 -6.989 1.00 63.53 343 ALA A CA 1
ATOM 2550 C C . ALA A 1 343 ? 3.208 10.959 -5.711 1.00 63.53 343 ALA A C 1
ATOM 2552 O O . ALA A 1 343 ? 3.582 11.427 -4.634 1.00 63.53 343 ALA A O 1
ATOM 2553 N N . ASP A 1 344 ? 2.695 9.741 -5.853 1.00 79.06 344 ASP A N 1
ATOM 2554 C CA . ASP A 1 344 ? 2.658 8.775 -4.762 1.00 79.06 344 ASP A CA 1
ATOM 2555 C C . ASP A 1 344 ? 4.041 8.133 -4.657 1.00 79.06 344 ASP A C 1
ATOM 2557 O O . ASP A 1 344 ? 4.576 7.628 -5.645 1.00 79.06 344 ASP A O 1
ATOM 2561 N N . GLY A 1 345 ? 4.669 8.240 -3.489 1.00 86.06 345 GLY A N 1
ATOM 2562 C CA . GLY A 1 345 ? 6.112 8.060 -3.347 1.00 86.06 345 GLY A CA 1
ATOM 2563 C C . GLY A 1 345 ? 6.500 6.858 -2.498 1.00 86.06 345 GLY A C 1
ATOM 2564 O O . GLY A 1 345 ? 6.053 6.724 -1.359 1.00 86.06 345 GLY A O 1
ATOM 2565 N N . LEU A 1 346 ? 7.401 6.029 -3.023 1.00 91.62 346 LEU A N 1
ATOM 2566 C CA . LEU A 1 346 ? 8.156 5.037 -2.260 1.00 91.62 346 LEU A CA 1
ATOM 2567 C C . LEU A 1 346 ? 9.565 5.575 -2.008 1.00 91.62 346 LEU A C 1
ATOM 2569 O O . LEU A 1 346 ? 10.250 5.973 -2.947 1.00 91.62 346 LEU A O 1
ATOM 2573 N N . TYR A 1 347 ? 10.008 5.570 -0.755 1.00 89.56 347 TYR A N 1
ATOM 2574 C CA . TYR A 1 347 ? 11.337 6.019 -0.340 1.00 89.56 347 TYR A CA 1
ATOM 2575 C C . TYR A 1 347 ? 11.964 4.964 0.566 1.00 89.56 347 TYR A C 1
ATOM 2577 O O . TYR A 1 347 ? 11.370 4.591 1.578 1.00 89.56 347 TYR A O 1
ATOM 2585 N N . ASN A 1 348 ? 13.133 4.435 0.196 1.00 90.94 348 ASN A N 1
ATOM 2586 C CA . ASN A 1 348 ? 13.773 3.313 0.891 1.00 90.94 348 ASN A CA 1
ATOM 2587 C C . ASN A 1 348 ? 12.800 2.146 1.178 1.00 90.94 348 ASN A C 1
ATOM 2589 O O . ASN A 1 348 ? 12.849 1.518 2.234 1.00 90.94 348 ASN A O 1
ATOM 2593 N N . SER A 1 349 ? 11.846 1.922 0.271 1.00 92.12 349 SER A N 1
ATOM 2594 C CA . SER A 1 349 ? 10.698 1.035 0.483 1.00 92.12 349 SER A CA 1
ATOM 2595 C C . SER A 1 349 ? 10.586 0.016 -0.639 1.00 92.12 349 SER A C 1
ATOM 2597 O O . SER A 1 349 ? 10.954 0.302 -1.778 1.00 92.12 349 SER A O 1
ATOM 2599 N N . LYS A 1 350 ? 10.046 -1.164 -0.344 1.00 94.31 350 LYS A N 1
ATOM 2600 C CA . LYS A 1 350 ? 9.748 -2.188 -1.348 1.00 94.31 350 LYS A CA 1
ATOM 2601 C C . LYS A 1 350 ? 8.239 -2.356 -1.476 1.00 94.31 350 LYS A C 1
ATOM 2603 O O . LYS A 1 350 ? 7.576 -2.570 -0.473 1.00 94.31 350 LYS A O 1
ATOM 2608 N N . MET A 1 351 ? 7.713 -2.301 -2.693 1.00 97.00 351 MET A N 1
ATOM 2609 C CA . MET A 1 351 ? 6.346 -2.698 -3.022 1.00 97.00 351 MET A CA 1
ATOM 2610 C C . MET A 1 351 ? 6.382 -3.934 -3.918 1.00 97.00 351 MET A C 1
ATOM 2612 O O . MET A 1 351 ? 6.953 -3.882 -5.005 1.00 97.00 351 MET A O 1
ATOM 2616 N N . THR A 1 352 ? 5.753 -5.021 -3.475 1.00 97.81 352 THR A N 1
ATOM 2617 C CA . THR A 1 352 ? 5.551 -6.243 -4.262 1.00 97.81 352 THR A CA 1
ATOM 2618 C C . THR A 1 352 ? 4.074 -6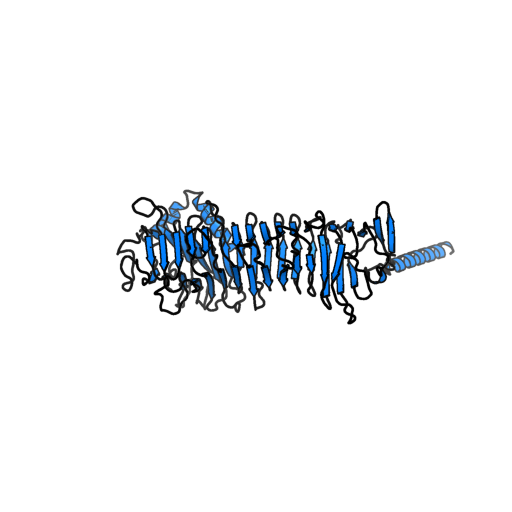.394 -4.608 1.00 97.81 352 THR A C 1
ATOM 2620 O O . THR A 1 352 ? 3.231 -6.527 -3.718 1.00 97.81 352 THR A O 1
ATOM 2623 N N . VAL A 1 353 ? 3.760 -6.419 -5.900 1.00 97.94 353 VAL A N 1
ATOM 2624 C CA . VAL A 1 353 ? 2.425 -6.717 -6.426 1.00 97.94 353 VAL A CA 1
ATOM 2625 C C . VAL A 1 353 ? 2.387 -8.187 -6.815 1.00 97.94 353 VAL A C 1
ATOM 2627 O O . VAL A 1 353 ? 3.032 -8.603 -7.775 1.00 97.94 353 VAL A O 1
ATOM 2630 N N . LYS A 1 354 ? 1.666 -8.971 -6.017 1.00 95.62 354 LYS A N 1
ATOM 2631 C CA . LYS A 1 354 ? 1.565 -10.428 -6.126 1.00 95.62 354 LYS A CA 1
ATOM 2632 C C . LYS A 1 354 ? 0.503 -10.827 -7.146 1.00 95.62 354 LYS A C 1
ATOM 2634 O O . LYS A 1 354 ? -0.299 -10.003 -7.584 1.00 95.62 354 LYS A O 1
ATOM 2639 N N . ASN A 1 355 ? 0.447 -12.116 -7.466 1.00 94.38 355 ASN A N 1
ATOM 2640 C CA . ASN A 1 355 ? -0.620 -12.689 -8.288 1.00 94.38 355 ASN A CA 1
ATOM 2641 C C . ASN A 1 355 ? -2.021 -12.309 -7.759 1.00 94.38 355 ASN A C 1
ATOM 2643 O O . ASN A 1 355 ? -2.321 -12.528 -6.583 1.00 94.38 355 ASN A O 1
ATOM 2647 N N . GLY A 1 356 ? -2.869 -11.749 -8.627 1.00 90.69 356 GLY A N 1
ATOM 2648 C CA . GLY A 1 356 ? -4.210 -11.259 -8.283 1.00 90.69 356 GLY A CA 1
ATOM 2649 C C . GLY A 1 356 ? -4.231 -9.861 -7.654 1.00 90.69 356 GLY A C 1
ATOM 2650 O O . GLY A 1 356 ? -5.306 -9.276 -7.517 1.00 90.69 356 GLY A O 1
ATOM 2651 N N . GLY A 1 357 ? -3.062 -9.309 -7.320 1.00 96.19 357 GLY A N 1
ATOM 2652 C CA . GLY A 1 357 ? -2.894 -7.943 -6.852 1.00 96.19 357 GLY A CA 1
ATOM 2653 C C . GLY A 1 357 ? -3.099 -6.929 -7.975 1.00 96.19 357 GLY A C 1
ATOM 2654 O O . GLY A 1 357 ? -2.582 -7.087 -9.083 1.00 96.19 357 GLY A O 1
ATOM 2655 N N . ASN A 1 358 ? -3.840 -5.866 -7.674 1.00 96.44 358 ASN A N 1
ATOM 2656 C CA . ASN A 1 358 ? -4.151 -4.797 -8.614 1.00 96.44 358 ASN A CA 1
ATOM 2657 C C . ASN A 1 358 ? -3.913 -3.432 -7.961 1.00 96.44 358 ASN A C 1
ATOM 2659 O O . ASN A 1 358 ? -4.643 -3.034 -7.053 1.00 96.44 358 ASN A O 1
ATOM 2663 N N . VAL A 1 359 ? -2.904 -2.715 -8.446 1.00 96.50 359 VAL A N 1
ATOM 2664 C CA . VAL A 1 359 ? -2.605 -1.331 -8.074 1.00 96.50 359 VAL A CA 1
ATOM 2665 C C . VAL A 1 359 ? -3.201 -0.408 -9.133 1.00 96.50 359 VAL A C 1
ATOM 2667 O O . VAL A 1 359 ? -2.881 -0.533 -10.313 1.00 96.50 359 VAL A O 1
ATOM 2670 N N . LEU A 1 360 ? -4.045 0.536 -8.726 1.00 92.88 360 LEU A N 1
ATOM 2671 C CA . LEU A 1 360 ? -4.672 1.520 -9.603 1.00 92.88 360 LEU A CA 1
ATOM 2672 C C . LEU A 1 360 ? -4.479 2.926 -9.031 1.00 92.88 360 LEU A C 1
ATOM 2674 O O . LEU A 1 360 ? -5.085 3.268 -8.022 1.00 92.88 360 LEU A O 1
ATOM 2678 N N . ILE A 1 361 ? -3.662 3.749 -9.685 1.00 89.25 361 ILE A N 1
ATOM 2679 C CA . ILE A 1 361 ? -3.393 5.134 -9.275 1.00 89.25 361 ILE A CA 1
ATOM 2680 C C . ILE A 1 361 ? -3.885 6.074 -10.378 1.00 89.25 361 ILE A C 1
ATOM 2682 O O . ILE A 1 361 ? -3.223 6.300 -11.396 1.00 89.25 361 ILE A O 1
ATOM 2686 N N . THR A 1 362 ? -5.086 6.610 -10.194 1.00 84.88 362 THR A N 1
ATOM 2687 C CA . THR A 1 362 ? -5.818 7.345 -11.234 1.00 84.88 362 THR A CA 1
ATOM 2688 C C . THR A 1 362 ? -6.121 8.783 -10.850 1.00 84.88 362 THR A C 1
ATOM 2690 O O . THR A 1 362 ? -6.136 9.130 -9.674 1.00 84.88 362 THR A O 1
ATOM 2693 N N . SER A 1 363 ? -6.393 9.610 -11.855 1.00 76.00 363 SER A N 1
ATOM 2694 C CA . SER A 1 363 ? -6.955 10.948 -11.704 1.00 76.00 363 SER A CA 1
ATOM 2695 C C . SER A 1 363 ? -8.244 11.051 -12.510 1.00 76.00 363 SER A C 1
ATOM 2697 O O . SER A 1 363 ? -8.364 10.451 -13.579 1.00 76.00 363 SER A O 1
ATOM 2699 N N . GLY A 1 364 ? -9.213 11.822 -12.016 1.00 61.53 364 GLY A N 1
ATOM 2700 C CA . GLY A 1 364 ? -10.510 11.958 -12.682 1.00 61.53 364 GLY A CA 1
ATOM 2701 C C . GLY A 1 364 ? -10.470 12.618 -14.071 1.00 61.53 364 GLY A C 1
ATOM 2702 O O . GLY A 1 364 ? -11.404 12.405 -14.832 1.00 61.53 364 GLY A O 1
ATOM 2703 N N . ASN A 1 365 ? -9.444 13.424 -14.407 1.00 56.72 365 ASN A N 1
ATOM 2704 C CA . ASN A 1 365 ? -9.318 14.138 -15.696 1.00 56.72 365 ASN A CA 1
ATOM 2705 C C . ASN A 1 365 ? -7.865 14.585 -15.990 1.00 56.72 365 ASN A C 1
ATOM 2707 O O . ASN A 1 365 ? -7.502 15.720 -15.687 1.00 56.72 365 ASN A O 1
ATOM 2711 N N . ASN A 1 366 ? -7.053 13.755 -16.656 1.00 52.03 366 ASN A N 1
ATOM 2712 C CA . ASN A 1 366 ? -5.732 14.140 -17.200 1.00 52.03 366 ASN A CA 1
ATOM 2713 C C . ASN A 1 366 ? -4.743 14.773 -16.188 1.00 52.03 366 ASN A C 1
ATOM 2715 O O . ASN A 1 366 ? -3.896 15.584 -16.572 1.00 52.03 366 ASN A O 1
ATOM 2719 N N . GLY A 1 367 ? -4.837 14.433 -14.900 1.00 58.34 367 GLY A N 1
ATOM 2720 C CA . GLY A 1 367 ? -3.850 14.844 -13.904 1.00 58.34 367 GLY A CA 1
ATOM 2721 C C . GLY A 1 367 ? -2.520 14.115 -14.115 1.00 58.34 367 GLY A C 1
ATOM 2722 O O . GLY A 1 367 ? -2.497 12.941 -14.485 1.00 58.34 367 GLY A O 1
ATOM 2723 N N . ASP A 1 368 ? -1.402 14.797 -13.843 1.00 65.31 368 ASP A N 1
ATOM 2724 C CA . ASP A 1 368 ? -0.032 14.265 -13.966 1.00 65.31 368 ASP A CA 1
ATOM 2725 C C . ASP A 1 368 ? 0.325 13.270 -12.842 1.00 65.31 368 ASP A C 1
ATOM 2727 O O . ASP A 1 368 ? 1.399 13.350 -12.237 1.00 65.31 368 ASP A O 1
ATOM 2731 N N . VAL A 1 369 ? -0.572 12.335 -12.536 1.00 70.62 369 VAL A N 1
ATOM 2732 C CA . VAL A 1 369 ? -0.401 11.405 -11.422 1.00 70.62 369 VAL A CA 1
ATOM 2733 C C . VAL A 1 369 ? 0.509 10.259 -11.833 1.00 70.62 369 VAL A C 1
ATOM 2735 O O . VAL A 1 369 ? 0.291 9.567 -12.834 1.00 70.62 369 VAL A O 1
ATOM 2738 N N . SER A 1 370 ? 1.569 10.093 -11.054 1.00 78.12 370 SER A N 1
ATOM 2739 C CA . SER A 1 370 ? 2.638 9.129 -11.295 1.00 78.12 370 SER A CA 1
ATOM 2740 C C . SER A 1 370 ? 2.957 8.378 -10.008 1.00 78.12 370 SER A C 1
ATOM 2742 O O . SER A 1 370 ? 2.870 8.950 -8.924 1.00 78.12 370 SER A O 1
ATOM 2744 N N . LEU A 1 371 ? 3.413 7.135 -10.140 1.00 86.50 371 LEU A N 1
ATOM 2745 C CA . LEU A 1 371 ? 4.111 6.448 -9.055 1.00 86.50 371 LEU A CA 1
ATOM 2746 C C . LEU A 1 371 ? 5.578 6.894 -9.073 1.00 86.50 371 LEU A C 1
ATOM 2748 O O . LEU A 1 371 ? 6.205 6.875 -10.135 1.00 86.50 371 LEU A O 1
ATOM 2752 N N . ALA A 1 372 ? 6.118 7.309 -7.932 1.00 89.81 372 ALA A N 1
ATOM 2753 C CA . ALA A 1 372 ? 7.496 7.756 -7.784 1.00 89.81 372 ALA A CA 1
ATOM 2754 C C . ALA A 1 372 ? 8.316 6.801 -6.907 1.00 89.81 372 ALA A C 1
ATOM 2756 O O . ALA A 1 372 ? 7.918 6.450 -5.799 1.00 89.81 372 ALA A O 1
ATOM 2757 N N . LEU A 1 373 ? 9.499 6.427 -7.391 1.00 92.06 373 LEU A N 1
ATOM 2758 C CA . LEU A 1 373 ? 10.487 5.624 -6.678 1.00 92.06 373 LEU A CA 1
ATOM 2759 C C . LEU A 1 373 ? 11.693 6.500 -6.324 1.00 92.06 373 LEU A C 1
ATOM 2761 O O . LEU A 1 373 ? 12.455 6.923 -7.195 1.00 92.06 373 LEU A O 1
ATOM 2765 N N . GLY A 1 374 ? 11.853 6.792 -5.037 1.00 90.00 374 GLY A N 1
ATOM 2766 C CA . GLY A 1 374 ? 13.029 7.434 -4.460 1.00 90.00 374 GLY A CA 1
ATOM 2767 C C . GLY A 1 374 ? 14.157 6.440 -4.176 1.00 90.00 374 GLY A C 1
ATOM 2768 O O . GLY A 1 374 ? 14.088 5.267 -4.544 1.00 90.00 374 GLY A O 1
ATOM 2769 N N . ALA A 1 375 ? 15.213 6.901 -3.501 1.00 89.69 375 ALA A N 1
ATOM 2770 C CA . ALA A 1 375 ? 16.450 6.127 -3.358 1.00 89.69 375 ALA A CA 1
ATOM 2771 C C . ALA A 1 375 ? 16.221 4.793 -2.632 1.00 89.69 375 ALA A C 1
ATOM 2773 O O . ALA A 1 375 ? 15.412 4.729 -1.703 1.00 89.69 375 ALA A O 1
ATOM 2774 N N . ASN A 1 376 ? 16.938 3.747 -3.057 1.00 91.25 376 ASN A N 1
ATOM 2775 C CA . ASN A 1 376 ? 16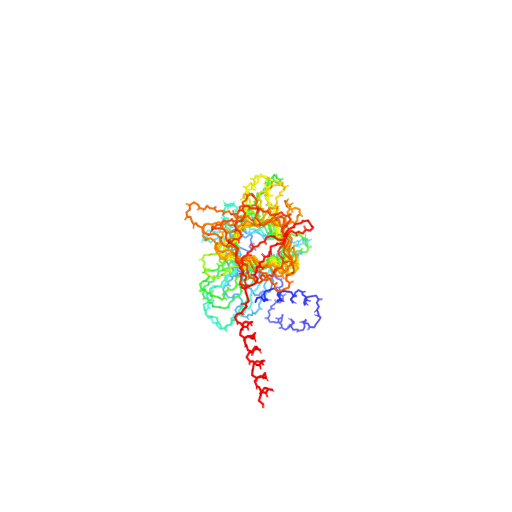.849 2.378 -2.528 1.00 91.25 376 ASN A CA 1
ATOM 2776 C C . ASN A 1 376 ? 15.434 1.766 -2.544 1.00 91.25 376 ASN A C 1
ATOM 2778 O O . ASN A 1 376 ? 15.148 0.852 -1.768 1.00 91.25 376 ASN A O 1
ATOM 2782 N N . SER A 1 377 ? 14.530 2.280 -3.381 1.00 93.75 377 SER A N 1
ATOM 2783 C CA . SER A 1 377 ? 13.155 1.779 -3.450 1.00 93.75 377 SER A CA 1
ATOM 2784 C C . SER A 1 377 ? 13.003 0.726 -4.535 1.00 93.75 377 SER A C 1
ATOM 2786 O O . SER A 1 377 ? 13.645 0.811 -5.580 1.00 93.75 377 SER A O 1
ATOM 2788 N N . VAL A 1 378 ? 12.129 -0.250 -4.310 1.00 95.94 378 VAL A N 1
ATOM 2789 C CA . VAL A 1 378 ? 11.888 -1.350 -5.246 1.00 95.94 378 VAL A CA 1
ATOM 2790 C C . VAL A 1 378 ? 10.401 -1.454 -5.552 1.00 95.94 378 VAL A C 1
ATOM 2792 O O . VAL A 1 378 ? 9.593 -1.550 -4.632 1.00 95.94 378 VAL A O 1
ATOM 2795 N N . LEU A 1 379 ? 10.048 -1.486 -6.834 1.00 96.69 379 LEU A N 1
ATOM 2796 C CA . LEU A 1 379 ? 8.749 -1.955 -7.309 1.00 96.69 379 LEU A CA 1
ATOM 2797 C C . LEU A 1 379 ? 8.940 -3.317 -7.976 1.00 96.69 379 LEU A C 1
ATOM 2799 O O . LEU A 1 379 ? 9.651 -3.420 -8.969 1.00 96.69 379 LEU A O 1
ATOM 2803 N N . GLU A 1 380 ? 8.295 -4.348 -7.452 1.00 97.50 380 GLU A N 1
ATOM 2804 C CA . GLU A 1 380 ? 8.301 -5.696 -8.016 1.00 97.50 380 GLU A CA 1
ATOM 2805 C C . GLU A 1 380 ? 6.877 -6.089 -8.409 1.00 97.50 380 GLU A C 1
ATOM 2807 O O . GLU A 1 380 ? 5.964 -6.044 -7.586 1.00 97.50 380 GLU A O 1
ATOM 2812 N N . VAL A 1 381 ? 6.683 -6.464 -9.671 1.00 96.94 381 VAL A N 1
ATOM 2813 C CA . VAL A 1 381 ? 5.416 -6.984 -10.192 1.00 96.94 381 VAL A CA 1
ATOM 2814 C C . VAL A 1 381 ? 5.625 -8.451 -10.538 1.00 96.94 381 VAL A C 1
ATOM 2816 O O . VAL A 1 381 ? 6.260 -8.785 -11.544 1.00 96.94 381 VAL A O 1
ATOM 2819 N N . GLU A 1 382 ? 5.123 -9.323 -9.667 1.00 96.12 382 GLU A N 1
ATOM 2820 C CA . GLU A 1 382 ? 5.152 -10.770 -9.855 1.00 96.12 382 GLU A CA 1
ATOM 2821 C C . GLU A 1 382 ? 4.174 -11.198 -10.963 1.00 96.12 382 GLU A C 1
ATOM 2823 O O . GLU A 1 382 ? 3.301 -10.439 -11.391 1.00 96.12 382 GLU A O 1
ATOM 2828 N N . GLU A 1 383 ? 4.306 -12.441 -11.427 1.00 94.81 383 GLU A N 1
ATOM 2829 C CA . GLU A 1 383 ? 3.374 -13.031 -12.389 1.00 94.81 383 GLU A CA 1
ATOM 2830 C C . GLU A 1 383 ? 1.923 -12.965 -11.867 1.00 94.81 383 GLU A C 1
ATOM 2832 O O . GLU A 1 383 ? 1.631 -13.311 -10.720 1.00 94.81 383 GLU A O 1
ATOM 2837 N N . GLY A 1 384 ? 1.005 -12.490 -12.710 1.00 93.25 384 GLY A N 1
ATOM 2838 C CA . GLY A 1 384 ? -0.400 -12.253 -12.372 1.00 93.25 384 GLY A CA 1
ATOM 2839 C C . GLY A 1 384 ? -0.693 -10.950 -11.612 1.00 93.25 384 GLY A C 1
ATOM 2840 O O . GLY A 1 384 ? -1.862 -10.687 -11.326 1.00 93.25 384 GLY A O 1
ATOM 2841 N N . GLY A 1 385 ? 0.321 -10.144 -11.279 1.00 96.56 385 GLY A N 1
ATOM 2842 C CA . GLY A 1 385 ? 0.156 -8.807 -10.702 1.00 96.56 385 GLY A CA 1
ATOM 2843 C C . GLY A 1 385 ? -0.075 -7.723 -11.764 1.00 96.56 385 GLY A C 1
ATOM 2844 O O . GLY A 1 385 ? 0.380 -7.843 -12.904 1.00 96.56 385 GLY A O 1
ATOM 2845 N N . LEU A 1 386 ? -0.775 -6.645 -11.396 1.00 95.19 386 LEU A N 1
ATOM 2846 C CA . LEU A 1 386 ? -1.052 -5.517 -12.292 1.00 95.19 386 LEU A CA 1
ATOM 2847 C C . LEU A 1 386 ? -0.876 -4.164 -11.594 1.00 95.19 386 LEU A C 1
ATOM 2849 O O . LEU A 1 386 ? -1.400 -3.943 -10.504 1.00 95.19 386 LEU A O 1
ATOM 2853 N N . VAL A 1 387 ? -0.208 -3.229 -12.270 1.00 94.12 387 VAL A N 1
ATOM 2854 C CA . VAL A 1 387 ? -0.111 -1.818 -11.878 1.00 94.12 387 VAL A CA 1
ATOM 2855 C C . VAL A 1 387 ? -0.625 -0.948 -13.014 1.00 94.12 387 VAL A C 1
ATOM 2857 O O . VAL A 1 387 ? -0.113 -0.994 -14.131 1.00 94.12 387 VAL A O 1
ATOM 2860 N N . THR A 1 388 ? -1.623 -0.121 -12.730 1.00 91.00 388 THR A N 1
ATOM 2861 C CA . THR A 1 388 ? -2.177 0.854 -13.665 1.00 91.00 388 THR A CA 1
ATOM 2862 C C . THR A 1 388 ? -2.061 2.260 -13.096 1.00 91.00 388 THR A C 1
ATOM 2864 O O . THR A 1 388 ? -2.508 2.513 -11.980 1.00 91.00 388 THR A O 1
ATOM 2867 N N . VAL A 1 389 ? -1.493 3.188 -13.864 1.00 87.94 389 VAL A N 1
ATOM 2868 C CA . VAL A 1 389 ? -1.392 4.607 -13.484 1.00 87.94 389 VAL A CA 1
ATOM 2869 C C . VAL A 1 389 ? -2.042 5.503 -14.530 1.00 87.94 389 VAL A C 1
ATOM 2871 O O . VAL A 1 389 ? -2.213 5.102 -15.682 1.00 87.94 389 VAL A O 1
ATOM 2874 N N . SER A 1 390 ? -2.365 6.742 -14.156 1.00 85.12 390 SER A N 1
ATOM 2875 C CA . SER A 1 390 ? -2.848 7.739 -15.125 1.00 85.12 390 SER A CA 1
ATOM 2876 C C . SER A 1 390 ? -1.810 8.001 -16.211 1.00 85.12 390 SER A C 1
ATOM 2878 O O . SER A 1 390 ? -2.138 7.951 -17.392 1.00 85.12 390 SER A O 1
ATOM 2880 N N . LYS A 1 391 ? -0.558 8.256 -15.800 1.00 82.50 391 LYS A N 1
ATOM 2881 C CA . LYS A 1 391 ? 0.481 8.799 -16.677 1.00 82.50 391 LYS A CA 1
ATOM 2882 C C . LYS A 1 391 ? 1.715 7.907 -16.795 1.00 82.50 391 LYS A C 1
ATOM 2884 O O . LYS A 1 391 ? 1.912 7.279 -17.832 1.00 82.50 391 LYS A O 1
ATOM 2889 N N . GLN A 1 392 ? 2.574 7.858 -15.779 1.00 85.94 392 GLN A N 1
ATOM 2890 C CA . GLN A 1 392 ? 3.931 7.312 -15.942 1.00 85.94 392 GLN A CA 1
ATOM 2891 C C . GLN A 1 392 ? 4.548 6.790 -14.639 1.00 85.94 392 GLN A C 1
ATOM 2893 O O . GLN A 1 392 ? 4.079 7.117 -13.544 1.00 85.94 392 GLN A O 1
ATOM 2898 N N . LEU A 1 393 ? 5.648 6.039 -14.774 1.00 88.25 393 LEU A N 1
ATOM 2899 C CA . LEU A 1 393 ? 6.562 5.739 -13.668 1.00 88.25 393 LEU A CA 1
ATOM 2900 C C . LEU A 1 393 ? 7.591 6.843 -13.577 1.00 88.25 393 LEU A C 1
ATOM 2902 O O . LEU A 1 393 ? 8.129 7.281 -14.594 1.00 88.25 393 LEU A O 1
ATOM 2906 N N . ARG A 1 394 ? 7.911 7.246 -12.360 1.00 88.62 394 ARG A N 1
ATOM 2907 C CA . ARG A 1 394 ? 8.992 8.171 -12.075 1.00 88.62 394 ARG A CA 1
ATOM 2908 C C . ARG A 1 394 ? 10.005 7.478 -11.178 1.00 88.62 394 ARG A C 1
ATOM 2910 O O . ARG A 1 394 ? 9.645 6.992 -10.113 1.00 88.62 394 ARG A O 1
ATOM 2917 N N . ILE A 1 395 ? 11.262 7.438 -11.585 1.00 89.19 395 ILE A N 1
ATOM 2918 C CA . ILE A 1 395 ? 12.343 6.827 -10.817 1.00 89.19 395 ILE A CA 1
ATOM 2919 C C . ILE A 1 395 ? 13.402 7.901 -10.596 1.00 89.19 395 ILE A C 1
ATOM 2921 O O . ILE A 1 395 ? 14.035 8.337 -11.550 1.00 89.19 395 ILE A O 1
ATOM 2925 N N . TYR A 1 396 ? 13.531 8.379 -9.357 1.00 79.94 396 TYR A N 1
ATOM 2926 C CA . TYR A 1 396 ? 14.277 9.602 -9.027 1.00 79.94 396 TYR A CA 1
ATOM 2927 C C . TYR A 1 396 ? 15.425 9.424 -8.040 1.00 79.94 396 TYR A C 1
ATOM 2929 O O . TYR A 1 396 ? 16.099 10.387 -7.677 1.00 79.94 396 TYR A O 1
ATOM 2937 N N . GLY A 1 397 ? 15.600 8.215 -7.523 1.00 80.06 397 GLY A N 1
ATOM 2938 C CA . GLY A 1 397 ? 16.568 7.948 -6.480 1.00 80.06 397 GLY A CA 1
ATOM 2939 C C . GLY A 1 397 ? 17.638 6.973 -6.910 1.00 80.06 397 GLY A C 1
ATOM 2940 O O . GLY A 1 397 ? 17.365 6.015 -7.628 1.00 80.06 397 GLY A O 1
ATOM 2941 N N . ASN A 1 398 ? 18.844 7.187 -6.395 1.00 88.31 398 ASN A N 1
ATOM 2942 C CA . ASN A 1 398 ? 19.933 6.248 -6.584 1.00 88.31 398 ASN A CA 1
ATOM 2943 C C . ASN A 1 398 ? 19.559 4.857 -6.040 1.00 88.31 398 ASN A C 1
ATOM 2945 O O . ASN A 1 398 ? 18.934 4.749 -4.977 1.00 88.31 398 ASN A O 1
ATOM 2949 N N . ASN A 1 399 ? 19.953 3.808 -6.760 1.00 90.88 399 ASN A N 1
ATOM 2950 C CA . ASN A 1 399 ? 19.676 2.411 -6.438 1.00 90.88 399 ASN A CA 1
ATOM 2951 C C . ASN A 1 399 ? 18.171 2.070 -6.359 1.00 90.88 399 ASN A C 1
ATOM 2953 O O . ASN A 1 399 ? 17.769 1.135 -5.666 1.00 90.88 399 ASN A O 1
ATOM 2957 N N . ALA A 1 400 ? 17.318 2.844 -7.038 1.00 92.88 400 ALA A N 1
ATOM 2958 C CA . ALA A 1 400 ? 15.916 2.488 -7.223 1.00 92.88 400 ALA A CA 1
ATOM 2959 C C . ALA A 1 400 ? 15.774 1.414 -8.312 1.00 92.88 400 ALA A C 1
ATOM 2961 O O . ALA A 1 400 ? 16.506 1.431 -9.304 1.00 92.88 400 ALA A O 1
ATOM 2962 N N . ARG A 1 401 ? 14.835 0.480 -8.134 1.00 95.00 401 ARG A N 1
ATOM 2963 C CA . ARG A 1 401 ? 14.712 -0.713 -8.979 1.00 95.00 401 ARG A CA 1
ATOM 2964 C C . ARG A 1 401 ? 13.267 -1.048 -9.330 1.00 95.00 401 ARG A C 1
ATOM 2966 O O . ARG A 1 401 ? 12.387 -1.011 -8.473 1.00 95.00 401 ARG A O 1
ATOM 2973 N N . VAL A 1 402 ? 13.038 -1.435 -10.578 1.00 95.25 402 VAL A N 1
ATOM 2974 C CA . VAL A 1 402 ? 11.769 -1.984 -11.070 1.00 95.25 402 VAL A CA 1
ATOM 2975 C C . VAL A 1 402 ? 12.016 -3.406 -11.546 1.00 95.25 402 VAL A C 1
ATOM 2977 O O . VAL A 1 402 ? 12.968 -3.636 -12.280 1.00 95.25 402 VAL A O 1
ATOM 2980 N N . ILE A 1 403 ? 11.176 -4.352 -11.139 1.00 96.44 403 ILE A N 1
ATOM 2981 C CA . ILE A 1 403 ? 11.311 -5.773 -11.472 1.00 96.44 403 ILE A CA 1
ATOM 2982 C C . ILE A 1 403 ? 9.979 -6.270 -12.026 1.00 96.44 403 ILE A C 1
ATOM 2984 O O . ILE A 1 403 ? 8.971 -6.228 -11.322 1.00 96.44 403 ILE A O 1
ATOM 2988 N N . LEU A 1 404 ? 9.963 -6.739 -13.274 1.00 95.25 404 LEU A N 1
ATOM 2989 C CA . LEU A 1 404 ? 8.747 -7.173 -13.962 1.00 95.25 404 LEU A CA 1
ATOM 2990 C C . LEU A 1 404 ? 8.845 -8.645 -14.366 1.00 95.25 404 LEU A C 1
ATOM 2992 O O . LEU A 1 404 ? 9.580 -9.002 -15.287 1.00 95.25 404 LEU A O 1
ATOM 2996 N N . HIS A 1 405 ? 8.060 -9.492 -13.702 1.00 94.56 405 HIS A N 1
ATOM 2997 C CA . HIS A 1 405 ? 7.885 -10.905 -14.056 1.00 94.56 405 HIS A CA 1
ATOM 2998 C C . HIS A 1 405 ? 6.651 -11.150 -14.931 1.00 94.56 405 HIS A C 1
ATOM 3000 O O . HIS A 1 405 ? 6.538 -12.200 -15.555 1.00 94.56 405 HIS A O 1
ATOM 3006 N N . GLN A 1 406 ? 5.738 -10.180 -14.991 1.00 90.00 406 GLN A N 1
ATOM 3007 C CA . GLN A 1 406 ? 4.498 -10.248 -15.755 1.00 90.00 406 GLN A CA 1
ATOM 3008 C C . GLN A 1 406 ? 4.627 -9.515 -17.095 1.00 90.00 406 GLN A C 1
ATOM 3010 O O . GLN A 1 406 ? 5.066 -8.363 -17.150 1.00 90.00 406 GLN A O 1
ATOM 3015 N N . GLU A 1 407 ? 4.171 -10.150 -18.177 1.00 91.00 407 GLU A N 1
ATOM 3016 C CA . GLU A 1 407 ? 4.012 -9.480 -19.471 1.00 91.00 407 GLU A CA 1
ATOM 3017 C C . GLU A 1 407 ? 2.992 -8.346 -19.347 1.00 91.00 407 GLU A C 1
ATOM 3019 O O . GLU A 1 407 ? 1.851 -8.570 -18.923 1.00 91.00 407 GLU A O 1
ATOM 3024 N N . ASN A 1 408 ? 3.412 -7.131 -19.708 1.00 85.44 408 ASN A N 1
ATOM 3025 C CA . ASN A 1 408 ? 2.593 -5.918 -19.650 1.00 85.44 408 ASN A CA 1
ATOM 3026 C C . ASN A 1 408 ? 1.908 -5.720 -18.281 1.00 85.44 408 ASN A C 1
ATOM 3028 O O . ASN A 1 408 ? 0.758 -5.270 -18.200 1.00 85.44 408 ASN A O 1
ATOM 3032 N N . GLY A 1 409 ? 2.620 -6.077 -17.201 1.00 85.00 409 GLY A N 1
ATOM 3033 C CA . GLY A 1 409 ? 2.178 -5.902 -15.811 1.00 85.00 409 GLY A CA 1
ATOM 3034 C C . GLY A 1 409 ? 2.061 -4.434 -15.390 1.00 85.00 409 GLY A C 1
ATOM 3035 O O . GLY A 1 409 ? 1.478 -4.129 -14.354 1.00 85.00 409 GLY A O 1
ATOM 3036 N N . LEU A 1 410 ? 2.565 -3.519 -16.218 1.00 89.31 410 LEU A N 1
ATOM 3037 C CA . LEU A 1 410 ? 2.410 -2.079 -16.091 1.00 89.31 410 LEU A CA 1
ATOM 3038 C C . LEU A 1 410 ? 1.474 -1.568 -17.215 1.00 89.31 410 LEU A C 1
ATOM 3040 O O . LEU A 1 410 ? 1.807 -1.715 -18.389 1.00 89.31 410 LEU A O 1
ATOM 3044 N N . ARG A 1 411 ? 0.338 -0.908 -16.891 1.00 88.44 411 ARG A N 1
ATOM 3045 C CA . ARG A 1 411 ? -0.508 -0.130 -17.855 1.00 88.44 411 ARG A CA 1
ATOM 3046 C C . ARG A 1 411 ? -0.711 1.379 -17.590 1.00 88.44 411 ARG A C 1
ATOM 3048 O O . ARG A 1 411 ? -0.916 1.772 -16.447 1.00 88.44 411 ARG A O 1
ATOM 3055 N N . SER A 1 412 ? -0.605 2.233 -18.608 1.00 87.19 412 SER A N 1
ATOM 3056 C CA . SER A 1 412 ? -0.892 3.674 -18.470 1.00 87.19 412 SER A CA 1
ATOM 3057 C C . SER A 1 412 ? -2.204 4.027 -19.152 1.00 87.19 412 SER A C 1
ATOM 3059 O O . SER A 1 412 ? -2.489 3.514 -20.236 1.00 87.19 412 SER A O 1
ATOM 3061 N N . GLN A 1 413 ? -2.985 4.925 -18.557 1.00 84.88 413 GLN A N 1
ATOM 3062 C CA . GLN A 1 413 ? -4.193 5.452 -19.192 1.00 84.88 413 GLN A CA 1
ATOM 3063 C C . GLN A 1 413 ? -3.873 6.482 -20.289 1.00 84.88 413 GLN A C 1
ATOM 3065 O O . GLN A 1 413 ? -4.569 6.512 -21.300 1.00 84.88 413 GLN A O 1
ATOM 3070 N N . GLU A 1 414 ? -2.809 7.278 -20.137 1.00 83.31 414 GLU A N 1
ATOM 3071 C CA . GLU A 1 414 ? -2.425 8.329 -21.096 1.00 83.31 414 GLU A CA 1
ATOM 3072 C C . GLU A 1 414 ? -1.828 7.765 -22.392 1.00 83.31 414 GLU A C 1
ATOM 3074 O O . GLU A 1 414 ? -2.107 8.268 -23.478 1.00 83.31 414 GLU A O 1
ATOM 3079 N N . TYR A 1 415 ? -1.045 6.687 -22.303 1.00 82.00 415 TYR A N 1
ATOM 3080 C CA . TYR A 1 415 ? -0.304 6.133 -23.444 1.00 82.00 415 TYR A CA 1
ATOM 3081 C C . TYR A 1 415 ? -0.931 4.835 -23.980 1.00 82.00 415 TYR A C 1
ATOM 3083 O O . TYR A 1 415 ? -0.229 3.871 -24.281 1.00 82.00 415 TYR A O 1
ATOM 3091 N N . ASN A 1 416 ? -2.266 4.787 -24.096 1.00 82.31 416 ASN A N 1
ATOM 3092 C CA . ASN A 1 416 ? -3.021 3.664 -24.681 1.00 82.31 416 ASN A CA 1
ATOM 3093 C C . ASN A 1 416 ? -2.664 2.283 -24.090 1.00 82.31 416 ASN A C 1
ATOM 3095 O O . ASN A 1 416 ? -2.567 1.291 -24.813 1.00 82.31 416 ASN A O 1
ATOM 3099 N N . GLY A 1 417 ? -2.447 2.211 -22.776 1.00 83.50 417 GLY A N 1
ATOM 3100 C CA . GLY A 1 417 ? -2.078 0.981 -22.076 1.00 83.50 417 GLY A CA 1
ATOM 3101 C C . GLY A 1 417 ? -0.574 0.721 -21.968 1.00 83.50 417 GLY A C 1
ATOM 3102 O O . GLY A 1 417 ? -0.202 -0.163 -21.205 1.00 83.50 417 GLY A O 1
ATOM 3103 N N . LYS A 1 418 ? 0.289 1.495 -22.636 1.00 86.56 418 LYS A N 1
ATOM 3104 C CA . LYS A 1 418 ? 1.758 1.360 -22.569 1.00 86.56 418 LYS A CA 1
ATOM 3105 C C . LYS A 1 418 ? 2.352 2.242 -21.483 1.00 86.56 418 LYS A C 1
ATOM 3107 O O . LYS A 1 418 ? 1.828 3.313 -21.228 1.00 86.56 418 LYS A O 1
ATOM 3112 N N . TRP A 1 419 ? 3.462 1.872 -20.854 1.00 83.94 419 TRP A N 1
ATOM 3113 C CA . TRP A 1 419 ? 4.111 2.776 -19.887 1.00 83.94 419 TRP A CA 1
ATOM 3114 C C . TRP A 1 419 ? 5.178 3.657 -20.506 1.00 83.94 419 TRP A C 1
ATOM 3116 O O . TRP A 1 419 ? 5.993 3.192 -21.299 1.00 83.94 419 TRP A O 1
ATOM 3126 N N . LYS A 1 420 ? 5.231 4.909 -20.044 1.00 87.69 420 LYS A N 1
ATOM 3127 C CA . LYS A 1 420 ? 6.438 5.735 -20.101 1.00 87.69 420 LYS A CA 1
ATOM 3128 C C . LYS A 1 420 ? 7.179 5.624 -18.768 1.00 87.69 420 LYS A C 1
ATOM 3130 O O . LYS A 1 420 ? 6.560 5.769 -17.709 1.00 87.69 420 LYS A O 1
ATOM 3135 N N . ILE A 1 421 ? 8.486 5.378 -18.820 1.00 86.00 421 ILE A N 1
ATOM 3136 C CA . ILE A 1 421 ? 9.359 5.374 -17.639 1.00 86.00 421 ILE A CA 1
ATOM 3137 C C . ILE A 1 421 ? 10.183 6.654 -17.671 1.00 86.00 421 ILE A C 1
ATOM 3139 O O . ILE A 1 421 ? 10.934 6.877 -18.614 1.00 86.00 421 ILE A O 1
ATOM 3143 N N . ILE A 1 422 ? 10.042 7.495 -16.651 1.00 86.56 422 ILE A N 1
ATOM 3144 C CA . ILE A 1 422 ? 10.911 8.652 -16.452 1.00 86.56 422 ILE A CA 1
ATOM 3145 C C . ILE A 1 422 ? 11.976 8.286 -15.434 1.00 86.56 422 ILE A C 1
ATOM 3147 O O . ILE A 1 422 ? 11.662 7.961 -14.290 1.00 86.56 422 ILE A O 1
ATOM 3151 N N . ILE A 1 423 ? 13.225 8.394 -15.850 1.00 84.56 423 ILE A N 1
ATOM 3152 C CA . ILE A 1 423 ? 14.411 8.232 -15.022 1.00 84.56 423 ILE A CA 1
ATOM 3153 C C . ILE A 1 423 ? 14.940 9.628 -14.753 1.00 84.56 423 ILE A C 1
ATOM 3155 O O . ILE A 1 423 ? 15.105 10.399 -15.691 1.00 84.56 423 ILE A O 1
ATOM 3159 N N . GLY A 1 424 ? 15.192 9.991 -13.503 1.00 73.50 424 GLY A N 1
ATOM 3160 C CA . GLY A 1 424 ? 15.740 11.306 -13.222 1.00 73.50 424 GLY A CA 1
ATOM 3161 C C . GLY A 1 424 ? 16.479 11.447 -11.907 1.00 73.50 424 GLY A C 1
ATOM 3162 O O . GLY A 1 424 ? 16.529 10.533 -11.093 1.00 73.50 424 GLY A O 1
ATOM 3163 N N . GLY A 1 425 ? 17.044 12.634 -11.705 1.00 61.97 425 GLY A N 1
ATOM 3164 C CA . GLY A 1 425 ? 17.864 12.961 -10.539 1.00 61.97 425 GLY A CA 1
ATOM 3165 C C . GLY A 1 425 ? 19.353 13.073 -10.869 1.00 61.97 425 GLY A C 1
ATOM 3166 O O . GLY A 1 425 ? 19.872 12.425 -11.772 1.00 61.97 425 GLY A O 1
ATOM 3167 N N . VAL A 1 426 ? 20.040 13.938 -10.126 1.00 60.44 426 VAL A N 1
ATOM 3168 C CA . VAL A 1 426 ? 21.479 14.196 -10.271 1.00 60.44 426 VAL A CA 1
ATOM 3169 C C . VAL A 1 426 ? 22.256 13.003 -9.699 1.00 60.44 426 VAL A C 1
ATOM 3171 O O . VAL A 1 426 ? 22.108 12.711 -8.515 1.00 60.44 426 VAL A O 1
ATOM 3174 N N . TYR A 1 427 ? 23.066 12.327 -10.526 1.00 69.00 427 TYR A N 1
ATOM 3175 C CA . TYR A 1 427 ? 23.819 11.107 -10.175 1.00 69.00 427 TYR A CA 1
ATOM 3176 C C . TYR A 1 427 ? 22.927 9.933 -9.744 1.00 69.00 427 TYR A C 1
ATOM 3178 O O . TYR A 1 427 ? 22.945 9.505 -8.586 1.00 69.00 427 TYR A O 1
ATOM 3186 N N . SER A 1 428 ? 22.119 9.419 -10.671 1.00 77.62 428 SER A N 1
ATOM 3187 C CA . SER A 1 428 ? 21.238 8.283 -10.398 1.00 77.62 428 SER A CA 1
ATOM 3188 C C . SER A 1 428 ? 21.681 7.026 -11.152 1.00 77.62 428 SER A C 1
ATOM 3190 O O . SER A 1 428 ? 21.762 7.023 -12.379 1.00 77.62 428 SER A O 1
ATOM 3192 N N . ASP A 1 429 ? 21.950 5.953 -10.403 1.00 89.06 429 ASP A N 1
ATOM 3193 C CA . ASP A 1 429 ? 21.971 4.586 -10.920 1.00 89.06 429 ASP A CA 1
ATOM 3194 C C . ASP A 1 429 ? 20.596 3.966 -10.678 1.00 89.06 429 ASP A C 1
ATOM 3196 O O . ASP A 1 429 ? 20.173 3.773 -9.532 1.00 89.06 429 ASP A O 1
ATOM 3200 N N . VAL A 1 430 ? 19.882 3.680 -11.762 1.00 91.56 430 VAL A N 1
ATOM 3201 C CA . VAL A 1 430 ? 18.517 3.148 -11.732 1.00 91.56 430 VAL A CA 1
ATOM 3202 C C . VAL A 1 430 ? 18.479 1.795 -12.419 1.00 91.56 430 VAL A C 1
ATOM 3204 O O . VAL A 1 430 ? 19.128 1.602 -13.437 1.00 91.56 430 VAL A O 1
ATOM 3207 N N . TYR A 1 431 ? 17.691 0.868 -11.882 1.00 94.56 431 TYR A N 1
ATOM 3208 C CA . TYR A 1 431 ? 17.633 -0.513 -12.345 1.00 94.56 431 TYR A CA 1
ATOM 3209 C C . TYR A 1 431 ? 16.235 -0.859 -12.860 1.00 94.56 431 TYR A C 1
ATOM 3211 O O . TYR A 1 431 ? 15.232 -0.609 -12.188 1.00 94.56 431 TYR A O 1
ATOM 3219 N N . VAL A 1 432 ? 16.158 -1.474 -14.035 1.00 94.50 432 VAL A N 1
ATOM 3220 C CA . VAL A 1 432 ? 14.923 -2.035 -14.590 1.00 94.50 432 VAL A CA 1
ATOM 3221 C C . VAL A 1 432 ? 15.215 -3.457 -15.040 1.00 94.50 432 VAL A C 1
ATOM 3223 O O . VAL A 1 432 ? 15.992 -3.669 -15.963 1.00 94.50 432 VAL A O 1
ATOM 3226 N N . ASP A 1 433 ? 14.568 -4.434 -14.414 1.00 96.12 433 ASP A N 1
ATOM 3227 C CA . ASP A 1 433 ? 14.696 -5.837 -14.783 1.00 96.12 433 ASP A CA 1
ATOM 3228 C C . ASP A 1 433 ? 13.412 -6.354 -15.405 1.00 96.12 433 ASP A C 1
ATOM 3230 O O . ASP A 1 433 ? 12.331 -6.294 -14.811 1.00 96.12 433 ASP A O 1
ATOM 3234 N N . LEU A 1 434 ? 13.551 -6.914 -16.598 1.00 95.62 434 LEU A N 1
ATOM 3235 C CA . LEU A 1 434 ? 12.452 -7.416 -17.399 1.00 95.62 434 LEU A CA 1
ATOM 3236 C C . LEU A 1 434 ? 12.618 -8.923 -17.582 1.00 95.62 434 LEU A C 1
ATOM 3238 O O . LEU A 1 434 ? 13.486 -9.375 -18.324 1.00 95.62 434 LEU A O 1
ATOM 3242 N N . TYR A 1 435 ? 11.770 -9.712 -16.928 1.00 95.06 435 TYR A N 1
ATOM 3243 C CA . TYR A 1 435 ? 11.765 -11.177 -17.029 1.00 95.06 435 TYR A CA 1
ATOM 3244 C C . TYR A 1 435 ? 10.642 -11.724 -17.922 1.00 95.06 435 TYR A C 1
ATOM 3246 O O . TYR A 1 435 ? 10.558 -12.933 -18.129 1.00 95.06 435 TYR A O 1
ATOM 3254 N N . ALA A 1 436 ? 9.813 -10.842 -18.477 1.00 93.31 436 ALA A N 1
ATOM 3255 C CA . ALA A 1 436 ? 8.766 -11.148 -19.446 1.00 93.31 436 ALA A CA 1
ATOM 3256 C C . ALA A 1 436 ? 8.704 -10.054 -20.517 1.00 93.31 436 ALA A C 1
ATOM 3258 O O . ALA A 1 436 ? 9.139 -8.926 -20.270 1.00 93.31 436 ALA A O 1
ATOM 3259 N N . ASN A 1 437 ? 8.141 -10.376 -21.684 1.00 93.94 437 ASN A N 1
ATOM 3260 C CA . ASN A 1 437 ? 7.998 -9.429 -22.791 1.00 93.94 437 ASN A CA 1
ATOM 3261 C C . ASN A 1 437 ? 7.238 -8.171 -22.352 1.00 93.94 437 ASN A C 1
ATOM 3263 O O . ASN A 1 437 ? 6.282 -8.255 -21.582 1.00 93.94 437 ASN A O 1
ATOM 3267 N N . GLN A 1 438 ? 7.664 -7.009 -22.840 1.00 93.44 438 GLN A N 1
ATOM 3268 C CA . GLN A 1 438 ? 7.030 -5.732 -22.512 1.00 93.44 438 GLN A CA 1
ATOM 3269 C C . GLN A 1 438 ? 6.743 -4.926 -23.775 1.00 93.44 438 GLN A C 1
ATOM 3271 O O . GLN A 1 438 ? 7.546 -4.924 -24.711 1.00 93.44 438 GLN A O 1
ATOM 3276 N N . ASP A 1 439 ? 5.626 -4.202 -23.752 1.00 92.56 439 ASP A N 1
ATOM 3277 C CA . ASP A 1 439 ? 5.278 -3.162 -24.714 1.00 92.56 439 ASP A CA 1
ATOM 3278 C C . ASP A 1 439 ? 5.170 -1.802 -24.003 1.00 92.56 439 ASP A C 1
ATOM 3280 O O . ASP A 1 439 ? 4.194 -1.490 -23.312 1.00 92.56 439 ASP A O 1
ATOM 3284 N N . LEU A 1 440 ? 6.216 -0.993 -24.149 1.00 92.19 440 LEU A N 1
ATOM 3285 C CA . LEU A 1 440 ? 6.374 0.303 -23.501 1.00 92.19 440 LEU A CA 1
ATOM 3286 C C . LEU A 1 440 ? 6.242 1.439 -24.523 1.00 92.19 440 LEU A C 1
ATOM 3288 O O . LEU A 1 440 ? 6.422 1.271 -25.727 1.00 92.19 440 LEU A O 1
ATOM 3292 N N . TYR A 1 441 ? 5.930 2.635 -24.036 1.00 92.19 441 TYR A N 1
ATOM 3293 C CA . TYR A 1 441 ? 5.963 3.841 -24.855 1.00 92.19 441 TYR A CA 1
ATOM 3294 C C . TYR A 1 441 ? 7.414 4.272 -25.103 1.00 92.19 441 TYR A C 1
ATOM 3296 O O . TYR A 1 441 ? 7.834 4.424 -26.246 1.00 92.19 441 TYR A O 1
ATOM 3304 N N . GLY A 1 442 ? 8.196 4.420 -24.034 1.00 90.31 442 GLY A N 1
ATOM 3305 C CA . GLY A 1 442 ? 9.596 4.827 -24.116 1.00 90.31 442 GLY A CA 1
ATOM 3306 C C . GLY A 1 442 ? 10.187 5.201 -22.762 1.00 90.31 442 GLY A C 1
ATOM 3307 O O . GLY A 1 442 ? 9.490 5.192 -21.738 1.00 90.31 442 GLY A O 1
ATOM 3308 N N . ILE A 1 443 ? 11.474 5.544 -22.771 1.00 90.06 443 ILE A N 1
ATOM 3309 C CA . ILE A 1 443 ? 12.240 5.954 -21.591 1.00 90.06 443 ILE A CA 1
ATOM 3310 C C . ILE A 1 443 ? 12.553 7.446 -21.708 1.00 90.06 443 ILE A C 1
ATOM 3312 O O . ILE A 1 443 ? 13.032 7.895 -22.737 1.00 90.06 443 ILE A O 1
ATOM 3316 N N . SER A 1 444 ? 12.289 8.237 -20.677 1.00 88.38 444 SER A N 1
ATOM 3317 C CA . SER A 1 444 ? 12.661 9.656 -20.635 1.00 88.38 444 SER A CA 1
ATOM 3318 C C . SER A 1 444 ? 13.733 9.871 -19.575 1.00 88.38 444 SER A C 1
ATOM 3320 O O . SER A 1 444 ? 13.598 9.360 -18.462 1.00 88.38 444 SER A O 1
ATOM 3322 N N . PHE A 1 445 ? 14.774 10.633 -19.907 1.00 85.88 445 PHE A N 1
ATOM 3323 C CA . PHE A 1 445 ? 15.804 11.043 -18.962 1.00 85.88 445 PHE A CA 1
ATOM 3324 C C . PHE A 1 445 ? 15.528 12.474 -18.493 1.00 85.88 445 PHE A C 1
ATOM 3326 O O . PHE A 1 445 ? 15.441 13.420 -19.268 1.00 85.88 445 PHE A O 1
ATOM 3333 N N . TRP A 1 446 ? 15.387 12.655 -17.187 1.00 77.81 446 TRP A N 1
ATOM 3334 C CA . TRP A 1 446 ? 15.098 13.938 -16.567 1.00 77.81 446 TRP A CA 1
ATOM 3335 C C . TRP A 1 446 ? 16.210 14.323 -15.596 1.00 77.81 446 TRP A C 1
ATOM 3337 O O . TRP A 1 446 ? 16.283 13.842 -14.467 1.00 77.81 446 TRP A O 1
ATOM 3347 N N . GLY A 1 447 ? 17.090 15.222 -16.017 1.00 69.00 447 GLY A N 1
ATOM 3348 C CA . GLY A 1 447 ? 18.220 15.655 -15.204 1.00 69.00 447 GLY A CA 1
ATOM 3349 C C . GLY A 1 447 ? 18.959 16.819 -15.843 1.00 69.00 447 GLY A C 1
ATOM 3350 O O . GLY A 1 447 ? 18.825 17.064 -17.038 1.00 69.00 447 GLY A O 1
ATOM 3351 N N . ASP A 1 448 ? 19.706 17.553 -15.022 1.00 65.81 448 ASP A N 1
ATOM 3352 C CA . ASP A 1 448 ? 20.545 18.654 -15.482 1.00 65.81 448 ASP A CA 1
ATOM 3353 C C . ASP A 1 448 ? 21.933 18.132 -15.883 1.00 65.81 448 ASP A C 1
ATOM 3355 O O . ASP A 1 448 ? 22.696 17.650 -15.037 1.00 65.81 448 ASP A O 1
ATOM 3359 N N . GLU A 1 449 ? 22.256 18.246 -17.173 1.00 73.75 449 GLU A N 1
ATOM 3360 C CA . GLU A 1 449 ? 23.563 17.895 -17.741 1.00 73.75 449 GLU A CA 1
ATOM 3361 C C . GLU A 1 449 ? 24.639 18.960 -17.446 1.00 73.75 449 GLU A C 1
ATOM 3363 O O . GLU A 1 449 ? 25.832 18.696 -17.597 1.00 73.75 449 GLU A O 1
ATOM 3368 N N . SER A 1 450 ? 24.253 20.151 -16.963 1.00 66.31 450 SER A N 1
ATOM 3369 C CA . SER A 1 450 ? 25.115 21.346 -16.865 1.00 66.31 450 SER A CA 1
ATOM 3370 C C . SER A 1 450 ? 26.332 21.214 -15.935 1.00 66.31 450 SER A C 1
ATOM 3372 O O . SER A 1 450 ? 27.174 22.113 -15.904 1.00 66.31 450 SER A O 1
ATOM 3374 N N . ALA A 1 451 ? 26.454 20.117 -15.180 1.00 62.03 451 ALA A N 1
ATOM 3375 C CA . ALA A 1 451 ? 27.582 19.836 -14.285 1.00 62.03 451 ALA A CA 1
ATOM 3376 C C . ALA A 1 451 ? 28.324 18.516 -14.593 1.00 62.03 451 ALA A C 1
ATOM 3378 O O . ALA A 1 451 ? 29.130 18.068 -13.778 1.00 62.03 451 ALA A O 1
ATOM 3379 N N . GLY A 1 452 ? 28.077 17.896 -15.754 1.00 69.62 452 GLY A N 1
ATOM 3380 C CA . GLY A 1 452 ? 28.679 16.609 -16.124 1.00 69.62 452 GLY A CA 1
ATOM 3381 C C . GLY A 1 452 ? 28.111 15.419 -15.340 1.00 69.62 452 GLY A C 1
ATOM 3382 O O . GLY A 1 452 ? 28.798 14.426 -15.107 1.00 69.62 452 GLY A O 1
ATOM 3383 N N . ASN A 1 453 ? 26.870 15.546 -14.872 1.00 76.44 453 ASN A N 1
ATOM 3384 C CA . ASN A 1 453 ? 26.210 14.543 -14.046 1.00 76.44 453 ASN A CA 1
ATOM 3385 C C . ASN A 1 453 ? 25.709 13.398 -14.916 1.00 76.44 453 ASN A C 1
ATOM 3387 O O . ASN A 1 453 ? 24.886 13.622 -15.797 1.00 76.44 453 ASN A O 1
ATOM 3391 N N . THR A 1 454 ? 26.137 12.174 -14.628 1.00 82.88 454 THR A N 1
ATOM 3392 C CA . THR A 1 454 ? 25.654 10.995 -15.347 1.00 82.88 454 THR A CA 1
ATOM 3393 C C . THR A 1 454 ? 24.389 10.430 -14.704 1.00 82.88 454 THR A C 1
ATOM 3395 O O . THR A 1 454 ? 24.275 10.353 -13.479 1.00 82.88 454 THR A O 1
ATOM 3398 N N . THR A 1 455 ? 23.448 10.005 -15.539 1.00 87.06 455 THR A N 1
ATOM 3399 C CA . THR A 1 455 ? 22.303 9.166 -15.175 1.00 87.06 455 THR A CA 1
ATOM 3400 C C . THR A 1 455 ? 22.426 7.859 -15.939 1.00 87.06 455 THR A C 1
ATOM 3402 O O . THR A 1 455 ? 22.493 7.876 -17.169 1.00 87.06 455 THR A O 1
ATOM 3405 N N . THR A 1 456 ? 22.454 6.742 -15.219 1.00 89.69 456 THR A N 1
ATOM 3406 C CA . THR A 1 456 ? 22.628 5.413 -15.811 1.00 89.69 456 THR A CA 1
ATOM 3407 C C . THR A 1 456 ? 21.383 4.574 -15.573 1.00 89.69 456 THR A C 1
ATOM 3409 O O . THR A 1 456 ? 20.973 4.350 -14.430 1.00 89.69 456 THR A O 1
ATOM 3412 N N . LEU A 1 457 ? 20.799 4.083 -16.663 1.00 93.00 457 LEU A N 1
ATOM 3413 C CA . LEU A 1 457 ? 19.819 3.008 -16.639 1.00 93.00 457 LEU A CA 1
ATOM 3414 C C . LEU A 1 457 ? 20.539 1.666 -16.774 1.00 93.00 457 LEU A C 1
ATOM 3416 O O . LEU A 1 457 ? 21.076 1.354 -17.831 1.00 93.00 457 LEU A O 1
ATOM 3420 N N . HIS A 1 458 ? 20.466 0.845 -15.738 1.00 95.38 458 HIS A N 1
ATOM 3421 C CA . HIS A 1 458 ? 20.838 -0.564 -15.768 1.00 95.38 458 HIS A CA 1
ATOM 3422 C C . HIS A 1 458 ? 19.609 -1.386 -16.169 1.00 95.38 458 HIS A C 1
ATOM 3424 O O . HIS A 1 458 ? 18.674 -1.548 -15.382 1.00 95.38 458 HIS A O 1
ATOM 3430 N N . LEU A 1 459 ? 19.582 -1.870 -17.408 1.00 96.38 459 LEU A N 1
ATOM 3431 C CA . LEU A 1 459 ? 18.487 -2.645 -17.985 1.00 96.38 459 LEU A CA 1
ATOM 343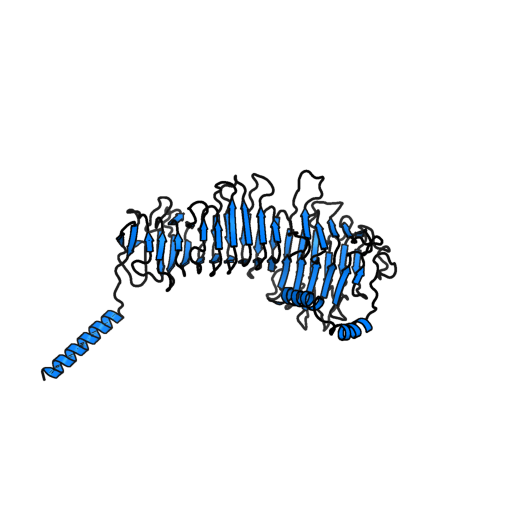2 C C . LEU A 1 459 ? 18.850 -4.134 -18.033 1.00 96.38 459 LEU A C 1
ATOM 3434 O O . LEU A 1 459 ? 19.691 -4.555 -18.825 1.00 96.38 459 LEU A O 1
ATOM 3438 N N . THR A 1 460 ? 18.174 -4.960 -17.240 1.00 97.50 460 THR A N 1
ATOM 3439 C CA . THR A 1 460 ? 18.330 -6.419 -17.298 1.00 97.50 460 THR A CA 1
ATOM 3440 C C . THR A 1 460 ? 17.258 -7.030 -18.190 1.00 97.50 460 THR A C 1
ATOM 3442 O O . THR A 1 460 ? 16.064 -6.883 -17.929 1.00 97.50 460 THR A O 1
ATOM 3445 N N . LEU A 1 461 ? 17.677 -7.780 -19.208 1.00 96.88 461 LEU A N 1
ATOM 3446 C CA . LEU A 1 461 ? 16.808 -8.605 -20.042 1.00 96.88 461 LEU A CA 1
ATOM 3447 C C . LEU A 1 461 ? 16.940 -10.068 -19.605 1.00 96.88 461 LEU A C 1
ATOM 3449 O O . LEU A 1 461 ? 17.980 -10.703 -19.786 1.00 96.88 461 LEU A O 1
ATOM 3453 N N . GLY A 1 462 ? 15.883 -10.601 -18.996 1.00 94.19 462 GLY A N 1
ATOM 3454 C CA . GLY A 1 462 ? 15.831 -11.977 -18.516 1.00 94.19 462 GLY A CA 1
ATOM 3455 C C . GLY A 1 462 ? 15.950 -12.996 -19.649 1.00 94.19 462 GLY A C 1
ATOM 3456 O O . GLY A 1 462 ? 15.572 -12.736 -20.788 1.00 94.19 462 GLY A O 1
ATOM 3457 N N . GLU A 1 463 ? 16.437 -14.197 -19.336 1.00 89.00 463 GLU A N 1
ATOM 3458 C CA . GLU A 1 463 ? 16.760 -15.218 -20.347 1.00 89.00 463 GLU A CA 1
ATOM 3459 C C . GLU A 1 463 ? 15.583 -15.591 -21.263 1.00 89.00 463 GLU A C 1
ATOM 3461 O O . GLU A 1 463 ? 15.799 -15.876 -22.445 1.00 89.00 463 GLU A O 1
ATOM 3466 N N . ASN A 1 464 ? 14.364 -15.551 -20.712 1.00 84.94 464 ASN A N 1
ATOM 3467 C CA . ASN A 1 464 ? 13.106 -15.887 -21.382 1.00 84.94 464 ASN A CA 1
ATOM 3468 C C . ASN A 1 464 ? 12.459 -14.703 -22.120 1.00 84.94 464 ASN A C 1
ATOM 3470 O O . ASN A 1 464 ? 11.463 -14.900 -22.814 1.00 84.94 464 ASN A O 1
ATOM 3474 N N . LEU A 1 465 ? 12.992 -13.486 -21.975 1.00 91.75 465 LEU A N 1
ATOM 3475 C CA . LEU A 1 465 ? 12.493 -12.319 -22.690 1.00 91.75 465 LEU A CA 1
ATOM 3476 C C . LEU A 1 465 ? 12.921 -12.424 -24.154 1.00 91.75 465 LEU A C 1
ATOM 3478 O O . LEU A 1 465 ? 14.109 -12.477 -24.476 1.00 91.75 465 LEU A O 1
ATOM 3482 N N . THR A 1 466 ? 11.935 -12.462 -25.047 1.00 90.81 466 THR A N 1
ATOM 3483 C CA . THR A 1 466 ? 12.161 -12.541 -26.495 1.00 90.81 466 THR A CA 1
ATOM 3484 C C . THR A 1 466 ? 11.978 -11.198 -27.183 1.00 90.81 466 THR A C 1
ATOM 3486 O O . THR A 1 466 ? 12.489 -11.018 -28.282 1.00 90.81 466 THR A O 1
ATOM 3489 N N . SER A 1 467 ? 11.225 -10.277 -26.574 1.00 92.06 467 SER A N 1
ATOM 3490 C CA . SER A 1 467 ? 10.966 -8.954 -27.138 1.00 92.06 467 SER A CA 1
ATOM 3491 C C . SER A 1 467 ? 10.737 -7.903 -26.053 1.00 92.06 467 SER A C 1
ATOM 3493 O O . SER A 1 467 ? 9.892 -8.073 -25.172 1.00 92.06 467 SER A O 1
ATOM 3495 N N . LEU A 1 468 ? 11.447 -6.784 -26.176 1.00 95.88 468 LEU A N 1
ATOM 3496 C CA . LEU A 1 468 ? 11.112 -5.496 -25.584 1.00 95.88 468 LEU A CA 1
ATOM 3497 C C . LEU A 1 468 ? 10.703 -4.563 -26.726 1.00 95.88 468 LEU A C 1
ATOM 3499 O O . LEU A 1 468 ? 11.529 -4.192 -27.560 1.00 95.88 468 LEU A O 1
ATOM 3503 N N . THR A 1 469 ? 9.427 -4.195 -26.766 1.00 95.25 469 THR A N 1
ATOM 3504 C CA . THR A 1 469 ? 8.878 -3.273 -27.760 1.00 95.25 469 THR A CA 1
ATOM 3505 C C . THR A 1 469 ? 8.711 -1.889 -27.151 1.00 95.25 469 THR A C 1
ATOM 3507 O O . THR A 1 469 ? 8.189 -1.741 -26.048 1.00 95.25 469 THR A O 1
ATOM 3510 N N . LEU A 1 470 ? 9.162 -0.876 -27.882 1.00 94.75 470 LEU A N 1
ATOM 3511 C CA . LEU A 1 470 ? 9.108 0.532 -27.511 1.00 94.75 470 LEU A CA 1
ATOM 3512 C C . LEU A 1 470 ? 8.512 1.330 -28.678 1.00 94.75 470 LEU A C 1
ATOM 3514 O O . LEU A 1 470 ? 8.810 1.050 -29.842 1.00 94.75 470 LEU A O 1
ATOM 3518 N N . ASP A 1 471 ? 7.695 2.349 -28.410 1.00 94.06 471 ASP A N 1
ATOM 3519 C CA . ASP A 1 471 ? 7.321 3.294 -29.472 1.00 94.06 471 ASP A CA 1
ATOM 3520 C C . ASP A 1 471 ? 8.531 4.172 -29.852 1.00 94.06 471 ASP A C 1
ATOM 3522 O O . ASP A 1 471 ? 8.774 4.411 -31.034 1.00 94.06 471 ASP A O 1
ATOM 3526 N N . THR A 1 472 ? 9.339 4.568 -28.866 1.00 91.44 472 THR A N 1
ATOM 3527 C CA . THR A 1 472 ? 10.644 5.226 -29.034 1.00 91.44 472 THR A CA 1
ATOM 3528 C C . THR A 1 472 ? 11.604 4.787 -27.928 1.00 91.44 472 THR A C 1
ATOM 3530 O O . THR A 1 472 ? 11.161 4.520 -26.810 1.00 91.44 472 THR A O 1
ATOM 3533 N N . LEU A 1 473 ? 12.912 4.706 -28.209 1.00 89.69 473 LEU A N 1
ATOM 3534 C CA . LEU A 1 473 ? 13.906 4.402 -27.170 1.00 89.69 473 LEU A CA 1
ATOM 3535 C C . LEU A 1 473 ? 13.924 5.518 -26.121 1.00 89.69 473 LEU A C 1
ATOM 3537 O O . LEU A 1 473 ? 13.634 5.270 -24.950 1.00 89.69 473 LEU A O 1
ATOM 3541 N N . VAL A 1 474 ? 14.198 6.743 -26.579 1.00 89.50 474 VAL A N 1
ATOM 3542 C CA . VAL A 1 474 ? 14.159 7.956 -25.763 1.00 89.50 474 VAL A CA 1
ATOM 3543 C C . VAL A 1 474 ? 12.894 8.761 -26.077 1.00 89.50 474 VAL A C 1
ATOM 3545 O O . VAL A 1 474 ? 12.566 9.023 -27.236 1.00 89.50 474 VAL A O 1
ATOM 3548 N N . ALA A 1 475 ? 12.132 9.104 -25.042 1.00 84.38 475 ALA A N 1
ATOM 3549 C CA . ALA A 1 475 ? 10.854 9.806 -25.108 1.00 84.38 475 ALA A CA 1
ATOM 3550 C C . ALA A 1 475 ? 10.992 11.305 -24.786 1.00 84.38 475 ALA A C 1
ATOM 3552 O O . ALA A 1 475 ? 12.027 11.773 -24.327 1.00 84.38 475 ALA A O 1
ATOM 3553 N N . ASP A 1 476 ? 9.905 12.054 -24.997 1.00 82.56 476 ASP A N 1
ATOM 3554 C CA . ASP A 1 476 ? 9.776 13.488 -24.682 1.00 82.56 476 ASP A CA 1
ATOM 3555 C C . ASP A 1 476 ? 10.736 14.423 -25.452 1.00 82.56 476 ASP A C 1
ATOM 3557 O O . ASP A 1 476 ? 11.002 15.541 -25.020 1.00 82.56 476 ASP A O 1
ATOM 3561 N N . GLY A 1 477 ? 11.194 13.993 -26.635 1.00 71.06 477 GLY A N 1
ATOM 3562 C CA . GLY A 1 477 ? 12.075 14.787 -27.504 1.00 71.06 477 GLY A CA 1
ATOM 3563 C C . GLY A 1 477 ? 13.516 14.871 -27.005 1.00 71.06 477 GLY A C 1
ATOM 3564 O O . GLY A 1 477 ? 14.269 15.727 -27.458 1.00 71.06 477 GLY A O 1
ATOM 3565 N N . ASP A 1 478 ? 13.867 14.005 -26.061 1.00 79.31 478 ASP A N 1
ATOM 3566 C CA . ASP A 1 478 ? 15.188 13.919 -25.470 1.00 79.31 478 ASP A CA 1
ATOM 3567 C C . ASP A 1 478 ? 16.108 12.987 -26.282 1.00 79.31 478 ASP A C 1
ATOM 3569 O O . ASP A 1 478 ? 15.654 12.291 -27.198 1.00 79.31 478 ASP A O 1
ATOM 3573 N N . THR A 1 479 ? 17.401 12.978 -25.958 1.00 87.88 479 THR A N 1
ATOM 3574 C CA . THR A 1 479 ? 18.416 12.168 -26.653 1.00 87.88 479 THR A CA 1
ATOM 3575 C C . THR A 1 479 ? 19.351 11.456 -25.684 1.00 87.88 479 THR A C 1
ATOM 3577 O O . THR A 1 479 ? 19.605 11.927 -24.567 1.00 87.88 479 THR A O 1
ATOM 3580 N N . LEU A 1 480 ? 19.907 10.326 -26.122 1.00 90.31 480 LEU A N 1
ATOM 3581 C CA . LEU A 1 480 ? 21.083 9.737 -25.482 1.00 90.31 480 LEU A CA 1
ATOM 3582 C C . LEU A 1 480 ? 22.307 10.631 -25.697 1.00 90.31 480 LEU A C 1
ATOM 3584 O O . LEU A 1 480 ? 22.626 11.018 -26.821 1.00 90.31 480 LEU A O 1
ATOM 3588 N N . THR A 1 481 ? 23.017 10.906 -24.608 1.00 90.50 481 THR A N 1
ATOM 3589 C CA . THR A 1 481 ? 24.218 11.750 -24.558 1.00 90.50 481 THR A CA 1
ATOM 3590 C C . THR A 1 481 ? 25.315 11.026 -23.781 1.00 90.50 481 THR A C 1
ATOM 3592 O O . THR A 1 481 ? 25.085 9.957 -23.216 1.00 90.50 481 THR A O 1
ATOM 3595 N N . GLU A 1 482 ? 26.518 11.593 -23.692 1.00 89.44 482 GLU A N 1
ATOM 3596 C CA . GLU A 1 482 ? 27.587 11.054 -22.830 1.00 89.44 482 GLU A CA 1
ATOM 3597 C C . GLU A 1 482 ? 27.234 11.069 -21.324 1.00 89.44 482 GLU A C 1
ATOM 3599 O O . GLU A 1 482 ? 27.935 10.460 -20.517 1.00 89.44 482 GLU A O 1
ATOM 3604 N N . TYR A 1 483 ? 26.132 11.731 -20.950 1.00 88.31 483 TYR A N 1
ATOM 3605 C CA . TYR A 1 483 ? 25.625 11.831 -19.581 1.00 88.31 483 TYR A CA 1
ATOM 3606 C C . TYR A 1 483 ? 24.387 10.964 -19.321 1.00 88.31 483 TYR A C 1
ATOM 3608 O O . TYR A 1 483 ? 23.971 10.823 -18.171 1.00 88.31 483 TYR A O 1
ATOM 3616 N N . ARG A 1 484 ? 23.797 10.367 -20.359 1.00 89.12 484 ARG A N 1
ATOM 3617 C CA . ARG A 1 484 ? 22.589 9.536 -20.271 1.00 89.12 484 ARG A CA 1
ATOM 3618 C C . ARG A 1 484 ? 22.894 8.165 -20.832 1.00 89.12 484 ARG A C 1
ATOM 3620 O O . ARG A 1 484 ? 22.913 7.963 -22.044 1.00 89.12 484 ARG A O 1
ATOM 3627 N N . LEU A 1 485 ? 23.194 7.252 -19.923 1.00 91.00 485 LEU A N 1
ATOM 3628 C CA . LEU A 1 485 ? 23.786 5.964 -20.240 1.00 91.00 485 LEU A CA 1
ATOM 3629 C C . LEU A 1 485 ? 22.753 4.850 -20.081 1.00 91.00 485 LEU A C 1
ATOM 3631 O O . LEU A 1 485 ? 21.918 4.891 -19.174 1.00 91.00 485 LEU A O 1
ATOM 3635 N N . ILE A 1 486 ? 22.836 3.840 -20.945 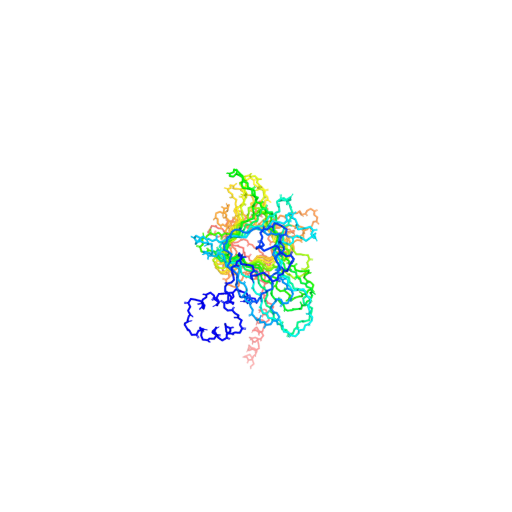1.00 94.38 486 ILE A N 1
ATOM 3636 C CA . ILE A 1 486 ? 22.074 2.596 -20.813 1.00 94.38 486 ILE A CA 1
ATOM 3637 C C . ILE A 1 486 ? 23.067 1.439 -20.781 1.00 94.38 486 ILE A C 1
ATOM 3639 O O . ILE A 1 486 ? 23.761 1.192 -21.763 1.00 94.38 486 ILE A O 1
ATOM 3643 N N . ASP A 1 487 ? 23.101 0.704 -19.677 1.00 96.00 487 ASP A N 1
ATOM 3644 C CA . ASP A 1 487 ? 23.864 -0.534 -19.559 1.00 96.00 487 ASP A CA 1
ATOM 3645 C C . ASP A 1 487 ? 22.918 -1.734 -19.593 1.00 96.00 487 ASP A C 1
ATOM 3647 O O . ASP A 1 487 ? 21.994 -1.828 -18.784 1.00 96.00 487 ASP A O 1
ATOM 3651 N N . ILE A 1 488 ? 23.108 -2.638 -20.555 1.00 97.69 488 ILE A N 1
ATOM 3652 C CA . ILE A 1 488 ? 22.191 -3.745 -20.824 1.00 97.69 488 ILE A CA 1
ATOM 3653 C C . ILE A 1 488 ? 22.831 -5.075 -20.430 1.00 97.69 488 ILE A C 1
ATOM 3655 O O . ILE A 1 488 ? 23.775 -5.558 -21.060 1.00 97.69 488 ILE A O 1
ATOM 3659 N N . THR A 1 489 ? 22.235 -5.739 -19.444 1.00 97.31 489 THR A N 1
ATOM 3660 C CA . THR A 1 489 ? 22.567 -7.120 -19.080 1.00 97.31 489 THR A CA 1
ATOM 3661 C C . THR A 1 489 ? 21.654 -8.096 -19.821 1.00 97.31 489 THR A C 1
ATOM 3663 O O . THR A 1 489 ? 20.440 -7.908 -19.864 1.00 97.31 489 THR A O 1
ATOM 3666 N N . GLY A 1 490 ? 22.220 -9.164 -20.394 1.00 94.94 490 GLY A N 1
ATOM 3667 C CA . GLY A 1 490 ? 21.450 -10.186 -21.122 1.00 94.94 490 GLY A CA 1
ATOM 3668 C C . GLY A 1 490 ? 21.055 -9.791 -22.551 1.00 94.94 490 GLY A C 1
ATOM 3669 O O . GLY A 1 490 ? 20.160 -10.407 -23.133 1.00 94.94 490 GLY A O 1
ATOM 3670 N N . PHE A 1 491 ? 21.712 -8.776 -23.126 1.00 96.31 491 PHE A N 1
ATOM 3671 C CA . PHE A 1 491 ? 21.458 -8.319 -24.492 1.00 96.31 491 PHE A CA 1
ATOM 3672 C C . PHE A 1 491 ? 21.623 -9.445 -25.522 1.00 96.31 491 PHE A C 1
ATOM 3674 O O . PHE A 1 491 ? 22.567 -10.236 -25.487 1.00 96.31 491 PHE A O 1
ATOM 3681 N N . LYS A 1 492 ? 20.696 -9.483 -26.480 1.00 95.06 492 LYS A N 1
ATOM 3682 C CA . LYS A 1 492 ? 20.763 -10.311 -27.684 1.00 95.06 492 LYS A CA 1
ATOM 3683 C C . LYS A 1 492 ? 20.266 -9.452 -28.846 1.00 95.06 492 LYS A C 1
ATOM 3685 O O . LYS A 1 492 ? 19.325 -8.675 -28.677 1.00 95.06 492 LYS A O 1
ATOM 3690 N N . ASN A 1 493 ? 20.877 -9.615 -30.016 1.00 95.75 493 ASN A N 1
ATOM 3691 C CA . ASN A 1 493 ? 20.386 -8.971 -31.233 1.00 95.75 493 ASN A CA 1
ATOM 3692 C C . ASN A 1 493 ? 18.923 -9.363 -31.490 1.00 95.75 493 ASN A C 1
ATOM 3694 O O . ASN A 1 493 ? 18.525 -10.503 -31.235 1.00 95.75 493 ASN A O 1
ATOM 3698 N N . ASN A 1 494 ? 18.152 -8.423 -32.033 1.00 95.19 494 ASN A N 1
ATOM 3699 C CA . ASN A 1 494 ? 16.725 -8.530 -32.339 1.00 95.19 494 ASN A CA 1
ATOM 3700 C C . ASN A 1 494 ? 15.794 -8.663 -31.119 1.00 95.19 494 ASN A C 1
ATOM 3702 O O . ASN A 1 494 ? 14.638 -9.049 -31.277 1.00 95.19 494 ASN A O 1
ATOM 3706 N N . THR A 1 495 ? 16.265 -8.328 -29.913 1.00 95.94 495 THR A N 1
ATOM 3707 C CA . THR A 1 495 ? 15.423 -8.336 -28.703 1.00 95.94 495 THR A CA 1
ATOM 3708 C C . THR A 1 495 ? 14.752 -6.989 -28.437 1.00 95.94 495 THR A C 1
ATOM 3710 O O . THR A 1 495 ? 13.623 -6.963 -27.956 1.00 95.94 495 THR A O 1
ATOM 3713 N N . ILE A 1 496 ? 15.414 -5.867 -28.735 1.00 97.19 496 ILE A N 1
ATOM 3714 C CA . ILE A 1 496 ? 14.873 -4.519 -28.500 1.00 97.19 496 ILE A CA 1
ATOM 3715 C C . ILE A 1 496 ? 14.402 -3.936 -29.831 1.00 97.19 496 ILE A C 1
ATOM 3717 O O . ILE A 1 496 ? 15.216 -3.684 -30.720 1.00 97.19 496 ILE A O 1
ATOM 3721 N N . PHE A 1 497 ? 13.096 -3.710 -29.951 1.00 97.25 497 PHE A N 1
ATOM 3722 C CA . PHE A 1 497 ? 12.457 -3.122 -31.125 1.00 97.25 497 PHE A CA 1
ATOM 3723 C C . PHE A 1 497 ? 11.881 -1.746 -30.792 1.00 97.25 497 PHE A C 1
ATOM 3725 O O . PHE A 1 497 ? 11.149 -1.601 -29.811 1.00 97.25 497 PHE A O 1
ATOM 3732 N N . VAL A 1 498 ? 12.153 -0.757 -31.642 1.00 96.38 498 VAL A N 1
ATOM 3733 C CA . VAL A 1 498 ? 11.590 0.594 -31.550 1.00 96.38 498 VAL A CA 1
ATOM 3734 C C . VAL A 1 498 ? 10.760 0.909 -32.792 1.00 96.38 498 VAL A C 1
ATOM 3736 O O . VAL A 1 498 ? 11.190 0.664 -33.920 1.00 96.38 498 VAL A O 1
ATOM 3739 N N . LYS A 1 499 ? 9.573 1.495 -32.616 1.00 95.06 499 LYS A N 1
ATOM 3740 C CA . LYS A 1 499 ? 8.750 1.947 -33.755 1.00 95.06 499 LYS A CA 1
ATOM 3741 C C . LYS A 1 499 ? 9.252 3.231 -34.392 1.00 95.06 499 LYS A C 1
ATOM 3743 O O . LYS A 1 499 ? 8.880 3.511 -35.524 1.00 95.06 499 LYS A O 1
ATOM 3748 N N . SER A 1 500 ? 10.027 4.020 -33.657 1.00 92.00 500 SER A N 1
ATOM 3749 C CA . SER A 1 500 ? 10.668 5.252 -34.101 1.00 92.00 500 SER A CA 1
ATOM 3750 C C . SER A 1 500 ? 12.031 5.367 -33.435 1.00 92.00 500 SER A C 1
ATOM 3752 O O . SER A 1 500 ? 12.135 5.237 -32.217 1.00 92.00 500 SER A O 1
ATOM 3754 N N . LYS A 1 501 ? 13.073 5.627 -34.229 1.00 90.19 501 LYS A N 1
ATOM 3755 C CA . LYS A 1 501 ? 14.406 5.978 -33.721 1.00 90.19 501 LYS A CA 1
ATOM 3756 C C . LYS A 1 501 ? 14.602 7.492 -33.712 1.00 90.19 501 LYS A C 1
ATOM 3758 O O . LYS A 1 501 ? 14.000 8.191 -34.530 1.00 90.19 501 LYS A O 1
ATOM 3763 N N . ASN A 1 502 ? 15.479 7.973 -32.840 1.00 88.94 502 ASN A N 1
ATOM 3764 C CA . ASN A 1 502 ? 16.025 9.320 -32.914 1.00 88.94 502 ASN A CA 1
ATOM 3765 C C . ASN A 1 502 ? 17.461 9.239 -33.458 1.00 88.94 502 ASN A C 1
ATOM 3767 O O . ASN A 1 502 ? 18.302 8.544 -32.896 1.00 88.94 502 ASN A O 1
ATOM 3771 N N . ASP A 1 503 ? 17.739 9.910 -34.577 1.00 87.44 503 ASP A N 1
ATOM 3772 C CA . ASP A 1 503 ? 19.076 9.914 -35.194 1.00 87.44 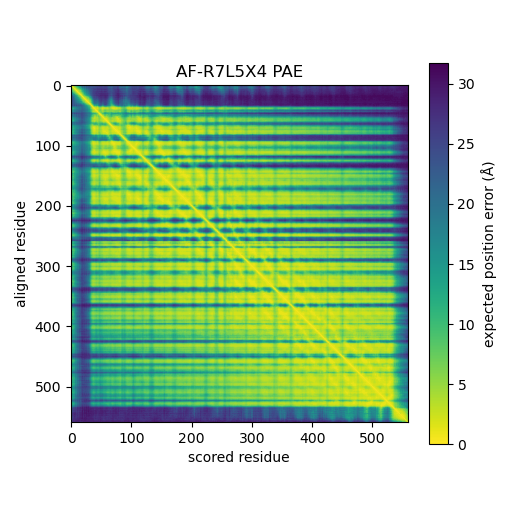503 ASP A CA 1
ATOM 3773 C C . ASP A 1 503 ? 20.105 10.735 -34.407 1.00 87.44 503 ASP A C 1
ATOM 3775 O O . ASP A 1 503 ? 21.305 10.621 -34.655 1.00 87.44 503 ASP A O 1
ATOM 3779 N N . GLU A 1 504 ? 19.643 11.550 -33.459 1.00 90.56 504 GLU A N 1
ATOM 3780 C CA . GLU A 1 504 ? 20.495 12.309 -32.547 1.00 90.56 504 GLU A CA 1
ATOM 3781 C C . GLU A 1 504 ? 20.945 11.483 -31.328 1.00 90.56 504 GLU A C 1
ATOM 3783 O O . GLU A 1 504 ? 21.805 11.941 -30.577 1.00 90.56 504 GLU A O 1
ATOM 3788 N N . ASP A 1 505 ? 20.410 10.269 -31.134 1.00 91.81 505 ASP A N 1
ATOM 3789 C CA . ASP A 1 505 ? 20.829 9.388 -30.042 1.00 91.81 505 ASP A CA 1
ATOM 3790 C C . ASP A 1 505 ? 22.283 8.933 -30.220 1.00 91.81 505 ASP A C 1
ATOM 3792 O O . ASP A 1 505 ? 22.649 8.257 -31.189 1.00 91.81 505 ASP A O 1
ATOM 3796 N N . LEU A 1 506 ? 23.120 9.232 -29.225 1.00 94.12 506 LEU A N 1
ATOM 3797 C CA . LEU A 1 506 ? 24.493 8.751 -29.173 1.00 94.12 506 LEU A CA 1
ATOM 3798 C C . LEU A 1 506 ? 24.528 7.265 -28.775 1.00 94.12 506 LEU A C 1
ATOM 3800 O O . LEU A 1 506 ? 24.652 6.924 -27.603 1.00 94.12 506 LEU A O 1
ATOM 3804 N N . LEU A 1 507 ? 24.468 6.356 -29.753 1.00 95.44 507 LEU A N 1
ATOM 3805 C CA . LEU A 1 507 ? 24.463 4.903 -29.493 1.00 95.44 507 LEU A CA 1
ATOM 3806 C C . LEU A 1 507 ? 25.711 4.379 -28.763 1.00 95.44 507 LEU A C 1
ATOM 3808 O O . LEU A 1 507 ? 25.662 3.301 -28.177 1.00 95.44 507 LEU A O 1
ATOM 3812 N N . SER A 1 508 ? 26.822 5.126 -28.748 1.00 94.62 508 SER A N 1
ATOM 3813 C CA . SER A 1 508 ? 27.989 4.779 -27.924 1.00 94.62 508 SER A CA 1
ATOM 3814 C C . SER A 1 508 ? 27.749 4.936 -26.418 1.00 94.62 508 SER A C 1
ATOM 3816 O O . SER A 1 508 ? 28.581 4.490 -25.634 1.00 94.62 508 SER A O 1
ATOM 3818 N N . SER A 1 509 ? 26.637 5.555 -26.013 1.00 94.06 509 SER A N 1
ATOM 3819 C CA . SER A 1 509 ? 26.166 5.617 -24.624 1.00 94.06 509 SER A CA 1
ATOM 3820 C C . SER A 1 509 ? 25.418 4.355 -24.182 1.00 94.06 509 SER A C 1
ATOM 3822 O O . SER A 1 509 ? 24.959 4.284 -23.042 1.00 94.06 509 SER A O 1
ATOM 3824 N N . ILE A 1 510 ? 25.288 3.368 -25.075 1.00 96.69 510 ILE A N 1
ATOM 3825 C CA . ILE A 1 510 ? 24.739 2.048 -24.774 1.00 96.69 510 ILE A CA 1
ATOM 3826 C C . ILE A 1 510 ? 25.892 1.052 -24.620 1.00 96.69 510 ILE A C 1
ATOM 3828 O O . ILE A 1 510 ? 26.760 0.949 -25.493 1.00 96.69 510 ILE A O 1
ATOM 3832 N N . SER A 1 511 ? 25.884 0.286 -23.532 1.00 96.81 511 SER A N 1
ATOM 3833 C CA . SER A 1 511 ? 26.808 -0.826 -23.296 1.00 96.81 511 SER A CA 1
ATOM 3834 C C . SER A 1 511 ? 26.067 -2.144 -23.101 1.00 96.81 511 SER A C 1
ATOM 3836 O O . SER A 1 511 ? 24.934 -2.176 -22.631 1.00 96.81 511 SER A O 1
ATOM 3838 N N . ALA A 1 512 ? 26.710 -3.246 -23.487 1.00 96.81 512 ALA A N 1
ATOM 3839 C CA . ALA A 1 512 ? 26.305 -4.596 -23.114 1.00 96.81 512 ALA A CA 1
ATOM 3840 C C . ALA A 1 512 ? 27.523 -5.524 -23.127 1.00 96.81 512 ALA A C 1
ATOM 3842 O O . ALA A 1 512 ? 28.375 -5.424 -24.017 1.00 96.81 512 ALA A O 1
ATOM 3843 N N . ASP A 1 513 ? 27.603 -6.442 -22.164 1.00 92.12 513 ASP A N 1
ATOM 3844 C CA . ASP A 1 513 ? 28.719 -7.387 -22.082 1.00 92.12 513 ASP A CA 1
ATOM 3845 C C . ASP A 1 513 ? 28.788 -8.294 -23.323 1.00 92.12 513 ASP A C 1
ATOM 3847 O O . ASP A 1 513 ? 27.774 -8.797 -23.806 1.00 92.12 513 ASP A O 1
ATOM 3851 N N . GLY A 1 514 ? 29.993 -8.491 -23.859 1.00 90.94 514 GLY A N 1
ATOM 3852 C CA . GLY A 1 514 ? 30.221 -9.269 -25.081 1.00 90.94 514 GLY A CA 1
ATOM 3853 C C . GLY A 1 514 ? 29.828 -8.579 -26.396 1.00 90.94 514 GLY A C 1
ATOM 3854 O O . GLY A 1 514 ? 29.957 -9.198 -27.455 1.00 90.94 514 GLY A O 1
ATOM 3855 N N . PHE A 1 515 ? 29.405 -7.310 -26.382 1.00 94.56 515 PHE A N 1
ATOM 3856 C CA . PHE A 1 515 ? 29.014 -6.560 -27.582 1.00 94.56 515 PHE A CA 1
ATOM 3857 C C . PHE A 1 515 ? 29.744 -5.218 -27.709 1.00 94.56 515 PHE A C 1
ATOM 3859 O O . PHE A 1 515 ? 30.250 -4.653 -26.741 1.00 94.56 515 PHE A O 1
ATOM 3866 N N . LYS A 1 516 ? 29.817 -4.707 -28.939 1.00 93.69 516 LYS A N 1
ATOM 3867 C CA . LYS A 1 516 ? 30.319 -3.368 -29.268 1.00 93.69 516 LYS A CA 1
ATOM 3868 C C . LYS A 1 516 ? 29.627 -2.820 -30.515 1.00 93.69 516 LYS A C 1
ATOM 3870 O O . LYS A 1 516 ? 28.999 -3.582 -31.246 1.00 93.69 516 LYS A O 1
ATOM 3875 N N . ASP A 1 517 ? 29.832 -1.535 -30.798 1.00 94.38 517 ASP A N 1
ATOM 3876 C CA . ASP A 1 517 ? 29.403 -0.884 -32.043 1.00 94.38 517 ASP A CA 1
ATOM 3877 C C . ASP A 1 517 ? 27.885 -1.058 -32.303 1.00 94.38 517 ASP A C 1
ATOM 3879 O O . ASP A 1 517 ? 27.480 -1.736 -33.248 1.00 94.38 517 ASP A O 1
ATOM 3883 N N . PHE A 1 518 ? 27.041 -0.486 -31.432 1.00 96.94 518 PHE A N 1
ATOM 3884 C CA . PHE A 1 518 ? 25.577 -0.528 -31.567 1.00 96.94 518 PHE A CA 1
ATOM 3885 C C . PHE A 1 518 ? 25.082 0.220 -32.817 1.00 96.94 518 PHE A C 1
ATOM 3887 O O . PHE A 1 518 ? 25.613 1.272 -33.176 1.00 96.94 518 PHE A O 1
ATOM 3894 N N . TYR A 1 519 ? 24.042 -0.310 -33.465 1.00 96.12 519 TYR A N 1
ATOM 3895 C CA . TYR A 1 519 ? 23.422 0.251 -34.666 1.00 96.12 519 TYR A CA 1
ATOM 3896 C C . TYR A 1 519 ? 21.928 -0.085 -34.759 1.00 96.12 519 TYR A C 1
ATOM 3898 O O . TYR A 1 519 ? 21.442 -1.047 -34.162 1.00 96.12 519 TYR A O 1
ATOM 3906 N N . TRP A 1 520 ? 21.207 0.706 -35.555 1.00 96.75 520 TRP A N 1
ATOM 3907 C CA . TRP A 1 520 ? 19.809 0.458 -35.900 1.00 96.75 520 TRP A CA 1
ATOM 3908 C C . TRP A 1 520 ? 19.703 -0.377 -37.178 1.00 96.75 520 TRP A C 1
ATOM 3910 O O . TRP A 1 520 ? 20.232 0.017 -38.219 1.00 96.75 520 TRP A O 1
ATOM 3920 N N . GLU A 1 521 ? 18.985 -1.496 -37.121 1.00 96.62 521 GLU A N 1
ATOM 3921 C CA . GLU A 1 521 ? 18.618 -2.298 -38.293 1.00 96.62 521 GLU A CA 1
ATOM 3922 C C . GLU A 1 521 ? 17.152 -2.046 -38.658 1.00 96.62 521 GLU A C 1
ATOM 3924 O O . GLU A 1 521 ? 16.255 -2.275 -37.848 1.00 96.62 521 GLU A O 1
ATOM 3929 N N . GLU A 1 522 ? 16.908 -1.531 -39.864 1.00 95.81 522 GLU A N 1
ATOM 3930 C CA . GLU A 1 522 ? 15.561 -1.235 -40.362 1.00 95.81 522 GLU A CA 1
ATOM 3931 C C . GLU A 1 522 ? 14.800 -2.513 -40.727 1.00 95.81 522 GLU A C 1
ATOM 3933 O O . GLU A 1 522 ? 15.346 -3.441 -41.324 1.00 95.81 522 GLU A O 1
ATOM 3938 N N . THR A 1 523 ? 13.511 -2.531 -40.396 1.00 94.12 523 THR A N 1
ATOM 3939 C CA . THR A 1 523 ? 12.579 -3.616 -40.712 1.00 94.12 523 THR A CA 1
ATOM 3940 C C . THR A 1 523 ? 11.222 -3.055 -41.132 1.00 94.12 523 THR A C 1
ATOM 3942 O O . THR A 1 523 ? 10.984 -1.847 -41.068 1.00 94.12 523 THR A O 1
ATOM 3945 N N . ASP A 1 524 ? 10.300 -3.934 -41.527 1.00 88.56 524 ASP A N 1
ATOM 3946 C CA . ASP A 1 524 ? 8.924 -3.548 -41.835 1.00 88.56 524 ASP A CA 1
ATOM 3947 C C . ASP A 1 524 ? 8.214 -2.999 -40.581 1.00 88.56 524 ASP A C 1
ATOM 3949 O O . ASP A 1 524 ? 7.674 -3.744 -39.763 1.00 88.56 524 ASP A O 1
ATOM 3953 N N . GLY A 1 525 ? 8.188 -1.670 -40.446 1.00 88.88 525 GLY A N 1
ATOM 3954 C CA . GLY A 1 525 ? 7.434 -0.960 -39.407 1.00 88.88 525 GLY A CA 1
ATOM 3955 C C . GLY A 1 525 ? 8.239 -0.475 -38.197 1.00 88.88 525 GLY A C 1
ATOM 3956 O O . GLY A 1 525 ? 7.626 0.010 -37.246 1.00 88.88 525 GLY A O 1
ATOM 3957 N N . GLY A 1 526 ? 9.573 -0.573 -38.219 1.00 96.06 526 GLY A N 1
ATOM 3958 C CA . GLY A 1 526 ? 10.434 -0.016 -37.171 1.00 96.06 526 GLY A CA 1
ATOM 3959 C C . GLY A 1 526 ? 11.889 -0.472 -37.268 1.00 96.06 526 GLY A C 1
ATOM 3960 O O . GLY A 1 526 ? 12.350 -0.906 -38.326 1.00 96.06 526 GLY A O 1
ATOM 3961 N N . TRP A 1 527 ? 12.611 -0.390 -36.152 1.00 97.19 527 TRP A N 1
ATOM 3962 C CA . TRP A 1 527 ? 14.047 -0.659 -36.078 1.00 97.19 527 TRP A CA 1
ATOM 3963 C C . TRP A 1 527 ? 14.391 -1.579 -34.906 1.00 97.19 527 TRP A C 1
ATOM 3965 O O . TRP A 1 527 ? 13.876 -1.404 -33.803 1.00 97.19 527 TRP A O 1
ATOM 3975 N N . TYR A 1 528 ? 15.307 -2.522 -35.121 1.00 97.31 528 TYR A N 1
ATOM 3976 C CA . TYR A 1 528 ? 15.940 -3.272 -34.036 1.00 97.31 528 TYR A CA 1
ATOM 3977 C C . TYR A 1 528 ? 17.246 -2.606 -33.611 1.00 97.31 528 TYR A C 1
ATOM 3979 O O . TYR A 1 528 ? 18.035 -2.178 -34.457 1.00 97.31 528 TYR A O 1
ATOM 3987 N N . LEU A 1 529 ? 17.485 -2.549 -32.299 1.00 97.31 529 LEU A N 1
ATOM 3988 C CA . LEU A 1 529 ? 18.799 -2.216 -31.757 1.00 97.31 529 LEU A CA 1
ATOM 3989 C C . LEU A 1 529 ? 19.675 -3.470 -31.799 1.00 97.31 529 LEU A C 1
ATOM 3991 O O . LEU A 1 529 ? 19.396 -4.443 -31.095 1.00 97.31 529 LEU A O 1
ATOM 3995 N N . ASN A 1 530 ? 20.735 -3.427 -32.600 1.00 97.44 530 ASN A N 1
ATOM 3996 C CA . ASN A 1 530 ? 21.684 -4.520 -32.776 1.00 97.44 530 ASN A CA 1
ATOM 3997 C C . ASN A 1 530 ? 23.112 -4.056 -32.479 1.00 97.44 530 ASN A C 1
ATOM 3999 O O . ASN A 1 530 ? 23.415 -2.866 -32.478 1.00 97.44 530 ASN A O 1
ATOM 4003 N N . ALA A 1 531 ? 24.001 -5.007 -32.209 1.00 97.19 531 ALA A N 1
ATOM 4004 C CA . ALA A 1 531 ? 25.414 -4.754 -31.962 1.00 97.19 531 ALA A CA 1
ATOM 4005 C C . ALA A 1 531 ? 26.293 -5.865 -32.547 1.00 97.19 531 ALA A C 1
ATOM 4007 O O . ALA A 1 531 ? 25.838 -6.968 -32.882 1.00 97.19 531 ALA A O 1
ATOM 4008 N N . ILE A 1 532 ? 27.584 -5.570 -32.678 1.00 95.25 532 ILE A N 1
ATOM 4009 C CA . ILE A 1 532 ? 28.594 -6.519 -33.137 1.00 95.25 532 ILE A CA 1
ATOM 4010 C C . ILE A 1 532 ? 29.080 -7.328 -31.934 1.00 95.25 532 ILE A C 1
ATOM 4012 O O . ILE A 1 532 ? 29.674 -6.785 -31.004 1.00 95.25 532 ILE A O 1
ATOM 4016 N N . ALA A 1 533 ? 28.865 -8.643 -31.972 1.00 90.69 533 ALA A N 1
ATOM 4017 C CA . ALA A 1 533 ? 29.392 -9.545 -30.954 1.00 90.69 533 ALA A CA 1
ATOM 4018 C C . ALA A 1 533 ? 30.931 -9.515 -30.951 1.00 90.69 533 ALA A C 1
ATOM 4020 O O . ALA A 1 533 ? 31.580 -9.688 -31.990 1.00 90.69 533 ALA A O 1
ATOM 4021 N N . VAL A 1 534 ? 31.521 -9.322 -29.775 1.00 86.56 534 VAL A N 1
ATOM 4022 C CA . VAL A 1 534 ? 32.956 -9.475 -29.541 1.00 86.56 534 VAL A CA 1
ATOM 4023 C C . VAL A 1 534 ? 33.203 -10.957 -29.258 1.00 86.56 534 VAL A C 1
ATOM 4025 O O . VAL A 1 534 ? 32.696 -11.467 -28.261 1.00 86.56 534 VAL A O 1
ATOM 4028 N N . PRO A 1 535 ? 33.948 -11.688 -30.109 1.00 73.00 535 PRO A N 1
ATOM 4029 C CA . PRO A 1 535 ? 34.125 -13.116 -29.896 1.00 73.00 535 PRO A CA 1
ATOM 4030 C C . PRO A 1 535 ? 34.847 -13.360 -28.572 1.00 73.00 535 PRO A C 1
ATOM 4032 O O . PRO A 1 535 ? 35.906 -12.778 -28.322 1.00 73.00 535 PRO A O 1
ATOM 4035 N N . GLU A 1 536 ? 34.288 -14.233 -27.735 1.00 68.00 536 GLU A N 1
ATOM 4036 C CA . GLU A 1 536 ? 34.889 -14.547 -26.444 1.00 68.00 536 GLU A CA 1
ATOM 4037 C C . GLU A 1 536 ? 36.320 -15.088 -26.622 1.00 68.00 536 GLU A C 1
ATOM 4039 O O . GLU A 1 536 ? 36.594 -15.845 -27.563 1.00 68.00 536 GLU A O 1
ATOM 4044 N N . PRO A 1 537 ? 37.251 -14.798 -25.695 1.00 68.44 537 PRO A N 1
ATOM 4045 C CA . PRO A 1 537 ? 38.604 -15.358 -25.729 1.00 68.44 537 PRO A CA 1
ATOM 4046 C C . PRO A 1 537 ? 38.637 -16.892 -25.871 1.00 68.44 537 PRO A C 1
ATOM 4048 O O . PRO A 1 537 ? 39.548 -17.440 -26.494 1.00 68.44 537 PRO A O 1
ATOM 4051 N N . ALA A 1 538 ? 37.620 -17.594 -25.356 1.00 65.88 538 ALA A N 1
ATOM 4052 C CA . ALA A 1 538 ? 37.459 -19.042 -25.483 1.00 65.88 538 ALA A CA 1
ATOM 4053 C C . ALA A 1 538 ? 37.167 -19.509 -26.925 1.00 65.88 538 ALA A C 1
ATOM 4055 O O . ALA A 1 538 ? 37.623 -20.582 -27.336 1.00 65.88 538 ALA A O 1
ATOM 4056 N N . PHE A 1 539 ? 36.472 -18.700 -27.731 1.00 68.06 539 PHE A N 1
ATOM 4057 C CA . PHE A 1 539 ? 36.281 -18.970 -29.157 1.00 68.06 539 PHE A CA 1
ATOM 4058 C C . PHE A 1 539 ? 37.618 -18.919 -29.902 1.00 68.06 539 PHE A C 1
ATOM 4060 O O . PHE A 1 539 ? 37.955 -19.832 -30.655 1.00 68.06 539 PHE A O 1
ATOM 4067 N N . PHE A 1 540 ? 38.445 -17.909 -29.623 1.00 70.19 540 PHE A N 1
ATOM 4068 C CA . PHE A 1 540 ? 39.793 -17.850 -30.188 1.00 70.19 540 PHE A CA 1
ATOM 4069 C C . PHE A 1 540 ? 40.659 -19.015 -29.704 1.00 70.19 540 PHE A C 1
ATOM 4071 O O . PHE A 1 540 ? 41.315 -19.667 -30.514 1.00 70.19 540 PHE A O 1
ATOM 4078 N N . ALA A 1 541 ? 40.622 -19.342 -28.410 1.00 73.19 541 ALA A N 1
ATOM 4079 C CA . ALA A 1 541 ? 41.378 -20.463 -27.857 1.00 73.19 541 ALA A CA 1
ATOM 4080 C C . ALA A 1 541 ? 40.984 -21.811 -28.490 1.00 73.19 541 ALA A C 1
ATOM 4082 O O . ALA A 1 541 ? 41.857 -22.615 -28.817 1.00 73.19 541 ALA A O 1
ATOM 4083 N N . SER A 1 542 ? 39.690 -22.051 -28.718 1.00 70.56 542 SER A N 1
ATOM 4084 C CA . SER A 1 542 ? 39.198 -23.272 -29.368 1.00 70.56 542 SER A CA 1
ATOM 4085 C C . SER A 1 542 ? 39.519 -23.312 -30.863 1.00 70.56 542 SER A C 1
ATOM 4087 O O . SER A 1 542 ? 39.970 -24.351 -31.346 1.00 70.56 542 SER A O 1
ATOM 4089 N N . ALA A 1 543 ? 39.396 -22.194 -31.585 1.00 72.06 543 ALA A N 1
ATOM 4090 C CA . ALA A 1 543 ? 39.794 -22.092 -32.988 1.00 72.06 543 ALA A CA 1
ATOM 4091 C C . ALA A 1 543 ? 41.303 -22.334 -33.175 1.00 72.06 543 ALA A C 1
ATOM 4093 O O . ALA A 1 543 ? 41.707 -23.119 -34.038 1.00 72.06 543 ALA A O 1
ATOM 4094 N N . PHE A 1 544 ? 42.146 -21.737 -32.326 1.00 80.12 544 PHE A N 1
ATOM 4095 C CA . PHE A 1 544 ? 43.590 -21.982 -32.334 1.00 80.12 544 PHE A CA 1
ATOM 4096 C C . PHE A 1 544 ? 43.944 -23.400 -31.868 1.00 80.12 544 PHE A C 1
ATOM 4098 O O . PHE A 1 544 ? 44.859 -24.007 -32.425 1.00 80.12 544 PHE A O 1
ATOM 4105 N N . GLY A 1 545 ? 43.199 -23.969 -30.917 1.00 80.00 545 GLY A N 1
ATOM 4106 C CA . GLY A 1 545 ? 43.336 -25.366 -30.499 1.00 80.00 545 GLY A CA 1
ATOM 4107 C C . GLY A 1 545 ? 43.013 -26.360 -31.622 1.00 80.00 545 GLY A C 1
ATOM 4108 O O . GLY A 1 545 ? 43.782 -27.291 -31.865 1.00 80.00 545 GLY A O 1
ATOM 4109 N N . LEU A 1 546 ? 41.925 -26.134 -32.365 1.00 81.25 546 LEU A N 1
ATOM 4110 C CA . LEU A 1 546 ? 41.542 -26.916 -33.548 1.00 81.25 546 LEU A CA 1
ATOM 4111 C C . LEU A 1 546 ? 42.569 -26.788 -34.676 1.00 81.25 546 LEU A C 1
ATOM 4113 O O . LEU A 1 546 ? 42.941 -27.793 -35.283 1.00 81.25 546 LEU A O 1
ATOM 4117 N N . LEU A 1 547 ? 43.074 -25.578 -34.925 1.00 84.06 547 LEU A N 1
ATOM 4118 C CA . LEU A 1 547 ? 44.133 -25.343 -35.905 1.00 84.06 547 LEU A CA 1
ATOM 4119 C C . LEU A 1 547 ? 45.430 -26.068 -35.514 1.00 84.06 547 LEU A C 1
ATOM 4121 O O . LEU A 1 547 ? 46.055 -26.715 -36.357 1.00 84.06 547 LEU A O 1
ATOM 4125 N N . ALA A 1 548 ? 45.813 -26.019 -34.236 1.00 84.94 548 ALA A N 1
ATOM 4126 C CA . ALA A 1 548 ? 46.973 -26.738 -33.718 1.00 84.94 548 ALA A CA 1
ATOM 4127 C C . ALA A 1 548 ? 46.813 -28.261 -33.867 1.00 84.94 548 ALA A C 1
ATOM 4129 O O . ALA A 1 548 ? 47.750 -28.940 -34.293 1.00 84.94 548 ALA A O 1
ATOM 4130 N N . LEU A 1 549 ? 45.618 -28.796 -33.597 1.00 83.56 549 LEU A N 1
ATOM 4131 C CA . LEU A 1 549 ? 45.301 -30.210 -33.802 1.00 83.56 549 LEU A CA 1
ATOM 4132 C C . LEU A 1 549 ? 45.366 -30.602 -35.288 1.00 83.56 549 LEU A C 1
ATOM 4134 O O . LEU A 1 549 ? 45.965 -31.623 -35.628 1.00 83.56 549 LEU A O 1
ATOM 4138 N N . ALA A 1 550 ? 44.804 -29.784 -36.181 1.00 80.44 550 ALA A N 1
ATOM 4139 C CA . ALA A 1 550 ? 44.842 -30.014 -37.623 1.00 80.44 550 ALA A CA 1
ATOM 4140 C C . ALA A 1 550 ? 46.281 -30.000 -38.171 1.00 80.44 550 ALA A C 1
ATOM 4142 O O . ALA A 1 550 ? 46.653 -30.878 -38.952 1.00 80.44 550 ALA A O 1
ATOM 4143 N N . LEU A 1 551 ? 47.121 -29.066 -37.712 1.00 82.88 551 LEU A N 1
ATOM 4144 C CA . LEU A 1 551 ? 48.544 -29.008 -38.061 1.00 82.88 551 LEU A CA 1
ATOM 4145 C C . LEU A 1 551 ? 49.324 -30.215 -37.521 1.00 82.88 551 LEU A C 1
ATOM 4147 O O . LEU A 1 551 ? 50.173 -30.767 -38.227 1.00 82.88 551 LEU A O 1
ATOM 4151 N N . ALA A 1 552 ? 49.026 -30.662 -36.298 1.00 81.88 552 ALA A N 1
ATOM 4152 C CA . ALA A 1 552 ? 49.638 -31.854 -35.715 1.00 81.88 552 ALA A CA 1
ATOM 4153 C C . ALA A 1 552 ? 49.266 -33.131 -36.492 1.00 81.88 552 ALA A C 1
ATOM 4155 O O . ALA A 1 552 ? 50.136 -33.952 -36.792 1.00 81.88 552 ALA A O 1
ATOM 4156 N N . LEU A 1 553 ? 47.996 -33.279 -36.883 1.00 79.44 553 LEU A N 1
ATOM 4157 C CA . LEU A 1 553 ? 47.522 -34.393 -37.711 1.00 79.44 553 LEU A CA 1
ATOM 4158 C C . LEU A 1 553 ? 48.086 -34.340 -39.139 1.00 79.44 553 LEU A C 1
ATOM 4160 O O . LEU A 1 553 ? 48.449 -35.380 -39.689 1.00 79.44 553 LEU A O 1
ATOM 4164 N N . GLY A 1 554 ? 48.214 -33.144 -39.721 1.00 73.88 554 GLY A N 1
ATOM 4165 C CA . GLY A 1 554 ? 48.834 -32.932 -41.030 1.00 73.88 554 GLY A CA 1
ATOM 4166 C C . GLY A 1 554 ? 50.312 -33.328 -41.054 1.00 73.88 554 GLY A C 1
ATOM 4167 O O . GLY A 1 554 ? 50.739 -34.043 -41.959 1.00 73.88 554 GLY A O 1
ATOM 4168 N N . ARG A 1 555 ? 51.081 -32.966 -40.016 1.00 70.88 555 ARG A N 1
ATOM 4169 C CA . ARG A 1 555 ? 52.480 -33.409 -39.865 1.00 70.88 555 ARG A CA 1
ATOM 4170 C C . ARG A 1 555 ? 52.609 -34.926 -39.754 1.00 70.88 555 ARG A C 1
ATOM 4172 O O . ARG A 1 555 ? 53.525 -35.487 -40.338 1.00 70.88 555 ARG A O 1
ATOM 4179 N N . ARG A 1 556 ? 51.679 -35.588 -39.061 1.00 63.50 556 ARG A N 1
ATOM 4180 C CA . ARG A 1 556 ? 51.695 -37.046 -38.853 1.00 63.50 556 ARG A CA 1
ATOM 4181 C C . ARG A 1 556 ? 51.323 -37.863 -40.100 1.00 63.50 556 ARG A C 1
ATOM 4183 O O . ARG A 1 556 ? 51.555 -39.062 -40.111 1.00 63.50 556 ARG A O 1
ATOM 4190 N N . ARG A 1 557 ? 50.726 -37.236 -41.123 1.00 55.66 557 ARG A N 1
ATOM 4191 C CA . ARG A 1 557 ? 50.473 -37.844 -42.446 1.00 55.66 557 ARG A CA 1
ATOM 4192 C C . ARG A 1 557 ? 51.569 -37.550 -43.475 1.00 55.66 557 ARG A C 1
ATOM 4194 O O . ARG A 1 557 ? 51.606 -38.215 -44.503 1.00 55.66 557 ARG A O 1
ATOM 4201 N N . ALA A 1 558 ? 52.402 -36.538 -43.231 1.00 54.62 558 ALA A N 1
ATOM 4202 C CA . ALA A 1 558 ? 53.521 -36.155 -44.095 1.00 54.62 558 ALA A CA 1
ATOM 4203 C C . ALA A 1 558 ? 54.865 -36.792 -43.675 1.00 54.62 558 ALA A C 1
ATOM 4205 O O . ALA A 1 558 ? 55.865 -36.607 -44.367 1.00 54.62 558 ALA A O 1
ATOM 4206 N N . SER A 1 559 ? 54.879 -37.521 -42.555 1.00 49.00 559 SER A N 1
ATOM 4207 C CA . SER A 1 559 ? 55.909 -38.482 -42.131 1.00 49.00 559 SER A CA 1
ATOM 4208 C C . SER A 1 559 ? 55.457 -39.898 -42.446 1.00 49.00 559 SER A C 1
ATOM 4210 O O . SER A 1 559 ? 56.305 -40.706 -42.874 1.00 49.00 559 SER A O 1
#